Protein AF-A0A3P3Y1C7-F1 (afdb_monomer_lite)

Secondary structure (DSSP, 8-state):
--HHHHHHHHHHHHHHHHHHHHHHHHHHHHHHHTTT-HHHHTT-HHHHHHHHHHHHHHHHHHHHHHH-TTTSBHHHHHHHHHHHHHHHHHHHHHHHHHHHHHHHHHHHHHHHS--GGGSSS---------HHHHHHHHHHHHHHHHHHTSHHHHHHHHHHHHHHHHHHHHHHHHH-GGGGSBHHHHHHT--HHHHHHHHHHHHHHHHHHHHHHHHHHHHHTS---TTSHHHHHHHHHHHHHHHHHHHHHHHHHHHHTTT-HHHHHHHHHHHHHHHHHHHHHHHHIIIIIHHHHHHHHHHHHHHHSS---HHHHHHHHTSHHHHHHHHHHHHHTT-HHHHHHHHHHHHHHHHGGGS-HHHHHHHHHHHHHHHTS-TT-TT-----HHHHHHHHS-SS--TTTTHHHHHHHHHHHIIIIIHHHIIIII-HHHHHHHHHHHHHHHHHHHHHHHHHT-------

Structure (mmCIF, N/CA/C/O backbone):
data_AF-A0A3P3Y1C7-F1
#
_entry.id   AF-A0A3P3Y1C7-F1
#
loop_
_atom_site.group_PDB
_atom_site.id
_atom_site.type_symbol
_atom_site.label_atom_id
_atom_site.label_alt_id
_atom_site.label_comp_id
_atom_site.label_asym_id
_atom_site.label_entity_id
_atom_site.label_seq_id
_atom_site.pdbx_PDB_ins_code
_atom_site.Cartn_x
_atom_site.Cartn_y
_atom_site.Cartn_z
_atom_site.occupancy
_atom_site.B_iso_or_equiv
_atom_site.auth_seq_id
_atom_site.auth_comp_id
_atom_site.auth_asym_id
_atom_site.auth_atom_id
_atom_site.pdbx_PDB_model_num
ATOM 1 N N . MET A 1 1 ? 43.643 0.767 -27.058 1.00 47.69 1 MET A N 1
ATOM 2 C CA . MET A 1 1 ? 43.158 1.527 -25.885 1.00 47.69 1 MET A CA 1
ATOM 3 C C . MET A 1 1 ? 41.719 1.107 -25.613 1.00 47.69 1 MET A C 1
ATOM 5 O O . MET A 1 1 ? 40.889 1.317 -26.479 1.00 47.69 1 MET A O 1
ATOM 9 N N . TRP A 1 2 ? 41.430 0.504 -24.453 1.00 51.62 2 TRP A N 1
ATOM 10 C CA . TRP A 1 2 ? 40.081 0.077 -24.030 1.00 51.62 2 TRP A CA 1
ATOM 11 C C . TRP A 1 2 ? 39.349 0.986 -22.990 1.00 51.62 2 TRP A C 1
ATOM 13 O O . TRP A 1 2 ? 38.367 0.524 -22.411 1.00 51.62 2 TRP A O 1
ATOM 23 N N . PRO A 1 3 ? 39.735 2.254 -22.702 1.00 58.47 3 PRO A N 1
ATOM 24 C CA . PRO A 1 3 ? 39.139 3.005 -21.589 1.00 58.47 3 PRO A CA 1
ATOM 25 C C . PRO A 1 3 ? 37.628 3.324 -21.688 1.00 58.47 3 PRO A C 1
ATOM 27 O O . PRO A 1 3 ? 36.979 3.271 -20.643 1.00 58.47 3 PRO A O 1
ATOM 30 N N . PRO A 1 4 ? 37.005 3.602 -22.857 1.00 64.38 4 PRO A N 1
ATOM 31 C CA . PRO A 1 4 ? 35.581 3.957 -22.884 1.00 64.38 4 PRO A CA 1
ATOM 32 C C . PRO A 1 4 ? 34.665 2.767 -22.566 1.00 64.38 4 PRO A C 1
ATOM 34 O O . PRO A 1 4 ? 33.586 2.948 -22.003 1.00 64.38 4 PRO A O 1
ATOM 37 N N . VAL A 1 5 ? 35.119 1.545 -22.860 1.00 64.25 5 VAL A N 1
ATOM 38 C CA . VAL A 1 5 ? 34.341 0.320 -22.657 1.00 64.25 5 VAL A CA 1
ATOM 39 C C . VAL A 1 5 ? 34.118 0.063 -21.159 1.00 64.25 5 VAL A C 1
ATOM 41 O O . VAL A 1 5 ? 32.993 -0.085 -20.680 1.00 64.25 5 VAL A O 1
ATOM 44 N N . TYR A 1 6 ? 35.183 0.122 -20.367 1.00 71.06 6 TYR A N 1
ATOM 45 C CA . TYR A 1 6 ? 35.080 -0.113 -18.927 1.00 71.06 6 TYR A CA 1
ATOM 46 C C . TYR A 1 6 ? 34.222 0.926 -18.199 1.00 71.06 6 TYR A C 1
ATOM 48 O O . TYR A 1 6 ? 33.525 0.574 -17.247 1.00 71.06 6 TYR A O 1
ATOM 56 N N . ILE A 1 7 ? 34.225 2.184 -18.651 1.00 70.81 7 ILE A N 1
ATOM 57 C CA . ILE A 1 7 ? 33.429 3.252 -18.032 1.00 70.81 7 ILE A CA 1
ATOM 58 C C . ILE A 1 7 ? 31.936 2.980 -18.221 1.00 70.81 7 ILE A C 1
ATOM 60 O O . ILE A 1 7 ? 31.189 3.003 -17.246 1.00 70.81 7 ILE A O 1
ATOM 64 N N . VAL A 1 8 ? 31.494 2.664 -19.441 1.00 67.06 8 VAL A N 1
ATOM 65 C CA . VAL A 1 8 ? 30.072 2.400 -19.709 1.00 67.06 8 VAL A CA 1
ATOM 66 C C . VAL A 1 8 ? 29.608 1.144 -18.979 1.00 67.06 8 VAL A C 1
ATOM 68 O O . VAL A 1 8 ? 28.576 1.183 -18.313 1.00 67.06 8 VAL A O 1
ATOM 71 N N . ALA A 1 9 ? 30.387 0.060 -19.019 1.00 69.31 9 ALA A N 1
ATOM 72 C CA . ALA A 1 9 ? 30.067 -1.157 -18.276 1.00 69.31 9 ALA A CA 1
ATOM 73 C C . ALA A 1 9 ? 29.955 -0.894 -16.761 1.00 69.31 9 ALA A C 1
ATOM 75 O O . ALA A 1 9 ? 29.024 -1.384 -16.120 1.00 69.31 9 ALA A O 1
ATOM 76 N N . SER A 1 10 ? 30.843 -0.065 -16.202 1.00 75.75 10 SER A N 1
ATOM 77 C CA . SER A 1 10 ? 30.808 0.324 -14.785 1.00 75.75 10 SER A CA 1
ATOM 78 C C . SER A 1 10 ? 29.599 1.194 -14.449 1.00 75.75 10 SER A C 1
ATOM 80 O O . SER A 1 10 ? 28.973 0.992 -13.412 1.00 75.75 10 SER A O 1
ATOM 82 N N . VAL A 1 11 ? 29.227 2.130 -15.327 1.00 73.94 11 VAL A N 1
ATOM 83 C CA . VAL A 1 11 ? 28.038 2.977 -15.149 1.00 73.94 11 VAL A CA 1
ATOM 84 C C . VAL A 1 11 ? 26.764 2.137 -15.230 1.00 73.94 11 VAL A C 1
ATOM 86 O O . VAL A 1 11 ? 25.905 2.247 -14.356 1.00 73.94 11 VAL A O 1
ATOM 89 N N . VAL A 1 12 ? 26.638 1.262 -16.230 1.00 69.88 12 VAL A N 1
ATOM 90 C CA . VAL A 1 12 ? 25.456 0.402 -16.409 1.00 69.88 12 VAL A CA 1
ATOM 91 C C . VAL A 1 12 ? 25.343 -0.587 -15.243 1.00 69.88 12 VAL A C 1
ATOM 93 O O . VAL A 1 12 ? 24.281 -0.704 -14.630 1.00 69.88 12 VAL A O 1
ATOM 96 N N . GLY A 1 13 ? 26.447 -1.252 -14.888 1.00 74.06 13 GLY A N 1
ATOM 97 C CA . GLY A 1 13 ? 26.510 -2.185 -13.763 1.00 74.06 13 GLY A CA 1
ATOM 98 C C . GLY A 1 13 ? 26.226 -1.505 -12.423 1.00 74.06 13 GLY A C 1
ATOM 99 O O . GLY A 1 13 ? 25.397 -1.987 -11.652 1.00 74.06 13 GLY A O 1
ATOM 100 N N . GLY A 1 14 ? 26.837 -0.344 -12.174 1.00 77.50 14 GLY A N 1
ATOM 101 C CA . GLY A 1 14 ? 26.592 0.468 -10.982 1.00 77.50 14 GLY A CA 1
ATOM 102 C C . GLY A 1 14 ? 25.140 0.931 -10.878 1.00 77.50 14 GLY A C 1
ATOM 103 O O . GLY A 1 14 ? 24.549 0.867 -9.802 1.00 77.50 14 GLY A O 1
ATOM 104 N N . THR A 1 15 ? 24.522 1.306 -12.000 1.00 72.31 15 THR A N 1
ATOM 105 C CA . THR A 1 15 ? 23.106 1.696 -12.029 1.00 72.31 15 THR A CA 1
ATOM 106 C C . THR A 1 15 ? 22.186 0.513 -11.726 1.00 72.31 15 THR A C 1
ATOM 108 O O . THR A 1 15 ? 21.258 0.645 -10.927 1.00 72.31 15 THR A O 1
ATOM 111 N N . GLY A 1 16 ? 22.468 -0.667 -12.291 1.00 72.50 16 GLY A N 1
ATOM 112 C CA . GLY A 1 16 ? 21.731 -1.896 -11.981 1.00 72.50 16 GLY A CA 1
ATOM 113 C C . GLY A 1 16 ? 21.832 -2.287 -10.502 1.00 72.50 16 GLY A C 1
ATOM 114 O O . GLY A 1 16 ? 20.819 -2.601 -9.874 1.00 72.50 16 GLY A O 1
ATOM 115 N N . LEU A 1 17 ? 23.033 -2.196 -9.919 1.00 78.94 17 LEU A N 1
ATOM 116 C CA . LEU A 1 17 ? 23.264 -2.450 -8.493 1.00 78.94 17 LEU A CA 1
ATOM 117 C C . LEU A 1 17 ? 22.532 -1.443 -7.602 1.00 78.94 17 LEU A C 1
ATOM 119 O O . LEU A 1 17 ? 21.884 -1.851 -6.639 1.00 78.94 17 LEU A O 1
ATOM 123 N N . ALA A 1 18 ? 22.576 -0.151 -7.936 1.00 74.81 18 ALA A N 1
ATOM 124 C CA . ALA A 1 18 ? 21.852 0.887 -7.205 1.00 74.81 18 ALA A CA 1
ATOM 125 C C . ALA A 1 18 ? 20.332 0.647 -7.233 1.00 74.81 18 ALA A C 1
ATOM 127 O O . ALA A 1 18 ? 19.675 0.722 -6.193 1.00 74.81 18 ALA A O 1
ATOM 128 N N . CYS A 1 19 ? 19.780 0.271 -8.394 1.00 72.75 19 CYS A N 1
ATOM 129 C CA . CYS A 1 19 ? 18.370 -0.105 -8.516 1.00 72.75 19 CYS A CA 1
ATOM 130 C C . CYS A 1 19 ? 18.027 -1.301 -7.615 1.00 72.75 19 CYS A C 1
ATOM 132 O O . CYS A 1 19 ? 17.040 -1.259 -6.880 1.00 72.75 19 CYS A O 1
ATOM 134 N N . GLY A 1 20 ? 18.853 -2.353 -7.631 1.00 73.31 20 GLY A N 1
ATOM 135 C CA . GLY A 1 20 ? 18.662 -3.527 -6.776 1.00 73.31 20 GLY A CA 1
ATOM 136 C C . GLY A 1 20 ? 18.728 -3.199 -5.284 1.00 73.31 20 GLY A C 1
ATOM 137 O O . GLY A 1 20 ? 17.847 -3.605 -4.525 1.00 73.31 20 GLY A O 1
ATOM 138 N N . ALA A 1 21 ? 19.716 -2.402 -4.873 1.00 80.44 21 ALA A N 1
ATOM 139 C CA . ALA A 1 21 ? 19.906 -1.990 -3.485 1.00 80.44 21 ALA A CA 1
ATOM 140 C C . ALA A 1 21 ? 18.727 -1.165 -2.945 1.00 80.44 21 ALA A C 1
ATOM 142 O O . ALA A 1 21 ? 18.357 -1.322 -1.785 1.00 80.44 21 ALA A O 1
ATOM 143 N N . MET A 1 22 ? 18.095 -0.330 -3.778 1.00 73.06 22 MET A N 1
ATOM 144 C CA . MET A 1 22 ? 16.890 0.414 -3.392 1.00 73.06 22 MET A CA 1
ATOM 145 C C . MET A 1 22 ? 15.629 -0.460 -3.346 1.00 73.06 22 MET A C 1
ATOM 147 O O . MET A 1 22 ? 14.731 -0.204 -2.540 1.00 73.06 22 MET A O 1
ATOM 151 N N . MET A 1 23 ? 15.542 -1.490 -4.191 1.00 73.56 23 MET A N 1
ATOM 152 C CA . MET A 1 23 ? 14.349 -2.337 -4.281 1.00 73.56 23 MET A CA 1
ATOM 153 C C . MET A 1 23 ? 14.254 -3.379 -3.175 1.00 73.56 23 MET A C 1
ATOM 155 O O . MET A 1 23 ? 13.149 -3.660 -2.716 1.00 73.56 23 MET A O 1
ATOM 159 N N . VAL A 1 24 ? 15.372 -3.934 -2.706 1.00 80.12 24 VAL A N 1
ATOM 160 C CA . VAL A 1 24 ? 15.341 -4.945 -1.636 1.00 80.12 24 VAL A CA 1
ATOM 161 C C . VAL A 1 24 ? 14.636 -4.414 -0.372 1.00 80.12 24 VAL A C 1
ATOM 163 O O . VAL A 1 24 ? 13.678 -5.055 0.069 1.00 80.12 24 VAL A O 1
ATOM 166 N N . PRO A 1 25 ? 14.974 -3.224 0.169 1.00 80.12 25 PRO A N 1
ATOM 167 C CA . PRO A 1 25 ? 14.241 -2.632 1.286 1.00 80.12 25 PRO A CA 1
ATOM 168 C C . PRO A 1 25 ? 12.774 -2.346 0.958 1.00 80.12 25 PRO A C 1
ATOM 170 O O . PRO A 1 25 ? 11.910 -2.585 1.796 1.00 80.12 25 PRO A O 1
ATOM 173 N N . ALA A 1 26 ? 12.473 -1.873 -0.257 1.00 74.69 26 ALA A N 1
ATOM 174 C CA . ALA A 1 26 ? 11.107 -1.576 -0.691 1.00 74.69 26 ALA A CA 1
ATOM 175 C C . ALA A 1 26 ? 10.219 -2.826 -0.686 1.00 74.69 26 ALA A C 1
ATOM 177 O O . ALA A 1 26 ? 9.100 -2.803 -0.171 1.00 74.69 26 ALA A O 1
ATOM 178 N N . VAL A 1 27 ? 10.741 -3.931 -1.221 1.00 76.62 27 VAL A N 1
ATOM 179 C CA . VAL A 1 27 ? 10.077 -5.233 -1.230 1.00 76.62 27 VAL A CA 1
ATOM 180 C C . VAL A 1 27 ? 9.924 -5.731 0.206 1.00 76.62 27 VAL A C 1
ATOM 182 O O . VAL A 1 27 ? 8.813 -6.069 0.601 1.00 76.62 27 VAL A O 1
ATOM 185 N N . ILE A 1 28 ? 10.974 -5.707 1.030 1.00 82.81 28 ILE A N 1
ATOM 186 C CA . ILE A 1 28 ? 10.888 -6.133 2.439 1.00 82.81 28 ILE A CA 1
ATOM 187 C C . ILE A 1 28 ? 9.816 -5.335 3.196 1.00 82.81 28 ILE A C 1
ATOM 189 O O . ILE A 1 28 ? 8.934 -5.931 3.817 1.00 82.81 28 ILE A O 1
ATOM 193 N N . LEU A 1 29 ? 9.839 -4.002 3.093 1.00 78.88 29 LEU A N 1
ATOM 194 C CA . LEU A 1 29 ? 8.847 -3.115 3.706 1.00 78.88 29 LEU A CA 1
ATOM 195 C C . LEU A 1 29 ? 7.439 -3.421 3.201 1.00 78.88 29 LEU A C 1
ATOM 197 O O . LEU A 1 29 ? 6.501 -3.502 3.995 1.00 78.88 29 LEU A O 1
ATOM 201 N N . PHE A 1 30 ? 7.281 -3.647 1.898 1.00 78.38 30 PHE A N 1
ATOM 202 C CA . PHE A 1 30 ? 6.008 -4.062 1.331 1.00 78.38 30 PHE A CA 1
ATOM 203 C C . PHE A 1 30 ? 5.529 -5.389 1.944 1.00 78.38 30 PHE A C 1
ATOM 205 O O . PHE A 1 30 ? 4.395 -5.479 2.408 1.00 78.38 30 PHE A O 1
ATOM 212 N N . TRP A 1 31 ? 6.361 -6.434 1.986 1.00 81.75 31 TRP A N 1
ATOM 213 C CA . TRP A 1 31 ? 5.945 -7.749 2.491 1.00 81.75 31 TRP A CA 1
ATOM 214 C C . TRP A 1 31 ? 5.661 -7.742 3.995 1.00 81.75 31 TRP A C 1
ATOM 216 O O . TRP A 1 31 ? 4.763 -8.464 4.438 1.00 81.75 31 TRP A O 1
ATOM 226 N N . ALA A 1 32 ? 6.355 -6.892 4.753 1.00 80.62 32 ALA A N 1
ATOM 227 C CA . ALA A 1 32 ? 6.069 -6.643 6.161 1.00 80.62 32 ALA A CA 1
ATOM 228 C C . ALA A 1 32 ? 4.718 -5.928 6.360 1.00 80.62 32 ALA A C 1
ATOM 230 O O . ALA A 1 32 ? 3.955 -6.279 7.260 1.00 80.62 32 ALA A O 1
ATOM 231 N N . THR A 1 33 ? 4.381 -4.968 5.494 1.00 72.19 33 THR A N 1
ATOM 232 C CA . THR A 1 33 ? 3.181 -4.119 5.633 1.00 72.19 33 THR A CA 1
ATOM 233 C C . THR A 1 33 ? 1.942 -4.650 4.908 1.00 72.19 33 THR A C 1
ATOM 235 O O . THR A 1 33 ? 0.818 -4.325 5.276 1.00 72.19 33 THR A O 1
ATOM 238 N N . ARG A 1 34 ? 2.070 -5.536 3.917 1.00 75.06 34 ARG A N 1
ATOM 239 C CA . ARG A 1 34 ? 0.915 -6.018 3.129 1.00 75.06 34 ARG A CA 1
ATOM 240 C C . ARG A 1 34 ? -0.133 -6.772 3.942 1.00 75.06 34 ARG A C 1
ATOM 242 O O . ARG A 1 34 ? -1.292 -6.819 3.553 1.00 75.06 34 ARG A O 1
ATOM 249 N N . ARG A 1 35 ? 0.280 -7.423 5.036 1.00 74.69 35 ARG A N 1
ATOM 250 C CA . ARG A 1 35 ? -0.646 -8.137 5.931 1.00 74.69 35 ARG A CA 1
ATOM 251 C C . ARG A 1 35 ? -1.432 -7.173 6.803 1.00 74.69 35 ARG A C 1
ATOM 253 O O . ARG A 1 35 ? -2.471 -7.552 7.329 1.00 74.69 35 ARG A O 1
ATOM 260 N N . SER A 1 36 ? -0.904 -5.968 6.975 1.00 62.78 36 SER A N 1
ATOM 261 C CA . SER A 1 36 ? -1.504 -4.963 7.820 1.00 62.78 36 SER A CA 1
ATOM 262 C C . SER A 1 36 ? -2.602 -4.220 7.050 1.00 62.78 36 SER A C 1
ATOM 264 O O . SER A 1 36 ? -3.650 -3.969 7.635 1.00 62.78 36 SER A O 1
ATOM 266 N N . SER A 1 37 ? -2.450 -3.997 5.730 1.00 66.50 37 SER A N 1
ATOM 267 C CA . SER A 1 37 ? -3.490 -3.358 4.909 1.00 66.50 37 SER A CA 1
ATOM 268 C C . SER A 1 37 ? -3.855 -4.052 3.590 1.00 66.50 37 SER A C 1
ATOM 270 O O . SER A 1 37 ? -2.999 -4.313 2.744 1.00 66.50 37 SER A O 1
ATOM 272 N N . ARG A 1 38 ? -5.161 -4.233 3.345 1.00 67.06 38 ARG A N 1
ATOM 273 C CA . ARG A 1 38 ? -5.764 -4.552 2.041 1.00 67.06 38 ARG A CA 1
ATOM 274 C C . ARG A 1 38 ? -5.513 -3.478 0.984 1.00 67.06 38 ARG A C 1
ATOM 276 O O . ARG A 1 38 ? -5.250 -3.844 -0.155 1.00 67.06 38 ARG A O 1
ATOM 283 N N . CYS A 1 39 ? -5.548 -2.189 1.325 1.00 66.00 39 CYS A N 1
ATOM 284 C CA . CYS A 1 39 ? -5.202 -1.113 0.382 1.00 66.00 39 CYS A CA 1
ATOM 285 C C . CYS A 1 39 ? -3.733 -1.194 -0.051 1.00 66.00 39 CYS A C 1
ATOM 287 O O . CYS A 1 39 ? -3.424 -0.990 -1.223 1.00 66.00 39 CYS A O 1
ATOM 289 N N . VAL A 1 40 ? -2.833 -1.543 0.873 1.00 67.94 40 VAL A N 1
ATOM 290 C CA . VAL A 1 40 ? -1.429 -1.836 0.554 1.00 67.94 40 VAL A CA 1
ATOM 291 C C . VAL A 1 40 ? -1.320 -3.108 -0.284 1.00 67.94 40 VAL A C 1
ATOM 293 O O . VAL A 1 40 ? -0.643 -3.104 -1.307 1.00 67.94 40 VAL A O 1
ATOM 296 N N . SER A 1 41 ? -2.030 -4.174 0.084 1.00 69.12 41 SER A N 1
ATOM 297 C CA . SER A 1 41 ? -2.081 -5.421 -0.691 1.00 69.12 41 SER A CA 1
ATOM 298 C C . SER A 1 41 ? -2.577 -5.193 -2.130 1.00 69.12 41 SER A C 1
ATOM 300 O O . SER A 1 41 ? -2.052 -5.779 -3.077 1.00 69.12 41 SER A O 1
ATOM 302 N N . ALA A 1 42 ? -3.513 -4.258 -2.321 1.00 74.56 42 ALA A N 1
ATOM 303 C CA . ALA A 1 42 ? -4.040 -3.867 -3.624 1.00 74.56 42 ALA A CA 1
ATOM 304 C C . ALA A 1 42 ? -3.028 -3.111 -4.508 1.00 74.56 42 ALA A C 1
ATOM 306 O O . ALA A 1 42 ? -3.296 -2.915 -5.691 1.00 74.56 42 ALA A O 1
ATOM 307 N N . ARG A 1 43 ? -1.850 -2.718 -3.996 1.00 73.62 43 ARG A N 1
ATOM 308 C CA . ARG A 1 43 ? -0.790 -2.046 -4.780 1.00 73.62 43 ARG A CA 1
ATOM 309 C C . ARG A 1 43 ? 0.042 -2.981 -5.663 1.00 73.62 43 ARG A C 1
ATOM 311 O O . ARG A 1 43 ? 0.958 -2.512 -6.324 1.00 73.62 43 ARG A O 1
ATOM 318 N N . ARG A 1 44 ? -0.309 -4.270 -5.722 1.00 81.12 44 ARG A N 1
ATOM 319 C CA . ARG A 1 44 ? 0.250 -5.261 -6.661 1.00 81.12 44 ARG A CA 1
ATOM 320 C C . ARG A 1 44 ? 1.780 -5.368 -6.637 1.00 81.12 44 ARG A C 1
ATOM 322 O O . ARG A 1 44 ? 2.463 -5.062 -7.614 1.00 81.12 44 ARG A O 1
ATOM 329 N N . PRO A 1 45 ? 2.334 -5.881 -5.535 1.00 79.62 45 PRO A N 1
ATOM 330 C CA . PRO A 1 45 ? 3.779 -6.040 -5.394 1.00 79.62 45 PRO A CA 1
ATOM 331 C C . PRO A 1 45 ? 4.387 -6.954 -6.449 1.00 79.62 45 PRO A C 1
ATOM 333 O O . PRO A 1 45 ? 5.538 -6.776 -6.821 1.00 79.62 45 PRO A O 1
ATOM 336 N N . HIS A 1 46 ? 3.631 -7.944 -6.927 1.00 85.06 46 HIS A N 1
ATOM 337 C CA . HIS A 1 46 ? 4.099 -8.886 -7.931 1.00 85.06 46 HIS A CA 1
ATOM 338 C C . HIS A 1 46 ? 4.357 -8.174 -9.258 1.00 85.06 46 HIS A C 1
ATOM 340 O O . HIS A 1 46 ? 5.402 -8.409 -9.849 1.00 85.06 46 HIS A O 1
ATOM 346 N N . THR A 1 47 ? 3.485 -7.250 -9.675 1.00 87.69 47 THR A N 1
ATOM 347 C CA . THR A 1 47 ? 3.676 -6.429 -10.879 1.00 87.69 47 THR A CA 1
ATOM 348 C C . THR A 1 47 ? 4.890 -5.519 -10.733 1.00 87.69 47 THR A C 1
ATOM 350 O O . THR A 1 47 ? 5.678 -5.382 -11.663 1.00 87.69 47 THR A O 1
ATOM 353 N N . THR A 1 48 ? 5.090 -4.930 -9.550 1.00 82.06 48 THR A N 1
ATOM 354 C CA . THR A 1 48 ? 6.290 -4.135 -9.249 1.00 82.06 48 THR A CA 1
ATOM 355 C C . THR A 1 48 ? 7.564 -4.979 -9.310 1.00 82.06 48 THR A C 1
ATOM 357 O O . THR A 1 48 ? 8.540 -4.571 -9.937 1.00 82.06 48 THR A O 1
ATOM 360 N N . CYS A 1 49 ? 7.570 -6.162 -8.693 1.00 83.75 49 CYS A N 1
ATOM 361 C CA . CYS A 1 49 ? 8.707 -7.078 -8.750 1.00 83.75 49 CYS A CA 1
ATOM 362 C C . CYS A 1 49 ? 8.968 -7.557 -10.183 1.00 83.75 49 CYS A C 1
ATOM 364 O O . CYS A 1 49 ? 10.120 -7.644 -10.595 1.00 83.75 49 CYS A O 1
ATOM 366 N N . PHE A 1 50 ? 7.913 -7.835 -10.952 1.00 88.69 50 PHE A N 1
ATOM 367 C CA . PHE A 1 50 ? 8.009 -8.235 -12.352 1.00 88.69 50 PHE A CA 1
ATOM 368 C C . PHE A 1 50 ? 8.602 -7.120 -13.216 1.00 88.69 50 PHE A C 1
ATOM 370 O O . PHE A 1 50 ? 9.541 -7.362 -13.971 1.00 88.69 50 PHE A O 1
ATOM 377 N N . PHE A 1 51 ? 8.123 -5.885 -13.039 1.00 85.69 51 PHE A N 1
ATOM 378 C CA . PHE A 1 51 ? 8.708 -4.699 -13.656 1.00 85.69 51 PHE A CA 1
ATOM 379 C C . PHE A 1 51 ? 10.207 -4.594 -13.357 1.00 85.69 51 PHE A C 1
ATOM 381 O O . PHE A 1 51 ? 11.003 -4.408 -14.275 1.00 85.69 51 PHE A O 1
ATOM 388 N N . PHE A 1 52 ? 10.600 -4.756 -12.090 1.00 80.50 52 PHE A N 1
ATOM 389 C CA . PHE A 1 52 ? 12.004 -4.717 -11.686 1.00 80.50 52 PHE A CA 1
ATOM 390 C C . PHE A 1 52 ? 12.826 -5.832 -12.333 1.00 80.50 52 PHE A C 1
ATOM 392 O O . PHE A 1 52 ? 13.889 -5.557 -12.880 1.00 80.50 52 PHE A O 1
ATOM 399 N N . ALA A 1 53 ? 12.331 -7.070 -12.315 1.00 86.00 53 ALA A N 1
ATOM 400 C CA . ALA A 1 53 ? 13.006 -8.195 -12.951 1.00 86.00 53 ALA A CA 1
ATOM 401 C C . ALA A 1 53 ? 13.232 -7.930 -14.448 1.00 86.00 53 ALA A C 1
ATOM 403 O O . ALA A 1 53 ? 14.323 -8.176 -14.956 1.00 86.00 53 ALA A O 1
ATOM 404 N N . CYS A 1 54 ? 12.241 -7.350 -15.131 1.00 88.12 54 CYS A N 1
ATOM 405 C CA . CYS A 1 54 ? 12.348 -6.972 -16.537 1.00 88.12 54 CYS A CA 1
ATOM 406 C C . CYS A 1 54 ? 13.332 -5.810 -16.757 1.00 88.12 54 CYS A C 1
ATOM 408 O O . CYS A 1 54 ? 14.177 -5.887 -17.643 1.00 88.12 54 CYS A O 1
ATOM 410 N N . ALA A 1 55 ? 13.295 -4.759 -15.933 1.00 81.81 55 ALA A N 1
ATOM 411 C CA . ALA A 1 55 ? 14.238 -3.640 -16.020 1.00 81.81 55 ALA A CA 1
ATOM 412 C C . ALA A 1 55 ? 15.690 -4.070 -15.729 1.00 81.81 55 ALA A C 1
ATOM 414 O O . ALA A 1 55 ? 16.630 -3.609 -16.383 1.00 81.81 55 ALA A O 1
ATOM 415 N N . LEU A 1 56 ? 15.877 -4.987 -14.777 1.00 81.38 56 LEU A N 1
ATOM 416 C CA . LEU A 1 56 ? 17.174 -5.577 -14.473 1.00 81.38 56 LEU A CA 1
ATOM 417 C C . LEU A 1 56 ? 17.655 -6.440 -15.639 1.00 81.38 56 LEU A C 1
ATOM 419 O O . LEU A 1 56 ? 18.774 -6.243 -16.092 1.00 81.38 56 LEU A O 1
ATOM 423 N N . ALA A 1 57 ? 16.805 -7.318 -16.182 1.00 86.81 57 ALA A N 1
ATOM 424 C CA . ALA A 1 57 ? 17.138 -8.140 -17.345 1.00 86.81 57 ALA A CA 1
ATOM 425 C C . ALA A 1 57 ? 17.501 -7.286 -18.572 1.00 86.81 57 ALA A C 1
ATOM 427 O O . ALA A 1 57 ? 18.489 -7.566 -19.249 1.00 86.81 57 ALA A O 1
ATOM 428 N N . PHE A 1 58 ? 16.773 -6.192 -18.807 1.00 84.38 58 PHE A N 1
ATOM 429 C CA . PHE A 1 58 ? 17.104 -5.193 -19.823 1.00 84.38 58 PHE A CA 1
ATOM 430 C C . PHE A 1 58 ? 18.501 -4.597 -19.597 1.00 84.38 58 PHE A C 1
ATOM 432 O O . PHE A 1 58 ? 19.340 -4.604 -20.500 1.00 84.38 58 PHE A O 1
ATOM 439 N N . THR A 1 59 ? 18.786 -4.136 -18.380 1.00 77.12 59 THR A N 1
ATOM 440 C CA . THR A 1 59 ? 20.083 -3.538 -18.026 1.00 77.12 59 THR A CA 1
ATOM 441 C C . THR A 1 59 ? 21.219 -4.557 -18.151 1.00 77.12 59 THR A C 1
ATOM 443 O O . THR A 1 59 ? 22.248 -4.270 -18.756 1.00 77.12 59 THR A O 1
ATOM 446 N N . SER A 1 60 ? 21.021 -5.782 -17.665 1.00 81.06 60 SER A N 1
ATOM 447 C CA . SER A 1 60 ? 21.978 -6.881 -17.802 1.00 81.06 60 SER A CA 1
ATOM 448 C C . SER A 1 60 ? 22.223 -7.244 -19.265 1.00 81.06 60 SER A C 1
ATOM 450 O O . SER A 1 60 ? 23.368 -7.468 -19.642 1.00 81.06 60 SER A O 1
ATOM 452 N N . SER A 1 61 ? 21.185 -7.241 -20.107 1.00 84.06 61 SER A N 1
ATOM 453 C CA . SER A 1 61 ? 21.333 -7.505 -21.542 1.00 84.06 61 SER A CA 1
ATOM 454 C C . SER A 1 61 ? 22.191 -6.443 -22.240 1.00 84.06 61 SER A C 1
ATOM 456 O O . SER A 1 61 ? 23.014 -6.792 -23.083 1.00 84.06 61 SER A O 1
ATOM 458 N N . ASN A 1 62 ? 22.085 -5.174 -21.819 1.00 76.88 62 ASN A N 1
ATOM 459 C CA . ASN A 1 62 ? 22.973 -4.102 -22.273 1.00 76.88 62 ASN A CA 1
ATOM 460 C C . ASN A 1 62 ? 24.420 -4.366 -21.855 1.00 76.88 62 ASN A C 1
ATOM 462 O O . ASN A 1 62 ? 25.311 -4.278 -22.690 1.00 76.88 62 ASN A O 1
ATOM 466 N N . VAL A 1 63 ? 24.662 -4.738 -20.592 1.00 77.31 63 VAL A N 1
ATOM 467 C CA . VAL A 1 63 ? 26.017 -5.075 -20.117 1.00 77.31 63 VAL A CA 1
ATOM 468 C C . VAL A 1 63 ? 26.603 -6.237 -20.915 1.00 77.31 63 VAL A C 1
ATOM 470 O O . VAL A 1 63 ? 27.748 -6.159 -21.343 1.00 77.31 63 VAL A O 1
ATOM 473 N N . VAL A 1 64 ? 25.831 -7.300 -21.155 1.00 83.38 64 VAL A N 1
ATOM 474 C CA . VAL A 1 64 ? 26.295 -8.470 -21.916 1.00 83.38 64 VAL A CA 1
ATOM 475 C C . VAL A 1 64 ? 26.628 -8.092 -23.358 1.00 83.38 64 VAL A C 1
ATOM 477 O O . VAL A 1 64 ? 27.710 -8.435 -23.830 1.00 83.38 64 VAL A O 1
ATOM 480 N N . ALA A 1 65 ? 25.748 -7.348 -24.034 1.00 81.06 65 ALA A N 1
ATOM 481 C CA . ALA A 1 65 ? 25.996 -6.854 -25.389 1.00 81.06 65 ALA A CA 1
ATOM 482 C C . ALA A 1 65 ? 27.243 -5.958 -25.457 1.00 81.06 65 ALA A C 1
ATOM 484 O O . ALA A 1 65 ? 27.992 -6.005 -26.427 1.00 81.06 65 ALA A O 1
ATOM 485 N N . PHE A 1 66 ? 27.476 -5.171 -24.406 1.00 73.06 66 PHE A N 1
ATOM 486 C CA . PHE A 1 66 ? 28.594 -4.245 -24.298 1.00 73.06 66 PHE A CA 1
ATOM 487 C C . PHE A 1 66 ? 29.932 -4.946 -24.009 1.00 73.06 66 PHE A C 1
ATOM 489 O O . PHE A 1 66 ? 30.963 -4.580 -24.567 1.00 73.06 66 PHE A O 1
ATOM 496 N N . VAL A 1 67 ? 29.933 -5.954 -23.131 1.00 78.38 67 VAL A N 1
ATOM 497 C CA . VAL A 1 67 ? 31.133 -6.721 -22.750 1.00 78.38 67 VAL A CA 1
ATOM 498 C C . VAL A 1 67 ? 31.535 -7.709 -23.845 1.00 78.38 67 VAL A C 1
ATOM 500 O O . VAL A 1 67 ? 32.723 -7.972 -24.027 1.00 78.38 67 VAL A O 1
ATOM 503 N N . TYR A 1 68 ? 30.563 -8.241 -24.589 1.00 83.31 68 TYR A N 1
ATOM 504 C CA . TYR A 1 68 ? 30.783 -9.243 -25.633 1.00 83.31 68 TYR A CA 1
ATOM 505 C C . TYR A 1 68 ? 30.289 -8.767 -27.012 1.00 83.31 68 TYR A C 1
ATOM 507 O O . TYR A 1 68 ? 29.467 -9.447 -27.635 1.00 83.31 68 TYR A O 1
ATOM 515 N N . PRO A 1 69 ? 30.805 -7.633 -27.520 1.00 77.75 69 PRO A N 1
ATOM 516 C CA . PRO A 1 69 ? 30.295 -6.977 -28.726 1.00 77.75 69 PRO A CA 1
ATOM 517 C C . PRO A 1 69 ? 30.369 -7.861 -29.979 1.00 77.75 69 PRO A C 1
ATOM 519 O O . PRO A 1 69 ? 29.484 -7.802 -30.830 1.00 77.75 69 PRO A O 1
ATOM 522 N N . ASP A 1 70 ? 31.388 -8.721 -30.053 1.00 82.44 70 ASP A N 1
ATOM 523 C CA . ASP A 1 70 ? 31.649 -9.593 -31.204 1.00 82.44 70 ASP A CA 1
ATOM 524 C C . ASP A 1 70 ? 30.927 -10.945 -31.123 1.00 82.44 70 ASP A C 1
ATOM 526 O O . ASP A 1 70 ? 30.915 -11.707 -32.088 1.00 82.44 70 ASP A O 1
ATOM 530 N N . ARG A 1 71 ? 30.355 -11.283 -29.959 1.00 87.69 71 ARG A N 1
ATOM 531 C CA . ARG A 1 71 ? 29.719 -12.592 -29.715 1.00 87.69 71 ARG A CA 1
ATOM 532 C C . ARG A 1 71 ? 28.201 -12.528 -29.665 1.00 87.69 71 ARG A C 1
ATOM 534 O O . ARG A 1 71 ? 27.558 -13.570 -29.757 1.00 87.69 71 ARG A O 1
ATOM 541 N N . VAL A 1 72 ? 27.636 -11.338 -29.480 1.00 85.38 72 VAL A N 1
ATOM 542 C CA . VAL A 1 72 ? 26.189 -11.140 -29.416 1.00 85.38 72 VAL A CA 1
ATOM 543 C C . VAL A 1 72 ? 25.724 -10.542 -30.738 1.00 85.38 72 VAL A C 1
ATOM 545 O O . VAL A 1 72 ? 26.140 -9.448 -31.126 1.00 85.38 72 VAL A O 1
ATOM 548 N N . ALA A 1 73 ? 24.862 -11.273 -31.440 1.00 85.75 73 ALA A N 1
ATOM 549 C CA . ALA A 1 73 ? 24.318 -10.813 -32.711 1.00 85.75 73 ALA A CA 1
ATOM 550 C C . ALA A 1 73 ? 23.353 -9.640 -32.494 1.00 85.75 73 ALA A C 1
ATOM 552 O O . ALA A 1 73 ? 22.657 -9.572 -31.473 1.00 85.75 73 ALA A O 1
ATOM 553 N N . ALA A 1 74 ? 23.270 -8.724 -33.461 1.00 79.38 74 ALA A N 1
ATOM 554 C CA . ALA A 1 74 ? 22.486 -7.505 -33.293 1.00 79.38 74 ALA A CA 1
ATOM 555 C C . ALA A 1 74 ? 21.003 -7.793 -33.026 1.00 79.38 74 ALA A C 1
ATOM 557 O O . ALA A 1 74 ? 20.394 -7.199 -32.133 1.00 79.38 74 ALA A O 1
ATOM 558 N N . TRP A 1 75 ? 20.438 -8.765 -33.744 1.00 84.50 75 TRP A N 1
ATOM 559 C CA . TRP A 1 75 ? 19.058 -9.198 -33.547 1.00 84.50 75 TRP A CA 1
ATOM 560 C C . TRP A 1 75 ? 18.787 -9.733 -32.132 1.00 84.50 75 TRP A C 1
ATOM 562 O O . TRP A 1 75 ? 17.686 -9.530 -31.626 1.00 84.50 75 TRP A O 1
ATOM 572 N N . GLN A 1 76 ? 19.763 -10.373 -31.471 1.00 87.31 76 GLN A N 1
ATOM 573 C CA . GLN A 1 76 ? 19.597 -10.892 -30.106 1.00 87.31 76 GLN A CA 1
ATOM 574 C C . GLN A 1 76 ? 19.436 -9.746 -29.121 1.00 87.31 76 GLN A C 1
ATOM 576 O O . GLN A 1 76 ? 18.533 -9.763 -28.286 1.00 87.31 76 GLN A O 1
ATOM 581 N N . VAL A 1 77 ? 20.274 -8.718 -29.264 1.00 82.94 77 VAL A N 1
ATOM 582 C CA . VAL A 1 77 ? 20.193 -7.516 -28.436 1.00 82.94 77 VAL A CA 1
ATOM 583 C C . VAL A 1 77 ? 18.846 -6.840 -28.643 1.00 82.94 77 VAL A C 1
ATOM 585 O O . VAL A 1 77 ? 18.144 -6.588 -27.666 1.00 82.94 77 VAL A O 1
ATOM 588 N N . ILE A 1 78 ? 18.435 -6.626 -29.895 1.00 82.38 78 ILE A N 1
ATOM 589 C CA . ILE A 1 78 ? 17.132 -6.026 -30.215 1.00 82.38 78 ILE A CA 1
ATOM 590 C C . ILE A 1 78 ? 15.992 -6.861 -29.620 1.00 82.38 78 ILE A C 1
ATOM 592 O O . ILE A 1 78 ? 15.090 -6.296 -29.005 1.00 82.38 78 ILE A O 1
ATOM 596 N N . ALA A 1 79 ? 16.045 -8.190 -29.737 1.00 86.62 79 ALA A N 1
ATOM 597 C CA . ALA A 1 79 ? 15.032 -9.083 -29.187 1.00 86.62 79 ALA A CA 1
ATOM 598 C C . ALA A 1 79 ? 14.943 -8.999 -27.659 1.00 86.62 79 ALA A C 1
ATOM 600 O O . ALA A 1 79 ? 13.846 -8.854 -27.116 1.00 86.62 79 ALA A O 1
ATOM 601 N N . TRP A 1 80 ? 16.080 -9.026 -26.958 1.00 89.25 80 TRP A N 1
ATOM 602 C CA . TRP A 1 80 ? 16.126 -8.860 -25.503 1.00 89.25 80 TRP A CA 1
ATOM 603 C C . TRP A 1 80 ? 15.593 -7.502 -25.071 1.00 89.25 80 TRP A C 1
ATOM 605 O O . TRP A 1 80 ? 14.802 -7.424 -24.134 1.00 89.25 80 TRP A O 1
ATOM 615 N N . HIS A 1 81 ? 15.974 -6.437 -25.773 1.00 83.44 81 HIS A N 1
ATOM 616 C CA . HIS A 1 81 ? 15.496 -5.095 -25.474 1.00 83.44 81 HIS A CA 1
ATOM 617 C C . HIS A 1 81 ? 13.990 -5.005 -25.672 1.00 83.44 81 HIS A C 1
ATOM 619 O O . HIS A 1 81 ? 13.286 -4.534 -24.784 1.00 83.44 81 HIS A O 1
ATOM 625 N N . PHE A 1 82 ? 13.481 -5.511 -26.792 1.00 83.25 82 PHE A N 1
ATOM 626 C CA . PHE A 1 82 ? 12.058 -5.476 -27.091 1.00 83.25 82 PHE A CA 1
ATOM 627 C C . PHE A 1 82 ? 11.239 -6.279 -26.079 1.00 83.25 82 PHE A C 1
ATOM 629 O O . PHE A 1 82 ? 10.213 -5.791 -25.608 1.00 83.25 82 PHE A O 1
ATOM 636 N N . ALA A 1 83 ? 11.723 -7.461 -25.688 1.00 88.31 83 ALA A N 1
ATOM 637 C CA . ALA A 1 83 ? 11.075 -8.300 -24.691 1.00 88.31 83 ALA A CA 1
ATOM 638 C C . ALA A 1 83 ? 11.123 -7.665 -23.293 1.00 88.31 83 ALA A C 1
ATOM 640 O O . ALA A 1 83 ? 10.082 -7.414 -22.691 1.00 88.31 83 ALA A O 1
ATOM 641 N N . PHE A 1 84 ? 12.313 -7.368 -22.769 1.00 89.06 84 PHE A N 1
ATOM 642 C CA . PHE A 1 84 ? 12.469 -6.913 -21.388 1.00 89.06 84 PHE A CA 1
ATOM 643 C C . PHE A 1 84 ? 11.986 -5.478 -21.180 1.00 89.06 84 PHE A C 1
ATOM 645 O O . PHE A 1 84 ? 11.267 -5.214 -20.219 1.00 89.06 84 PHE A O 1
ATOM 652 N N . MET A 1 85 ? 12.313 -4.551 -22.085 1.00 83.88 85 MET A N 1
ATOM 653 C CA . MET A 1 85 ? 11.798 -3.181 -22.004 1.00 83.88 85 MET A CA 1
ATOM 654 C C . MET A 1 85 ? 10.292 -3.150 -22.256 1.00 83.88 85 MET A C 1
ATOM 656 O O . MET A 1 85 ? 9.581 -2.416 -21.573 1.00 83.88 85 MET A O 1
ATOM 660 N N . GLY A 1 86 ? 9.798 -3.952 -23.206 1.00 84.94 86 GLY A N 1
ATOM 661 C CA . GLY A 1 86 ? 8.373 -4.052 -23.499 1.00 84.94 86 GLY A CA 1
ATOM 662 C C . GLY A 1 86 ? 7.582 -4.512 -22.282 1.00 84.94 86 GLY A C 1
ATOM 663 O O . GLY A 1 86 ? 6.716 -3.780 -21.810 1.00 84.94 86 GLY A O 1
ATOM 664 N N . LEU A 1 87 ? 7.963 -5.652 -21.704 1.00 90.44 87 LEU A N 1
ATOM 665 C CA . LEU A 1 87 ? 7.357 -6.177 -20.479 1.00 90.44 87 LEU A CA 1
ATOM 666 C C . LEU A 1 87 ? 7.459 -5.198 -19.306 1.00 90.44 87 LEU A C 1
ATOM 668 O O . LEU A 1 87 ? 6.520 -5.077 -18.519 1.00 90.44 87 LEU A O 1
ATOM 672 N N . ALA A 1 88 ? 8.575 -4.475 -19.193 1.00 85.81 88 ALA A N 1
ATOM 673 C CA . ALA A 1 88 ? 8.748 -3.475 -18.153 1.00 85.81 88 ALA A CA 1
ATOM 674 C C . ALA A 1 88 ? 7.761 -2.299 -18.322 1.00 85.81 88 ALA A C 1
ATOM 676 O O . ALA A 1 88 ? 7.062 -1.925 -17.379 1.00 85.81 88 ALA A O 1
ATOM 677 N N . LEU A 1 89 ? 7.652 -1.736 -19.527 1.00 83.31 89 LEU A N 1
ATOM 678 C CA . LEU A 1 89 ? 6.694 -0.666 -19.821 1.00 83.31 89 LEU A CA 1
ATOM 679 C C . LEU A 1 89 ? 5.248 -1.127 -19.609 1.00 83.31 89 LEU A C 1
ATOM 681 O O . LEU A 1 89 ? 4.454 -0.399 -19.013 1.00 83.31 89 LEU A O 1
ATOM 685 N N . ASP A 1 90 ? 4.92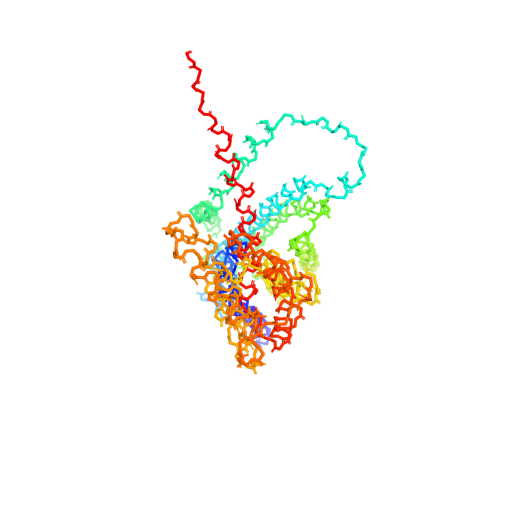7 -2.349 -20.025 1.00 88.00 90 ASP A N 1
ATOM 686 C CA . ASP A 1 90 ? 3.594 -2.927 -19.873 1.00 88.00 90 ASP A CA 1
ATOM 687 C C . ASP A 1 90 ? 3.228 -3.120 -18.399 1.00 88.00 90 ASP A C 1
ATOM 689 O O . ASP A 1 90 ? 2.115 -2.796 -17.979 1.00 88.00 90 ASP A O 1
ATOM 693 N N . ALA A 1 91 ? 4.185 -3.559 -17.579 1.00 89.31 91 ALA A N 1
ATOM 694 C CA . ALA A 1 91 ? 4.010 -3.643 -16.136 1.00 89.31 91 ALA A CA 1
ATOM 695 C C . ALA A 1 91 ? 3.746 -2.262 -15.511 1.00 89.31 91 ALA A C 1
ATOM 697 O O . ALA A 1 91 ? 2.886 -2.142 -14.635 1.00 89.31 91 ALA A O 1
ATOM 698 N N . ILE A 1 92 ? 4.413 -1.197 -15.985 1.00 84.12 92 ILE A N 1
ATOM 699 C CA . ILE A 1 92 ? 4.092 0.167 -15.538 1.00 84.12 92 ILE A CA 1
ATOM 700 C C . ILE A 1 92 ? 2.671 0.556 -15.952 1.00 84.12 92 ILE A C 1
ATOM 702 O O . ILE A 1 92 ? 1.957 1.132 -15.136 1.00 84.12 92 ILE A O 1
ATOM 706 N N . VAL A 1 93 ? 2.230 0.243 -17.174 1.00 85.62 93 VAL A N 1
ATOM 707 C CA . VAL A 1 93 ? 0.853 0.533 -17.614 1.00 85.62 93 VAL A CA 1
ATOM 708 C C . VAL A 1 93 ? -0.162 -0.133 -16.683 1.00 85.62 93 VAL A C 1
ATOM 710 O O . VAL A 1 93 ? -1.079 0.536 -16.203 1.00 85.62 93 VAL A O 1
ATOM 713 N N . VAL A 1 94 ? 0.044 -1.410 -16.347 1.00 88.62 94 VAL A N 1
ATOM 714 C CA . VAL A 1 94 ? -0.807 -2.140 -15.394 1.00 88.62 94 VAL A CA 1
ATOM 715 C C . VAL A 1 94 ? -0.797 -1.480 -14.014 1.00 88.62 94 VAL A C 1
ATOM 717 O O . VAL A 1 94 ? -1.862 -1.287 -13.421 1.00 88.62 94 VAL A O 1
ATOM 720 N N . LEU A 1 95 ? 0.378 -1.103 -13.499 1.00 85.62 95 LEU A N 1
ATOM 721 C CA . LEU A 1 95 ? 0.487 -0.388 -12.224 1.00 85.62 95 LEU A CA 1
ATOM 722 C C . LEU A 1 95 ? -0.296 0.925 -12.280 1.00 85.62 95 LEU A C 1
ATOM 724 O O . LEU A 1 95 ? -1.128 1.194 -11.420 1.00 85.62 95 LEU A O 1
ATOM 728 N N . VAL A 1 96 ? -0.086 1.728 -13.315 1.00 83.56 96 VAL A N 1
ATOM 729 C CA . VAL A 1 96 ? -0.738 3.024 -13.499 1.00 83.56 96 VAL A CA 1
ATOM 730 C C . VAL A 1 96 ? -2.259 2.882 -13.570 1.00 83.56 96 VAL A C 1
ATOM 732 O O . VAL A 1 96 ? -2.961 3.654 -12.914 1.00 83.56 96 VAL A O 1
ATOM 735 N N . TRP A 1 97 ? -2.778 1.878 -14.283 1.00 86.06 97 TRP A N 1
ATOM 736 C CA . TRP A 1 97 ? -4.206 1.550 -14.273 1.00 86.06 97 TRP A CA 1
ATOM 737 C C . TRP A 1 97 ? -4.682 1.202 -12.868 1.00 86.06 97 TRP A C 1
ATOM 739 O O . TRP A 1 97 ? -5.650 1.787 -12.388 1.00 86.06 97 TRP A O 1
ATOM 749 N N . ASN A 1 98 ? -3.963 0.326 -12.169 1.00 86.38 98 ASN A N 1
ATOM 750 C CA . ASN A 1 98 ? -4.289 -0.062 -10.802 1.00 86.38 98 ASN A CA 1
ATOM 751 C C . ASN A 1 98 ? -4.388 1.153 -9.862 1.00 86.38 98 ASN A C 1
ATOM 753 O O . ASN A 1 98 ? -5.375 1.300 -9.143 1.00 86.38 98 ASN A O 1
ATOM 757 N N . TYR A 1 99 ? -3.412 2.062 -9.908 1.00 82.56 99 TYR A N 1
ATOM 758 C CA . TYR A 1 99 ? -3.419 3.289 -9.107 1.00 82.56 99 TYR A CA 1
ATOM 759 C C . TYR A 1 99 ? -4.518 4.269 -9.524 1.00 82.56 99 TYR A C 1
ATOM 761 O O . TYR A 1 99 ? -5.145 4.879 -8.659 1.00 82.56 99 TYR A O 1
ATOM 769 N N . PHE A 1 100 ? -4.777 4.421 -10.823 1.00 83.94 100 PHE A N 1
ATOM 770 C CA . PHE A 1 100 ? -5.883 5.239 -11.319 1.00 83.94 100 PHE A CA 1
ATOM 771 C C . PHE A 1 100 ? -7.227 4.740 -10.794 1.00 83.94 100 PHE A C 1
ATOM 773 O O . PHE A 1 100 ? -8.084 5.526 -10.386 1.00 83.94 100 PHE A O 1
ATOM 780 N N . PHE A 1 101 ? -7.410 3.428 -10.763 1.00 83.56 101 PHE A N 1
ATOM 781 C CA . PHE A 1 101 ? -8.634 2.871 -10.236 1.00 83.56 101 PHE A CA 1
ATOM 782 C C . PHE A 1 101 ? -8.748 3.004 -8.718 1.00 83.56 101 PHE A C 1
ATOM 784 O O . PHE A 1 101 ? -9.805 3.410 -8.237 1.00 83.56 101 PHE A O 1
ATOM 791 N N . LEU A 1 102 ? -7.669 2.737 -7.969 1.00 80.94 102 LEU A N 1
ATOM 792 C CA . LEU A 1 102 ? -7.628 3.001 -6.526 1.00 80.94 102 LEU A CA 1
ATOM 793 C C . LEU A 1 102 ? -7.984 4.464 -6.243 1.00 80.94 102 LEU A C 1
ATOM 795 O O . LEU A 1 102 ? -8.776 4.753 -5.348 1.00 80.94 102 LEU A O 1
ATOM 799 N N . PHE A 1 103 ? -7.465 5.387 -7.052 1.00 83.38 103 PHE A N 1
ATOM 800 C CA . PHE A 1 103 ? -7.810 6.797 -6.970 1.00 83.38 103 PHE A CA 1
ATOM 801 C C . PHE A 1 103 ? -9.311 7.051 -7.186 1.00 83.38 103 PHE A C 1
ATOM 803 O O . PHE A 1 103 ? -9.927 7.736 -6.372 1.00 83.38 103 PHE A O 1
ATOM 810 N N . ASN A 1 104 ? -9.926 6.496 -8.235 1.00 82.38 104 ASN A N 1
ATOM 811 C CA . ASN A 1 104 ? -11.361 6.694 -8.487 1.00 82.38 104 ASN A CA 1
ATOM 812 C C . ASN A 1 104 ? -12.233 6.113 -7.369 1.00 82.38 104 ASN A C 1
ATOM 814 O O . ASN A 1 104 ? -13.198 6.751 -6.953 1.00 82.38 104 ASN A O 1
ATOM 818 N N . LEU A 1 105 ? -11.854 4.954 -6.831 1.00 78.38 105 LEU A N 1
ATOM 819 C CA . LEU A 1 105 ? -12.537 4.324 -5.705 1.00 78.38 105 LEU A CA 1
ATOM 820 C C . LEU A 1 105 ? -12.502 5.218 -4.454 1.00 78.38 105 LEU A C 1
ATOM 822 O O . LEU A 1 105 ? -13.516 5.410 -3.779 1.00 78.38 105 LEU A O 1
ATOM 826 N N . HIS A 1 106 ? -11.350 5.835 -4.184 1.00 75.94 106 HIS A N 1
ATOM 827 C CA . HIS A 1 106 ? -11.200 6.801 -3.096 1.00 75.94 106 HIS A CA 1
ATOM 828 C C . HIS A 1 106 ? -11.958 8.102 -3.340 1.00 75.94 106 HIS A C 1
ATOM 830 O O . HIS A 1 106 ? -12.623 8.605 -2.438 1.00 75.94 106 HIS A O 1
ATOM 836 N N . ARG A 1 107 ? -11.917 8.626 -4.562 1.00 80.69 107 ARG A N 1
ATOM 837 C CA . ARG A 1 107 ? -12.674 9.817 -4.947 1.00 80.69 107 ARG A CA 1
ATOM 838 C C . ARG A 1 107 ? -14.178 9.607 -4.767 1.00 80.69 107 ARG A C 1
ATOM 840 O O . ARG A 1 107 ? -14.850 10.494 -4.249 1.00 80.69 107 ARG A O 1
ATOM 847 N N . GLU A 1 108 ? -14.717 8.458 -5.175 1.00 76.88 108 GLU A N 1
ATOM 848 C CA . GLU A 1 108 ? -16.131 8.136 -4.956 1.00 76.88 108 GLU A CA 1
ATOM 849 C C . GLU A 1 108 ? -16.478 8.058 -3.468 1.00 76.88 108 GLU A C 1
ATOM 851 O O . GLU A 1 108 ? -17.533 8.548 -3.062 1.00 76.88 108 GLU A O 1
ATOM 856 N N . ARG A 1 109 ? -15.585 7.501 -2.640 1.00 69.75 109 ARG A N 1
ATOM 857 C CA . ARG A 1 109 ? -15.737 7.513 -1.179 1.00 69.75 109 ARG A CA 1
ATOM 858 C C . ARG A 1 109 ? -15.796 8.939 -0.639 1.00 69.75 109 ARG A C 1
ATOM 860 O O . ARG A 1 109 ? -16.707 9.256 0.122 1.00 69.75 109 ARG A O 1
ATOM 867 N N . ASP A 1 110 ? -14.845 9.786 -1.025 1.00 71.25 110 ASP A N 1
ATOM 868 C CA . ASP A 1 110 ? -14.748 11.163 -0.534 1.00 71.25 110 ASP A CA 1
ATOM 869 C C . ASP A 1 110 ? -15.952 12.004 -0.977 1.00 71.25 110 ASP A C 1
ATOM 871 O O . ASP A 1 110 ? -16.498 12.757 -0.174 1.00 71.25 110 ASP A O 1
ATOM 875 N N . ALA A 1 111 ? -16.433 11.817 -2.210 1.00 74.94 111 ALA A N 1
ATOM 876 C CA . ALA A 1 111 ? -17.644 12.469 -2.708 1.00 74.94 111 ALA A CA 1
ATOM 877 C C . ALA A 1 111 ? -18.919 12.018 -1.972 1.00 74.94 111 ALA A C 1
ATOM 879 O O . ALA A 1 111 ? -19.885 12.776 -1.893 1.00 74.94 111 ALA A O 1
ATOM 880 N N . ARG A 1 112 ? -18.935 10.787 -1.442 1.00 65.81 112 ARG A N 1
ATOM 881 C CA . ARG A 1 112 ? -20.082 10.202 -0.729 1.00 65.81 112 ARG A CA 1
ATOM 882 C C . ARG A 1 112 ? -20.028 10.385 0.781 1.00 65.81 112 ARG A C 1
ATOM 884 O O . ARG A 1 112 ? -21.050 10.165 1.428 1.00 65.81 112 ARG A O 1
ATOM 891 N N . ARG A 1 113 ? -18.887 10.777 1.361 1.00 66.56 113 ARG A N 1
ATOM 892 C CA . ARG A 1 113 ? -18.832 11.176 2.771 1.00 66.56 113 ARG A CA 1
ATOM 893 C C . ARG A 1 113 ? -19.743 12.397 2.921 1.00 66.56 113 ARG A C 1
ATOM 895 O O . ARG A 1 113 ? -19.415 13.441 2.354 1.00 66.56 113 ARG A O 1
ATOM 902 N N . PRO A 1 114 ? -20.880 12.296 3.642 1.00 58.78 114 PRO A N 1
ATOM 903 C CA . PRO A 1 114 ? -21.713 13.461 3.886 1.00 58.78 114 PRO A CA 1
ATOM 904 C C . PRO A 1 114 ? -20.804 14.514 4.499 1.00 58.78 114 PRO A C 1
ATOM 906 O O . PRO A 1 114 ? -20.019 14.210 5.403 1.00 58.78 114 PRO A O 1
ATOM 909 N N . ARG A 1 115 ? -20.836 15.725 3.938 1.00 57.50 115 ARG A N 1
ATOM 910 C CA . ARG A 1 115 ? -20.038 16.860 4.394 1.00 57.50 115 ARG A CA 1
ATOM 911 C C . ARG A 1 115 ? -20.504 17.146 5.823 1.00 57.50 115 ARG A C 1
ATOM 913 O O . ARG A 1 115 ? -21.410 17.929 6.050 1.00 57.50 115 ARG A O 1
ATOM 920 N N . ARG A 1 116 ? -19.926 16.446 6.803 1.00 48.50 116 ARG A N 1
ATOM 921 C CA . ARG A 1 116 ? -20.414 16.369 8.191 1.00 48.50 116 ARG A CA 1
ATOM 922 C C . ARG A 1 116 ? -20.480 17.747 8.860 1.00 48.50 116 ARG A C 1
ATOM 924 O O . ARG A 1 116 ? -21.171 17.913 9.852 1.00 48.50 116 ARG A O 1
ATOM 931 N N . LYS A 1 117 ? -19.815 18.743 8.265 1.00 50.25 117 LYS A N 1
ATOM 932 C CA . LYS A 1 117 ? -19.892 20.156 8.635 1.00 50.25 117 LYS A CA 1
ATOM 933 C C . LYS A 1 117 ? -21.253 20.822 8.377 1.00 50.25 117 LYS A C 1
ATOM 935 O O . LYS A 1 117 ? -21.519 21.804 9.043 1.00 50.25 117 LYS A O 1
ATOM 940 N N . THR A 1 118 ? -22.117 20.325 7.487 1.00 50.06 118 THR A N 1
ATOM 941 C CA . THR A 1 118 ? -23.427 20.963 7.203 1.00 50.06 118 THR A CA 1
ATOM 942 C C . THR A 1 118 ? -24.596 20.405 8.016 1.00 50.06 118 THR A C 1
ATOM 944 O O . THR A 1 118 ? -25.680 20.958 7.945 1.00 50.06 118 THR A O 1
ATOM 947 N N . MET A 1 119 ? -24.401 19.344 8.810 1.00 46.38 119 MET A N 1
ATOM 948 C CA . MET A 1 119 ? -25.448 18.825 9.711 1.00 46.38 119 MET A CA 1
ATOM 949 C C . MET A 1 119 ? -25.501 19.535 11.073 1.00 46.38 119 MET A C 1
ATOM 951 O O . MET A 1 119 ? -26.442 19.312 11.825 1.00 46.38 119 MET A O 1
ATOM 955 N N . LEU A 1 120 ? -24.508 20.370 11.398 1.00 53.38 120 LEU A N 1
ATOM 956 C CA . LEU A 1 120 ? -24.501 21.181 12.623 1.00 53.38 120 LEU A CA 1
ATOM 957 C C . LEU A 1 120 ? -25.214 22.531 12.450 1.00 53.38 120 LEU A C 1
ATOM 959 O O . LEU A 1 120 ? -25.707 23.072 13.433 1.00 53.38 120 LEU A O 1
ATOM 963 N N . ASP A 1 121 ? -25.356 23.019 11.216 1.00 49.31 121 ASP A N 1
ATOM 964 C CA . ASP A 1 121 ? -26.203 24.171 10.907 1.00 49.31 121 ASP A CA 1
ATOM 965 C C . ASP A 1 121 ? -27.611 23.651 10.594 1.00 49.31 121 ASP A C 1
ATOM 967 O O . ASP A 1 121 ? -27.903 23.223 9.478 1.00 49.31 121 ASP A O 1
ATOM 971 N N . GLY A 1 122 ? -28.471 23.615 11.617 1.00 55.19 122 GLY A N 1
ATOM 972 C CA . GLY A 1 122 ? -29.815 23.017 11.626 1.00 55.19 122 GLY A CA 1
ATOM 973 C C . GLY A 1 122 ? -30.860 23.632 10.682 1.00 55.19 122 GLY A C 1
ATOM 974 O O . GLY A 1 122 ? -32.046 23.627 10.997 1.00 55.19 122 GLY A O 1
ATOM 975 N N . SER A 1 123 ? -30.469 24.155 9.524 1.00 55.38 123 SER A N 1
ATOM 976 C CA . SER A 1 123 ? -31.367 24.777 8.558 1.00 55.38 123 SER A CA 1
ATOM 977 C C . SER A 1 123 ? -31.087 24.274 7.146 1.00 55.38 123 SER A C 1
ATOM 979 O O . SER A 1 123 ? -30.294 24.864 6.421 1.00 55.38 123 SER A O 1
ATOM 981 N N . THR A 1 124 ? -31.734 23.182 6.739 1.00 49.44 124 THR A N 1
ATOM 982 C CA . THR A 1 124 ? -32.583 23.095 5.529 1.00 49.44 124 THR A CA 1
ATOM 983 C C . THR A 1 124 ? -32.898 21.641 5.183 1.00 49.44 124 THR A C 1
ATOM 985 O O . THR A 1 124 ? -32.041 20.763 5.188 1.00 49.44 124 THR A O 1
ATOM 988 N N . SER A 1 125 ? -34.169 21.413 4.850 1.00 55.22 125 SER A N 1
ATOM 989 C CA . SER A 1 125 ? -34.712 20.183 4.276 1.00 55.22 125 SER A CA 1
ATOM 990 C C . SER A 1 125 ? -33.973 19.823 2.981 1.00 55.22 125 SER A C 1
ATOM 992 O O . SER A 1 125 ? -34.285 20.320 1.897 1.00 55.22 125 SER A O 1
ATOM 994 N N . ALA A 1 126 ? -32.939 18.989 3.090 1.00 54.00 126 ALA A N 1
ATOM 995 C CA . ALA A 1 126 ? -32.240 18.452 1.936 1.00 54.00 126 ALA A CA 1
ATOM 996 C C . ALA A 1 126 ? -33.137 17.400 1.274 1.00 54.00 126 ALA A C 1
ATOM 998 O O . ALA A 1 126 ? -33.347 16.315 1.817 1.00 54.00 126 ALA A O 1
ATOM 999 N N . ARG A 1 127 ? -33.664 17.728 0.086 1.00 54.47 127 ARG A N 1
ATOM 1000 C CA . ARG A 1 127 ? -34.284 16.765 -0.836 1.00 54.47 127 ARG A CA 1
ATOM 1001 C C . ARG A 1 127 ? -33.357 15.558 -0.971 1.00 54.47 127 ARG A C 1
ATOM 1003 O O . ARG A 1 127 ? -32.291 15.653 -1.578 1.00 54.47 127 ARG A O 1
ATOM 1010 N N . VAL A 1 128 ? -33.777 14.434 -0.401 1.00 58.62 128 VAL A N 1
ATOM 1011 C CA . VAL A 1 128 ? -33.134 13.132 -0.568 1.00 58.62 128 VAL A CA 1
ATOM 1012 C C . VAL A 1 128 ? -33.204 12.798 -2.056 1.00 58.62 128 VAL A C 1
ATOM 1014 O O . VAL A 1 128 ? -34.268 12.474 -2.580 1.00 58.62 128 VAL A O 1
ATOM 1017 N N . ALA A 1 129 ? -32.089 12.957 -2.770 1.00 56.81 129 ALA A N 1
ATOM 1018 C CA . ALA A 1 129 ? -31.987 12.487 -4.143 1.00 56.81 129 ALA A CA 1
ATOM 1019 C C . ALA A 1 129 ? -32.276 10.972 -4.163 1.00 56.81 129 ALA A C 1
ATOM 1021 O O . ALA A 1 129 ? -31.806 10.263 -3.268 1.00 56.81 129 ALA A O 1
ATOM 1022 N N . PRO A 1 130 ? -33.047 10.460 -5.139 1.00 57.31 130 PRO A N 1
ATOM 1023 C CA . PRO A 1 130 ? -33.452 9.060 -5.173 1.00 57.31 130 PRO A CA 1
ATOM 1024 C C . PRO A 1 130 ? -32.214 8.157 -5.218 1.00 57.31 130 PRO A C 1
ATOM 1026 O O . PRO A 1 130 ? -31.443 8.178 -6.177 1.00 57.31 130 PRO A O 1
ATOM 1029 N N . ALA A 1 131 ? -32.024 7.370 -4.157 1.00 58.88 131 ALA A N 1
ATOM 1030 C CA . ALA A 1 131 ? -30.811 6.594 -3.909 1.00 58.88 131 ALA A CA 1
ATOM 1031 C C . ALA A 1 131 ? -30.495 5.549 -5.004 1.00 58.88 131 ALA A C 1
ATOM 1033 O O . ALA A 1 131 ? -29.337 5.184 -5.187 1.00 58.88 131 ALA A O 1
ATOM 1034 N N . GLY A 1 132 ? -31.493 5.116 -5.783 1.00 60.44 132 GLY A N 1
ATOM 1035 C CA . GLY A 1 132 ? -31.383 3.924 -6.630 1.00 60.44 132 GLY A CA 1
ATOM 1036 C C . GLY A 1 132 ? -30.545 4.041 -7.913 1.00 60.44 132 GLY A C 1
ATOM 1037 O O . GLY A 1 132 ? -30.008 3.030 -8.366 1.00 60.44 132 GLY A O 1
ATOM 1038 N N . SER A 1 133 ? -30.401 5.222 -8.533 1.00 58.91 133 SER A N 1
ATOM 1039 C CA . SER A 1 133 ? -29.704 5.326 -9.836 1.00 58.91 133 SER A CA 1
ATOM 1040 C C . SER A 1 133 ? -28.182 5.450 -9.704 1.00 58.91 133 SER A C 1
ATOM 1042 O O . SER A 1 133 ? -27.438 4.829 -10.465 1.00 58.91 133 SER A O 1
ATOM 1044 N N . ALA A 1 134 ? -27.699 6.191 -8.703 1.00 60.25 134 ALA A N 1
ATOM 1045 C CA . ALA A 1 134 ? -26.267 6.331 -8.428 1.00 60.25 134 ALA A CA 1
ATOM 1046 C C . ALA A 1 134 ? -25.647 5.037 -7.864 1.00 60.25 134 ALA A C 1
ATOM 1048 O O . ALA A 1 134 ? -24.461 4.771 -8.059 1.00 60.25 134 ALA A O 1
ATOM 1049 N N . GLU A 1 135 ? -26.454 4.220 -7.187 1.00 59.22 135 GLU A N 1
ATOM 1050 C CA . GLU A 1 135 ? -26.029 2.993 -6.514 1.00 59.22 135 GLU A CA 1
ATOM 1051 C C . GLU A 1 135 ? -25.772 1.835 -7.490 1.00 59.22 135 GLU A C 1
ATOM 1053 O O . GLU A 1 135 ? -24.743 1.164 -7.387 1.00 59.22 135 GLU A O 1
ATOM 1058 N N . ARG A 1 136 ? -26.631 1.661 -8.508 1.00 64.62 136 ARG A N 1
ATOM 1059 C CA . ARG A 1 136 ? -26.426 0.642 -9.558 1.00 64.62 136 ARG A CA 1
ATOM 1060 C C . ARG A 1 136 ? -25.168 0.897 -10.386 1.00 64.62 136 ARG A C 1
ATOM 1062 O O . ARG A 1 136 ? -24.437 -0.047 -10.668 1.00 64.62 136 ARG A O 1
ATOM 1069 N N . SER A 1 137 ? -24.893 2.160 -10.721 1.00 67.50 137 SER A N 1
ATOM 1070 C CA . SER A 1 137 ? -23.685 2.534 -11.467 1.00 67.50 137 SER A CA 1
ATOM 1071 C C . SER A 1 137 ? -22.413 2.223 -10.666 1.00 67.50 137 SER A C 1
ATOM 1073 O O . SER A 1 137 ? -21.504 1.569 -11.171 1.00 67.50 137 SER A O 1
ATOM 1075 N N . GLY A 1 138 ? -22.364 2.584 -9.377 1.00 66.62 138 GLY A N 1
ATOM 1076 C CA . GLY A 1 138 ? -21.186 2.324 -8.539 1.00 66.62 138 GLY A CA 1
ATOM 1077 C C . GLY A 1 138 ? -20.844 0.834 -8.392 1.00 66.62 138 GLY A C 1
ATOM 1078 O O . GLY A 1 138 ? -19.668 0.467 -8.386 1.00 66.62 138 GLY A O 1
ATOM 1079 N N . ARG A 1 139 ? -21.858 -0.039 -8.323 1.00 64.81 139 ARG A N 1
ATOM 1080 C CA . ARG A 1 139 ? -21.661 -1.490 -8.181 1.00 64.81 139 ARG A CA 1
ATOM 1081 C C . ARG A 1 139 ? -21.074 -2.132 -9.438 1.00 64.81 139 ARG A C 1
ATOM 1083 O O . ARG A 1 139 ? -20.093 -2.865 -9.328 1.00 64.81 139 ARG A O 1
ATOM 1090 N N . SER A 1 140 ? -21.611 -1.819 -10.621 1.00 73.94 140 SER A N 1
ATOM 1091 C CA . SER A 1 140 ? -21.072 -2.360 -11.878 1.00 73.94 140 SER A CA 1
ATOM 1092 C C . SER A 1 140 ? -19.630 -1.915 -12.107 1.00 73.94 140 SER A C 1
ATOM 1094 O O . SER A 1 140 ? -18.808 -2.698 -12.575 1.00 73.94 140 SER A O 1
ATOM 1096 N N . TRP A 1 141 ? -19.302 -0.677 -11.722 1.00 69.19 141 TRP A N 1
ATOM 1097 C CA . TRP A 1 141 ? -17.934 -0.169 -11.789 1.00 69.19 141 TRP A CA 1
ATOM 1098 C C . TRP A 1 141 ? -16.993 -0.907 -10.839 1.00 69.19 141 TRP A C 1
ATOM 1100 O O . TRP A 1 141 ? -15.892 -1.253 -11.254 1.00 69.19 141 TRP A O 1
ATOM 1110 N N . PHE A 1 142 ? -17.407 -1.201 -9.604 1.00 72.06 142 PHE A N 1
ATOM 1111 C CA . PHE A 1 142 ? -16.574 -1.934 -8.646 1.00 72.06 142 PHE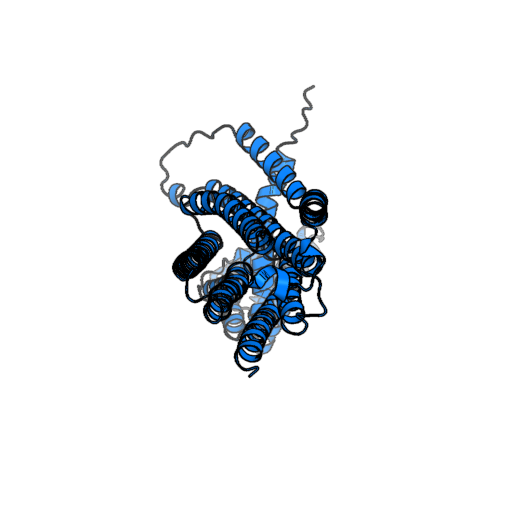 A CA 1
ATOM 1112 C C . PHE A 1 142 ? -16.333 -3.398 -9.049 1.00 72.06 142 PHE A C 1
ATOM 1114 O O . PHE A 1 142 ? -15.213 -3.903 -8.931 1.00 72.06 142 PHE A O 1
ATOM 1121 N N . GLU A 1 143 ? -17.356 -4.089 -9.553 1.00 75.75 143 GLU A N 1
ATOM 1122 C CA . GLU A 1 143 ? -17.234 -5.478 -10.017 1.00 75.75 143 GLU A CA 1
ATOM 1123 C C . GLU A 1 143 ? -16.368 -5.564 -11.282 1.00 75.75 143 GLU A C 1
ATOM 1125 O O . GLU A 1 143 ? -15.400 -6.331 -11.314 1.00 75.75 143 GLU A O 1
ATOM 1130 N N . ALA A 1 144 ? -16.632 -4.707 -12.278 1.00 77.00 144 ALA A N 1
ATOM 1131 C CA . ALA A 1 144 ? -15.783 -4.584 -13.463 1.00 77.00 144 ALA A CA 1
ATOM 1132 C C . ALA A 1 144 ? -14.345 -4.225 -13.073 1.00 77.00 144 ALA A C 1
ATOM 1134 O O . ALA A 1 144 ? -13.394 -4.774 -13.623 1.00 77.00 144 ALA A O 1
ATOM 1135 N N . HIS A 1 145 ? -14.180 -3.358 -12.074 1.00 76.56 145 HIS A N 1
ATOM 1136 C CA . HIS A 1 145 ? -12.878 -2.985 -11.556 1.00 76.56 145 HIS A CA 1
ATOM 1137 C C . HIS A 1 145 ? -12.144 -4.175 -10.939 1.00 76.56 145 HIS A C 1
ATOM 1139 O O . HIS A 1 145 ? -11.012 -4.441 -11.324 1.00 76.56 145 HIS A O 1
ATOM 1145 N N . THR A 1 146 ? -12.781 -4.921 -10.038 1.00 76.50 146 THR A N 1
ATOM 1146 C CA . THR A 1 146 ? -12.174 -6.088 -9.377 1.00 76.50 146 THR A CA 1
ATOM 1147 C C . THR A 1 146 ? -11.775 -7.156 -10.400 1.00 76.50 146 THR A C 1
ATOM 1149 O O . THR A 1 146 ? -10.709 -7.763 -10.284 1.00 76.50 146 THR A O 1
ATOM 1152 N N . TYR A 1 147 ? -12.591 -7.334 -11.444 1.00 81.88 147 TYR A N 1
ATOM 1153 C CA . TYR A 1 147 ? -12.297 -8.232 -12.556 1.00 81.88 147 TYR A CA 1
ATOM 1154 C C . TYR A 1 147 ? -11.106 -7.757 -13.403 1.00 81.88 147 TYR A C 1
ATOM 1156 O O . TYR A 1 147 ? -10.137 -8.506 -13.569 1.00 81.88 147 TYR A O 1
ATOM 1164 N N . LEU A 1 148 ? -11.140 -6.507 -13.885 1.00 79.19 148 LEU A N 1
ATOM 1165 C CA . LEU A 1 148 ? -10.048 -5.888 -14.650 1.00 79.19 148 LEU A CA 1
ATOM 1166 C C . LEU A 1 148 ? -8.750 -5.839 -13.844 1.00 79.19 148 LEU A C 1
ATOM 1168 O O . LEU A 1 148 ? -7.659 -5.895 -14.410 1.00 79.19 148 LEU A O 1
ATOM 1172 N N . ASN A 1 149 ? -8.868 -5.781 -12.516 1.00 79.75 149 ASN A N 1
ATOM 1173 C CA . ASN A 1 149 ? -7.736 -5.793 -11.617 1.00 79.75 149 ASN A CA 1
ATOM 1174 C C . ASN A 1 149 ? -7.222 -7.182 -11.221 1.00 79.75 149 ASN A C 1
ATOM 1176 O O . ASN A 1 149 ? -6.279 -7.291 -10.432 1.00 79.75 149 ASN A O 1
ATOM 1180 N N . SER A 1 150 ? -7.812 -8.251 -11.744 1.00 85.94 150 SER A N 1
ATOM 1181 C CA . SER A 1 150 ? -7.364 -9.599 -11.419 1.00 85.94 150 SER A CA 1
ATOM 1182 C C . SER A 1 150 ? -5.974 -9.891 -11.995 1.00 85.94 150 SER A C 1
ATOM 1184 O O . SER A 1 150 ? -5.601 -9.420 -13.072 1.00 85.94 150 SER A O 1
ATOM 1186 N N . VAL A 1 151 ? -5.218 -10.749 -11.301 1.00 88.00 151 VAL A N 1
ATOM 1187 C CA . VAL A 1 151 ? -3.916 -11.256 -11.777 1.00 88.00 151 VAL A CA 1
ATOM 1188 C C . VAL A 1 151 ? -4.060 -11.942 -13.142 1.00 88.00 151 VAL A C 1
ATOM 1190 O O . VAL A 1 151 ? -3.159 -11.878 -13.966 1.00 88.00 151 VAL A O 1
ATOM 1193 N N . ARG A 1 152 ? -5.218 -12.556 -13.420 1.00 90.44 152 ARG A N 1
ATOM 1194 C CA . ARG A 1 152 ? -5.502 -13.208 -14.706 1.00 90.44 152 ARG A CA 1
ATOM 1195 C C . ARG A 1 152 ? -5.554 -12.207 -15.857 1.00 90.44 152 ARG A C 1
ATOM 1197 O O . ARG A 1 152 ? -4.926 -12.451 -16.879 1.00 90.44 152 ARG A O 1
ATOM 1204 N N . VAL A 1 153 ? -6.274 -11.094 -15.687 1.00 89.25 153 VAL A N 1
ATOM 1205 C CA . VAL A 1 153 ? -6.371 -10.043 -16.716 1.00 89.25 153 VAL A CA 1
ATOM 1206 C C . VAL A 1 153 ? -5.018 -9.371 -16.930 1.00 89.25 153 VAL A C 1
ATOM 1208 O O . VAL A 1 153 ? -4.646 -9.103 -18.065 1.00 89.25 153 VAL A O 1
ATOM 1211 N N . GLU A 1 154 ? -4.249 -9.167 -15.861 1.00 90.06 154 GLU A N 1
ATOM 1212 C CA . GLU A 1 154 ? -2.875 -8.668 -15.952 1.00 90.06 154 GLU A CA 1
ATOM 1213 C C . GLU A 1 154 ? -1.966 -9.605 -16.755 1.00 90.06 154 GLU A C 1
ATOM 1215 O O . GLU A 1 154 ? -1.337 -9.167 -17.714 1.00 90.06 154 GLU A O 1
ATOM 1220 N N . LEU A 1 155 ? -1.918 -10.893 -16.402 1.00 91.69 155 LEU A N 1
ATOM 1221 C CA . LEU A 1 155 ? -1.105 -11.871 -17.124 1.00 91.69 155 LEU A CA 1
ATOM 1222 C C . LEU A 1 155 ? -1.550 -12.000 -18.581 1.00 91.69 155 LEU A C 1
ATOM 1224 O O . LEU A 1 155 ? -0.704 -12.095 -19.464 1.00 91.69 155 LEU A O 1
ATOM 1228 N N . LEU A 1 156 ? -2.860 -11.957 -18.840 1.00 93.38 156 LEU A N 1
ATOM 1229 C CA . LEU A 1 156 ? -3.403 -11.974 -20.194 1.00 93.38 156 LEU A CA 1
ATOM 1230 C C . LEU A 1 156 ? -2.979 -10.729 -20.981 1.00 93.38 156 LEU A C 1
ATOM 1232 O O . LEU A 1 156 ? -2.559 -10.863 -22.124 1.00 93.38 156 LEU A O 1
ATOM 1236 N N . PHE A 1 157 ? -3.040 -9.539 -20.380 1.00 92.56 157 PHE A N 1
ATOM 1237 C CA . PHE A 1 157 ? -2.579 -8.298 -21.003 1.00 92.56 157 PHE A CA 1
ATOM 1238 C C . PHE A 1 157 ? -1.086 -8.366 -21.349 1.00 92.56 157 PHE A C 1
ATOM 1240 O O . PHE A 1 157 ? -0.716 -8.116 -22.496 1.00 92.56 157 PHE A O 1
ATOM 1247 N N . LEU A 1 158 ? -0.245 -8.772 -20.392 1.00 91.31 158 LEU A N 1
ATOM 1248 C CA . LEU A 1 158 ? 1.199 -8.922 -20.599 1.00 91.31 158 LEU A CA 1
ATOM 1249 C C . LEU A 1 158 ? 1.506 -9.959 -21.689 1.00 91.31 158 LEU A C 1
ATOM 1251 O O . LEU A 1 158 ? 2.328 -9.708 -22.571 1.00 91.31 158 LEU A O 1
ATOM 1255 N N . ALA A 1 159 ? 0.820 -11.105 -21.667 1.00 92.25 159 ALA A N 1
ATOM 1256 C CA . ALA A 1 159 ? 1.001 -12.170 -22.647 1.00 92.25 159 ALA A CA 1
ATOM 1257 C C . ALA A 1 159 ? 0.562 -11.737 -24.049 1.00 92.25 159 ALA A C 1
ATOM 1259 O O . ALA A 1 159 ? 1.334 -11.882 -24.992 1.00 92.25 159 ALA A O 1
ATOM 1260 N N . LEU A 1 160 ? -0.640 -11.170 -24.194 1.00 91.44 160 LEU A N 1
ATOM 1261 C CA . LEU A 1 160 ? -1.158 -10.713 -25.486 1.00 91.44 160 LEU A CA 1
ATOM 1262 C C . LEU A 1 160 ? -0.287 -9.610 -26.078 1.00 91.44 160 LEU A C 1
ATOM 1264 O O . LEU A 1 160 ? 0.025 -9.662 -27.267 1.00 91.44 160 LEU A O 1
ATOM 1268 N N . ASN A 1 161 ? 0.148 -8.647 -25.261 1.00 87.50 161 ASN A N 1
ATOM 1269 C CA . ASN A 1 161 ? 1.006 -7.582 -25.759 1.00 87.50 161 ASN A CA 1
ATOM 1270 C C . ASN A 1 161 ? 2.375 -8.128 -26.187 1.00 87.50 161 ASN A C 1
ATOM 1272 O O . ASN A 1 161 ? 2.874 -7.759 -27.245 1.00 87.50 161 ASN A O 1
ATOM 1276 N N . THR A 1 162 ? 2.942 -9.076 -25.435 1.00 88.12 162 THR A N 1
ATOM 1277 C CA . THR A 1 162 ? 4.193 -9.755 -25.813 1.00 88.12 162 THR A CA 1
ATOM 1278 C C . THR A 1 162 ? 4.031 -10.572 -27.096 1.00 88.12 162 THR A C 1
ATOM 1280 O O . THR A 1 162 ? 4.874 -10.497 -27.984 1.00 88.12 162 THR A O 1
ATOM 1283 N N . ILE A 1 163 ? 2.940 -11.327 -27.241 1.00 91.00 163 ILE A N 1
ATOM 1284 C CA . ILE A 1 163 ? 2.656 -12.117 -28.448 1.00 91.00 163 ILE A CA 1
ATOM 1285 C C . ILE A 1 163 ? 2.528 -11.205 -29.669 1.00 91.00 163 ILE A C 1
ATOM 1287 O O . ILE A 1 163 ? 3.106 -11.507 -30.706 1.00 91.00 163 ILE A O 1
ATOM 1291 N N . TRP A 1 164 ? 1.828 -10.075 -29.547 1.00 86.62 164 TRP A N 1
ATOM 1292 C CA . TRP A 1 164 ? 1.655 -9.117 -30.644 1.00 86.62 164 TRP A CA 1
ATOM 1293 C C . TRP A 1 164 ? 2.972 -8.467 -31.091 1.00 86.62 164 TRP A C 1
ATOM 1295 O O . TRP A 1 164 ? 3.150 -8.082 -32.246 1.00 86.62 164 TRP A O 1
ATOM 1305 N N . GLN A 1 165 ? 3.918 -8.365 -30.168 1.00 82.75 165 GLN A N 1
ATOM 1306 C CA . GLN A 1 165 ? 5.218 -7.747 -30.373 1.00 82.75 165 GLN A CA 1
ATOM 1307 C C . GLN A 1 165 ? 6.174 -8.624 -31.202 1.00 82.75 165 GLN A C 1
ATOM 1309 O O . GLN A 1 165 ? 6.919 -8.103 -32.037 1.00 82.75 165 GLN A O 1
ATOM 1314 N N . TRP A 1 166 ? 6.138 -9.945 -31.028 1.00 86.94 166 TRP A N 1
ATOM 1315 C CA . TRP A 1 166 ? 7.061 -10.865 -31.703 1.00 86.94 166 TRP A CA 1
ATOM 1316 C C . TRP A 1 166 ? 6.977 -10.862 -33.238 1.00 86.94 166 TRP A C 1
ATOM 1318 O O . TRP A 1 166 ? 8.035 -10.822 -33.863 1.00 86.94 166 TRP A O 1
ATOM 1328 N N . PRO A 1 167 ? 5.793 -10.848 -33.881 1.00 89.12 167 PRO A N 1
ATOM 1329 C CA . PRO A 1 167 ? 5.690 -10.753 -35.336 1.00 89.12 167 PRO A CA 1
ATOM 1330 C C . PRO A 1 167 ? 6.338 -9.490 -35.905 1.00 89.12 167 PRO A C 1
ATOM 1332 O O . PRO A 1 167 ? 7.031 -9.566 -36.914 1.00 89.12 167 PRO A O 1
ATOM 1335 N N . LEU A 1 168 ? 6.166 -8.337 -35.246 1.00 82.62 168 LEU A N 1
ATOM 1336 C CA . LEU A 1 168 ? 6.789 -7.087 -35.688 1.00 82.62 168 LEU A CA 1
ATOM 1337 C C . LEU A 1 168 ? 8.315 -7.186 -35.621 1.00 82.62 168 LEU A C 1
ATOM 1339 O O . LEU A 1 168 ? 9.003 -6.811 -36.568 1.00 82.62 168 LEU A O 1
ATOM 1343 N N . LEU A 1 169 ? 8.837 -7.726 -34.518 1.00 83.81 169 LEU A N 1
ATOM 1344 C CA . LEU A 1 169 ? 10.267 -7.967 -34.363 1.00 83.81 169 LEU A CA 1
ATOM 1345 C C . LEU A 1 169 ? 10.786 -8.950 -35.420 1.00 83.81 169 LEU A C 1
ATOM 1347 O O . LEU A 1 169 ? 11.827 -8.697 -36.016 1.00 83.81 169 LEU A O 1
ATOM 1351 N N . LEU A 1 170 ? 10.055 -10.035 -35.684 1.00 86.25 170 LEU A N 1
ATOM 1352 C CA . LEU A 1 170 ? 10.414 -11.019 -36.702 1.00 86.25 170 LEU A CA 1
ATOM 1353 C C . LEU A 1 170 ? 10.491 -10.375 -38.089 1.00 86.25 170 LEU A C 1
ATOM 1355 O O . LEU A 1 170 ? 11.467 -10.594 -38.797 1.00 86.25 170 LEU A O 1
ATOM 1359 N N . VAL A 1 171 ? 9.513 -9.540 -38.453 1.00 85.69 171 VAL A N 1
ATOM 1360 C CA . VAL A 1 171 ? 9.526 -8.794 -39.722 1.00 85.69 171 VAL A CA 1
ATOM 1361 C C . VAL A 1 171 ? 10.757 -7.892 -39.805 1.00 85.69 171 VAL A C 1
ATOM 1363 O O . VAL A 1 171 ? 11.445 -7.910 -40.820 1.00 85.69 171 VAL A O 1
ATOM 1366 N N . VAL A 1 172 ? 11.083 -7.154 -38.739 1.00 80.50 172 VAL A N 1
ATOM 1367 C CA . VAL A 1 172 ? 12.280 -6.294 -38.699 1.00 80.50 172 VAL A CA 1
ATOM 1368 C C . VAL A 1 172 ? 13.564 -7.117 -38.845 1.00 80.50 172 VAL A C 1
ATOM 1370 O O . VAL A 1 172 ? 14.435 -6.751 -39.629 1.00 80.50 172 VAL A O 1
ATOM 1373 N N . VAL A 1 173 ? 13.686 -8.236 -38.129 1.00 82.38 173 VAL A N 1
ATOM 1374 C CA . VAL A 1 173 ? 14.883 -9.092 -38.165 1.00 82.38 173 VAL A CA 1
ATOM 1375 C C . VAL A 1 173 ? 15.056 -9.766 -39.527 1.00 82.38 173 VAL A C 1
ATOM 1377 O O . VAL A 1 173 ? 16.164 -9.785 -40.052 1.00 82.38 173 VAL A O 1
ATOM 1380 N N . VAL A 1 174 ? 13.976 -10.278 -40.124 1.00 85.69 174 VAL A N 1
ATOM 1381 C CA . VAL A 1 174 ? 14.012 -10.947 -41.436 1.00 85.69 174 VAL A CA 1
ATOM 1382 C C . VAL A 1 174 ? 14.278 -9.952 -42.567 1.00 85.69 174 VAL A C 1
ATOM 1384 O O . VAL A 1 174 ? 14.995 -10.273 -43.509 1.00 85.69 174 VAL A O 1
ATOM 1387 N N . TYR A 1 175 ? 13.725 -8.738 -42.489 1.00 84.56 175 TYR A N 1
ATOM 1388 C CA . TYR A 1 175 ? 13.864 -7.738 -43.552 1.00 84.56 175 TYR A CA 1
ATOM 1389 C C . TYR A 1 175 ? 15.233 -7.036 -43.554 1.00 84.56 175 TYR A C 1
ATOM 1391 O O . TYR A 1 175 ? 15.641 -6.457 -44.562 1.00 84.56 175 TYR A O 1
ATOM 1399 N N . HIS A 1 176 ? 15.960 -7.083 -42.437 1.00 79.75 176 HIS A N 1
ATOM 1400 C CA . HIS A 1 176 ? 17.263 -6.444 -42.285 1.00 79.75 176 HIS A CA 1
ATOM 1401 C C . HIS A 1 176 ? 18.352 -7.483 -42.011 1.00 79.75 176 HIS A C 1
ATOM 1403 O O . HIS A 1 176 ? 18.813 -7.618 -40.882 1.00 79.75 176 HIS A O 1
ATOM 1409 N N . ASP A 1 177 ? 18.822 -8.155 -43.064 1.00 81.25 177 ASP A N 1
ATOM 1410 C CA . ASP A 1 177 ? 19.859 -9.204 -42.998 1.00 81.25 177 ASP A CA 1
ATOM 1411 C C . ASP A 1 177 ? 21.154 -8.749 -42.290 1.00 81.25 177 ASP A C 1
ATOM 1413 O O . ASP A 1 177 ? 21.830 -9.511 -41.604 1.00 81.25 177 ASP A O 1
ATOM 1417 N N . GLN A 1 178 ? 21.438 -7.444 -42.331 1.00 77.12 178 GLN A N 1
ATOM 1418 C CA . GLN A 1 178 ? 22.539 -6.811 -41.595 1.00 77.12 178 GLN A CA 1
ATOM 1419 C C . GLN A 1 178 ? 22.474 -7.038 -40.071 1.00 77.12 178 GLN A C 1
ATOM 1421 O O . GLN A 1 178 ? 23.505 -6.977 -39.406 1.00 77.12 178 GLN A O 1
ATOM 1426 N N . LEU A 1 179 ? 21.293 -7.330 -39.512 1.00 76.06 179 LEU A N 1
ATOM 1427 C CA . LEU A 1 179 ? 21.089 -7.624 -38.090 1.00 76.06 179 LEU A CA 1
ATOM 1428 C C . LEU A 1 179 ? 21.610 -9.004 -37.655 1.00 76.06 179 LEU A C 1
ATOM 1430 O O . LEU A 1 179 ? 21.675 -9.263 -36.451 1.00 76.06 179 LEU A O 1
ATOM 1434 N N . GLN A 1 180 ? 21.980 -9.879 -38.598 1.00 80.56 180 GLN A N 1
ATOM 1435 C CA . GLN A 1 180 ? 22.609 -11.175 -38.310 1.00 80.56 180 GLN A CA 1
ATOM 1436 C C . GLN A 1 180 ? 24.070 -11.032 -37.846 1.00 80.56 180 GLN A C 1
ATOM 1438 O O . GLN A 1 180 ? 24.608 -11.943 -37.219 1.00 80.56 180 GLN A O 1
ATOM 1443 N N . GLY A 1 181 ? 24.705 -9.889 -38.130 1.00 76.81 181 GLY A N 1
ATOM 1444 C CA . GLY A 1 181 ? 26.087 -9.599 -37.749 1.00 76.81 181 GLY A CA 1
ATOM 1445 C C . GLY A 1 181 ? 26.279 -9.215 -36.270 1.00 76.81 181 GLY A C 1
ATOM 1446 O O . GLY A 1 181 ? 25.307 -9.100 -35.513 1.00 76.81 181 GLY A O 1
ATOM 1447 N N . PRO A 1 182 ? 27.539 -9.003 -35.840 1.00 75.81 182 PRO A N 1
ATOM 1448 C CA . PRO A 1 182 ? 27.865 -8.573 -34.481 1.00 75.81 182 PRO A CA 1
ATOM 1449 C C . PRO A 1 182 ? 27.245 -7.210 -34.154 1.00 75.81 182 PRO A C 1
ATOM 1451 O O . PRO A 1 182 ? 27.382 -6.262 -34.928 1.00 75.81 182 PRO A O 1
ATOM 1454 N N . PHE A 1 183 ? 26.598 -7.092 -32.988 1.00 64.31 183 PHE A N 1
ATOM 1455 C CA . PHE A 1 183 ? 25.795 -5.920 -32.607 1.00 64.31 183 PHE A CA 1
ATOM 1456 C C . PHE A 1 183 ? 26.527 -4.583 -32.765 1.00 64.31 183 PHE A C 1
ATOM 1458 O O . PHE A 1 183 ? 25.965 -3.626 -33.299 1.00 64.31 183 PHE A O 1
ATOM 1465 N N . TYR A 1 184 ? 27.784 -4.518 -32.330 1.00 58.88 184 TYR A N 1
ATOM 1466 C CA . TYR A 1 184 ? 28.549 -3.274 -32.338 1.00 58.88 184 TYR A CA 1
ATOM 1467 C C . TYR A 1 184 ? 28.919 -2.803 -33.742 1.00 58.88 184 TYR A C 1
ATOM 1469 O O . TYR A 1 184 ? 28.793 -1.613 -34.013 1.00 58.88 184 TYR A O 1
ATOM 1477 N N . ALA A 1 185 ? 29.287 -3.718 -34.641 1.00 60.31 185 ALA A N 1
ATOM 1478 C CA . ALA A 1 185 ? 29.545 -3.380 -36.039 1.00 60.31 185 ALA A CA 1
ATOM 1479 C C . ALA A 1 185 ? 28.264 -2.859 -36.714 1.00 60.31 185 ALA A C 1
ATOM 1481 O O . ALA A 1 185 ? 28.268 -1.840 -37.391 1.00 60.31 185 ALA A O 1
ATOM 1482 N N . THR A 1 186 ? 27.120 -3.494 -36.455 1.00 59.94 186 THR A N 1
ATOM 1483 C CA . THR A 1 186 ? 25.859 -3.133 -37.118 1.00 59.94 186 THR A CA 1
ATOM 1484 C C . THR A 1 186 ? 25.229 -1.834 -36.592 1.00 59.94 186 THR A C 1
ATOM 1486 O O . THR A 1 186 ? 24.547 -1.131 -37.343 1.00 59.94 186 THR A O 1
ATOM 1489 N N . VAL A 1 187 ? 25.409 -1.513 -35.305 1.00 59.41 187 VAL A N 1
ATOM 1490 C CA . VAL A 1 187 ? 24.776 -0.347 -34.657 1.00 59.41 187 VAL A CA 1
ATOM 1491 C C . VAL A 1 187 ? 25.688 0.882 -34.626 1.00 59.41 187 VAL A C 1
ATOM 1493 O O . VAL A 1 187 ? 25.183 1.991 -34.811 1.00 59.41 187 VAL A O 1
ATOM 1496 N N . LEU A 1 188 ? 27.004 0.723 -34.421 1.00 55.53 188 LEU A N 1
ATOM 1497 C CA . LEU A 1 188 ? 27.939 1.857 -34.367 1.00 55.53 188 LEU A CA 1
ATOM 1498 C C . LEU A 1 188 ? 28.319 2.411 -35.738 1.00 55.53 188 LEU A C 1
ATOM 1500 O O . LEU A 1 188 ? 28.595 3.605 -35.826 1.00 55.53 188 LEU A O 1
ATOM 1504 N N . ASP A 1 189 ? 28.256 1.608 -36.802 1.00 59.81 189 ASP A N 1
ATOM 1505 C CA . ASP A 1 189 ? 28.530 2.091 -38.164 1.00 59.81 189 ASP A CA 1
ATOM 1506 C C . ASP A 1 189 ? 27.446 3.068 -38.671 1.00 59.81 189 ASP A C 1
ATOM 1508 O O . ASP A 1 189 ? 27.494 3.536 -39.808 1.00 59.81 189 ASP A O 1
ATOM 1512 N N . GLY A 1 190 ? 26.435 3.369 -37.837 1.00 54.91 190 GLY A N 1
ATOM 1513 C CA . GLY A 1 190 ? 25.304 4.259 -38.118 1.00 54.91 190 GLY A CA 1
ATOM 1514 C C . GLY A 1 190 ? 24.556 3.905 -39.397 1.00 54.91 190 GLY A C 1
ATOM 1515 O O . GLY A 1 190 ? 23.911 4.752 -40.017 1.00 54.91 190 GLY A O 1
ATOM 1516 N N . GLY A 1 191 ? 24.622 2.630 -39.780 1.00 59.84 191 GLY A N 1
ATOM 1517 C CA . GLY A 1 191 ? 23.789 2.069 -40.820 1.00 59.84 191 GLY A CA 1
ATOM 1518 C C . GLY A 1 191 ? 22.309 2.123 -40.436 1.00 59.84 191 GLY A C 1
ATOM 1519 O O . GLY A 1 191 ? 21.924 2.260 -39.271 1.00 59.84 191 GLY A O 1
ATOM 1520 N N . ARG A 1 192 ? 21.461 1.916 -41.447 1.00 60.88 192 ARG A N 1
ATOM 1521 C CA . ARG A 1 192 ? 19.998 1.801 -41.322 1.00 60.88 192 ARG A CA 1
ATOM 1522 C C . ARG A 1 192 ? 19.508 0.951 -40.123 1.00 60.88 192 ARG A C 1
ATOM 1524 O O . ARG A 1 192 ? 18.493 1.340 -39.546 1.00 60.88 192 ARG A O 1
ATOM 1531 N N . PRO A 1 193 ? 20.170 -0.148 -39.693 1.00 58.22 193 PRO A N 1
ATOM 1532 C CA . PRO A 1 193 ? 19.664 -0.985 -38.602 1.00 58.22 193 PRO A CA 1
ATOM 1533 C C . PRO A 1 193 ? 19.687 -0.310 -37.221 1.00 58.22 193 PRO A C 1
ATOM 1535 O O . PRO A 1 193 ? 18.726 -0.444 -36.461 1.00 58.22 193 PRO A O 1
ATOM 1538 N N . GLY A 1 194 ? 20.734 0.462 -36.904 1.00 61.06 194 GLY A N 1
ATOM 1539 C CA . GLY A 1 194 ? 20.812 1.223 -35.649 1.00 61.06 194 GLY A CA 1
ATOM 1540 C C . GLY A 1 194 ? 19.733 2.306 -35.568 1.00 61.06 194 GLY A C 1
ATOM 1541 O O . GLY A 1 194 ? 19.115 2.506 -34.521 1.00 61.06 194 GLY A O 1
ATOM 1542 N N . THR A 1 195 ? 19.426 2.943 -36.701 1.00 64.62 195 THR A N 1
ATOM 1543 C CA . THR A 1 195 ? 18.344 3.931 -36.809 1.00 64.62 195 THR A CA 1
ATOM 1544 C C . THR A 1 195 ? 16.967 3.296 -36.626 1.00 64.62 195 THR A C 1
ATOM 1546 O O . THR A 1 195 ? 16.126 3.866 -35.935 1.00 64.62 195 THR A O 1
ATOM 1549 N N . VAL A 1 196 ? 16.735 2.107 -37.197 1.00 66.50 196 VAL A N 1
ATOM 1550 C CA . VAL A 1 196 ? 15.482 1.349 -37.020 1.00 66.50 196 VAL A CA 1
ATOM 1551 C C . VAL A 1 196 ? 15.294 0.954 -35.556 1.00 66.50 196 VAL A C 1
ATOM 1553 O O . VAL A 1 196 ? 14.216 1.158 -35.001 1.00 66.50 196 VAL A O 1
ATOM 1556 N N . TYR A 1 197 ? 16.348 0.465 -34.901 1.00 67.38 197 TYR A N 1
ATOM 1557 C CA . TYR A 1 197 ? 16.317 0.140 -33.476 1.00 67.38 197 TYR A CA 1
ATOM 1558 C C . TYR A 1 197 ? 15.968 1.360 -32.607 1.00 67.38 197 TYR A C 1
ATOM 1560 O O . TYR A 1 197 ? 15.041 1.297 -31.792 1.00 67.38 197 TYR A O 1
ATOM 1568 N N . LEU A 1 198 ? 16.655 2.488 -32.821 1.00 67.50 198 LEU A N 1
ATOM 1569 C CA . LEU A 1 198 ? 16.396 3.724 -32.085 1.00 67.50 198 LEU A CA 1
ATOM 1570 C C . LEU A 1 198 ? 14.967 4.227 -32.338 1.00 67.50 198 LEU A C 1
ATOM 1572 O O . LEU A 1 198 ? 14.271 4.580 -31.392 1.00 67.50 198 LEU A O 1
ATOM 1576 N N . ALA A 1 199 ? 14.493 4.179 -33.587 1.00 66.69 199 ALA A N 1
ATOM 1577 C CA . ALA A 1 199 ? 13.143 4.595 -33.959 1.00 66.69 199 ALA A CA 1
ATOM 1578 C C . ALA A 1 199 ? 12.058 3.749 -33.276 1.00 66.69 199 ALA A C 1
ATOM 1580 O O . ALA A 1 199 ? 11.085 4.303 -32.761 1.00 66.69 199 ALA A O 1
ATOM 1581 N N . VAL A 1 200 ? 12.232 2.426 -33.211 1.00 67.94 200 VAL A N 1
ATOM 1582 C CA . VAL A 1 200 ? 11.296 1.519 -32.522 1.00 67.94 200 VAL A CA 1
ATOM 1583 C C . VAL A 1 200 ? 11.252 1.815 -31.020 1.00 67.94 200 VAL A C 1
ATOM 1585 O O . VAL A 1 200 ? 10.170 1.884 -30.426 1.00 67.94 200 VAL A O 1
ATOM 1588 N N . LEU A 1 201 ? 12.414 2.040 -30.402 1.00 69.81 201 LEU A N 1
ATOM 1589 C CA . LEU A 1 201 ? 12.518 2.349 -28.977 1.00 69.81 201 LEU A CA 1
ATOM 1590 C C . LEU A 1 201 ? 11.926 3.731 -28.651 1.00 69.81 201 LEU A C 1
ATOM 1592 O O . LEU A 1 201 ? 11.154 3.872 -27.699 1.00 69.81 201 LEU A O 1
ATOM 1596 N N . THR A 1 202 ? 12.203 4.738 -29.482 1.00 69.19 202 THR A N 1
ATOM 1597 C CA . THR A 1 202 ? 11.597 6.071 -29.379 1.00 69.19 202 THR A CA 1
ATOM 1598 C C . THR A 1 202 ? 10.083 6.012 -29.564 1.00 69.19 202 THR A C 1
ATOM 1600 O O . THR A 1 202 ? 9.360 6.599 -28.762 1.00 69.19 202 THR A O 1
ATOM 1603 N N . MET A 1 203 ? 9.572 5.266 -30.549 1.00 71.12 203 MET A N 1
ATOM 1604 C CA . MET A 1 203 ? 8.130 5.113 -30.770 1.00 71.12 203 MET A CA 1
ATOM 1605 C C . MET A 1 203 ? 7.432 4.543 -29.530 1.00 71.12 203 MET A C 1
ATOM 1607 O O . MET A 1 203 ? 6.411 5.078 -29.099 1.00 71.12 203 MET A O 1
ATOM 1611 N N . ARG A 1 204 ? 7.997 3.500 -28.911 1.00 71.50 204 ARG A N 1
ATOM 1612 C CA . ARG A 1 204 ? 7.475 2.908 -27.666 1.00 71.50 204 ARG A CA 1
ATOM 1613 C C . ARG A 1 204 ? 7.417 3.913 -26.522 1.00 71.50 204 ARG A C 1
ATOM 1615 O O . ARG A 1 204 ? 6.389 4.006 -25.852 1.00 71.50 204 ARG A O 1
ATOM 1622 N N . LEU A 1 205 ? 8.493 4.671 -26.318 1.00 71.50 205 LEU A N 1
ATOM 1623 C CA . LEU A 1 205 ? 8.545 5.706 -25.285 1.00 71.50 205 LEU A CA 1
ATOM 1624 C C . LEU A 1 205 ? 7.515 6.811 -25.543 1.00 71.50 205 LEU A C 1
ATOM 1626 O O . LEU A 1 205 ? 6.825 7.224 -24.615 1.00 71.50 205 LEU A O 1
ATOM 1630 N N . VAL A 1 206 ? 7.350 7.236 -26.798 1.00 72.75 206 VAL A N 1
ATOM 1631 C CA . VAL A 1 206 ? 6.361 8.251 -27.188 1.00 72.75 206 VAL A CA 1
ATOM 1632 C C . VAL A 1 206 ? 4.935 7.757 -26.960 1.00 72.75 206 VAL A C 1
ATOM 1634 O O . VAL A 1 206 ? 4.134 8.484 -26.376 1.00 72.75 206 VAL A O 1
ATOM 1637 N N . VAL A 1 207 ? 4.610 6.524 -27.362 1.00 71.00 207 VAL A N 1
ATOM 1638 C CA . VAL A 1 207 ? 3.283 5.925 -27.129 1.00 71.00 207 VAL A CA 1
ATOM 1639 C C . VAL A 1 207 ? 2.992 5.831 -25.632 1.00 71.00 207 VAL A C 1
ATOM 1641 O O . VAL A 1 207 ? 1.915 6.218 -25.180 1.00 71.00 207 VAL A O 1
ATOM 1644 N N . PHE A 1 208 ? 3.971 5.391 -24.843 1.00 72.75 208 PHE A N 1
ATOM 1645 C CA . PHE A 1 208 ? 3.855 5.332 -23.390 1.00 72.75 208 PHE A CA 1
ATOM 1646 C C . PHE A 1 208 ? 3.635 6.721 -22.767 1.00 72.75 208 PHE A C 1
ATOM 1648 O O . PHE A 1 208 ? 2.719 6.908 -21.961 1.00 72.75 208 PHE A O 1
ATOM 1655 N N . ALA A 1 209 ? 4.412 7.722 -23.189 1.00 74.25 209 ALA A N 1
ATOM 1656 C CA . ALA A 1 209 ? 4.274 9.106 -22.741 1.00 74.25 209 ALA A CA 1
ATOM 1657 C C . ALA A 1 209 ? 2.898 9.686 -23.099 1.00 74.25 209 ALA A C 1
ATOM 1659 O O . ALA A 1 209 ? 2.257 10.338 -22.269 1.00 74.25 209 ALA A O 1
ATOM 1660 N N . ALA A 1 210 ? 2.422 9.414 -24.317 1.00 75.94 210 ALA A N 1
ATOM 1661 C CA . ALA A 1 210 ? 1.112 9.829 -24.802 1.00 75.94 210 ALA A CA 1
ATOM 1662 C C . ALA A 1 210 ? -0.032 9.173 -24.020 1.00 75.94 210 ALA A C 1
ATOM 1664 O O . ALA A 1 210 ? -1.080 9.793 -23.862 1.00 75.94 210 ALA A O 1
ATOM 1665 N N . TYR A 1 211 ? 0.170 7.964 -23.488 1.00 77.00 211 TYR A N 1
ATOM 1666 C CA . TYR A 1 211 ? -0.824 7.270 -22.672 1.00 77.00 211 TYR A CA 1
ATOM 1667 C C . TYR A 1 211 ? -0.850 7.774 -21.220 1.00 77.00 211 TYR A C 1
ATOM 1669 O O . TYR A 1 211 ? -1.915 8.029 -20.652 1.00 77.00 211 TYR A O 1
ATOM 1677 N N . ILE A 1 212 ? 0.321 7.957 -20.603 1.00 77.69 212 ILE A N 1
ATOM 1678 C CA . ILE A 1 212 ? 0.423 8.348 -19.190 1.00 77.69 212 ILE A CA 1
ATOM 1679 C C . ILE A 1 212 ? 0.147 9.840 -18.976 1.00 77.69 212 ILE A C 1
ATOM 1681 O O . ILE A 1 212 ? -0.510 10.212 -17.999 1.00 77.69 212 ILE A O 1
ATOM 1685 N N . ALA A 1 213 ? 0.612 10.720 -19.866 1.00 79.12 213 ALA A N 1
ATOM 1686 C CA . ALA A 1 213 ? 0.500 12.163 -19.652 1.00 79.12 213 ALA A CA 1
ATOM 1687 C C . ALA A 1 213 ? -0.956 12.669 -19.515 1.00 79.12 213 ALA A C 1
ATOM 1689 O O . ALA A 1 213 ? -1.217 13.463 -18.604 1.00 79.12 213 ALA A O 1
ATOM 1690 N N . PRO A 1 214 ? -1.935 12.236 -20.339 1.00 83.94 214 PRO A N 1
ATOM 1691 C CA . PRO A 1 214 ? -3.339 12.612 -20.167 1.00 83.94 214 PRO A CA 1
ATOM 1692 C C . PRO A 1 214 ? -3.914 12.135 -18.834 1.00 83.94 214 PRO A C 1
ATOM 1694 O O . PRO A 1 214 ? -4.615 12.893 -18.163 1.00 83.94 214 PRO A O 1
ATOM 1697 N N . LEU A 1 215 ? -3.569 10.914 -18.421 1.00 82.19 215 LEU A N 1
ATOM 1698 C CA . LEU A 1 215 ? -4.033 10.330 -17.169 1.00 82.19 215 LEU A CA 1
ATOM 1699 C C . LEU A 1 215 ? -3.536 11.130 -15.964 1.00 82.19 215 LEU A C 1
ATOM 1701 O O . LEU A 1 215 ? -4.317 11.510 -15.094 1.00 82.19 215 LEU A O 1
ATOM 1705 N N . ILE A 1 216 ? -2.247 11.462 -15.942 1.00 76.50 216 ILE A N 1
ATOM 1706 C CA . ILE A 1 216 ? -1.661 12.290 -14.885 1.00 76.50 216 ILE A CA 1
ATOM 1707 C C . ILE A 1 216 ? -2.295 13.685 -14.876 1.00 76.50 216 ILE A C 1
ATOM 1709 O O . ILE A 1 216 ? -2.599 14.219 -13.805 1.00 76.50 216 ILE A O 1
ATOM 1713 N N . ARG A 1 217 ? -2.531 14.294 -16.047 1.00 84.06 217 ARG A N 1
ATOM 1714 C CA . ARG A 1 217 ? -3.230 15.589 -16.136 1.00 84.06 217 ARG A CA 1
ATOM 1715 C C . ARG A 1 217 ? -4.652 15.506 -15.581 1.00 84.06 217 ARG A C 1
ATOM 1717 O O . ARG A 1 217 ? -5.071 16.429 -14.885 1.00 84.06 217 ARG A O 1
ATOM 1724 N N . TYR A 1 218 ? -5.372 14.420 -15.855 1.00 84.81 218 TYR A N 1
ATOM 1725 C CA . TYR A 1 218 ? -6.699 14.172 -15.293 1.00 84.81 218 TYR A CA 1
ATOM 1726 C C . TYR A 1 218 ? -6.643 14.048 -13.764 1.00 84.81 218 TYR A C 1
ATOM 1728 O O . TYR A 1 218 ? -7.369 14.752 -13.058 1.00 84.81 218 TYR A O 1
ATOM 1736 N N . LEU A 1 219 ? -5.718 13.237 -13.242 1.00 79.94 219 LEU A N 1
ATOM 1737 C CA . LEU A 1 219 ? -5.519 13.055 -11.802 1.00 79.94 219 LEU A CA 1
ATOM 1738 C C . LEU A 1 219 ? -5.172 14.377 -11.100 1.00 79.94 219 LEU A C 1
ATOM 1740 O O . LEU A 1 219 ? -5.711 14.676 -10.037 1.00 79.94 219 LEU A O 1
ATOM 1744 N N . ARG A 1 220 ? -4.344 15.227 -11.723 1.00 77.12 220 ARG A N 1
ATOM 1745 C CA . ARG A 1 220 ? -3.959 16.544 -11.186 1.00 77.12 220 ARG A CA 1
ATOM 1746 C C . ARG A 1 220 ? -5.129 17.499 -10.968 1.00 77.12 220 ARG A C 1
ATOM 1748 O O . ARG A 1 220 ? -5.049 18.305 -10.043 1.00 77.12 220 ARG A O 1
ATOM 1755 N N . LYS A 1 221 ? -6.163 17.438 -11.813 1.00 80.88 221 LYS A N 1
ATOM 1756 C CA . LYS A 1 221 ? -7.324 18.342 -11.751 1.00 80.88 221 LYS A CA 1
ATOM 1757 C C . LYS A 1 221 ? -8.278 18.027 -10.598 1.00 80.88 221 LYS A C 1
ATOM 1759 O O . LYS A 1 221 ? -9.144 18.840 -10.298 1.00 80.88 221 LYS A O 1
ATOM 1764 N N . THR A 1 222 ? -8.134 16.875 -9.951 1.00 75.69 222 THR A N 1
ATOM 1765 C CA . THR A 1 222 ? -9.067 16.433 -8.914 1.00 75.69 222 THR A CA 1
ATOM 1766 C C . THR A 1 222 ? -8.458 16.688 -7.528 1.00 75.69 222 THR A C 1
ATOM 1768 O O . THR A 1 222 ? -7.331 16.285 -7.262 1.00 75.69 222 THR A O 1
ATOM 1771 N N . ALA A 1 223 ? -9.169 17.424 -6.667 1.00 54.34 223 ALA A N 1
ATOM 1772 C CA . ALA A 1 223 ? -8.574 18.158 -5.543 1.00 54.34 223 ALA A CA 1
ATOM 1773 C C . ALA A 1 223 ? -8.363 17.379 -4.224 1.00 54.34 223 ALA A C 1
ATOM 1775 O O . ALA A 1 223 ? -7.752 17.937 -3.315 1.00 54.34 223 ALA A O 1
ATOM 1776 N N . SER A 1 224 ? -8.819 16.128 -4.081 1.00 69.56 224 SER A N 1
ATOM 1777 C CA . SER A 1 224 ? -8.592 15.352 -2.851 1.00 69.56 224 SER A CA 1
ATOM 1778 C C . SER A 1 224 ? -7.517 14.281 -3.051 1.00 69.56 224 SER A C 1
ATOM 1780 O O . SER A 1 224 ? -7.682 13.344 -3.827 1.00 69.56 224 SER A O 1
ATOM 1782 N N . ASP A 1 225 ? -6.396 14.437 -2.345 1.00 69.31 225 ASP A N 1
ATOM 1783 C CA . ASP A 1 225 ? -5.288 13.477 -2.325 1.00 69.31 225 ASP A CA 1
ATOM 1784 C C . ASP A 1 225 ? -5.186 12.804 -0.953 1.00 69.31 225 ASP A C 1
ATOM 1786 O O . ASP A 1 225 ? -4.197 12.947 -0.240 1.00 69.31 225 ASP A O 1
ATOM 1790 N N . SER A 1 226 ? -6.249 12.103 -0.554 1.00 64.00 226 SER A N 1
ATOM 1791 C CA . SER A 1 226 ? -6.341 11.460 0.764 1.00 64.00 226 SER A CA 1
ATOM 1792 C C . SER A 1 226 ? -5.397 10.263 0.944 1.00 64.00 226 SER A C 1
ATOM 1794 O O . SER A 1 226 ? -5.263 9.766 2.054 1.00 64.00 226 SER A O 1
ATOM 1796 N N . LEU A 1 227 ? -4.737 9.802 -0.125 1.00 67.38 227 LEU A N 1
ATOM 1797 C CA . LEU A 1 227 ? -3.787 8.682 -0.102 1.00 67.38 227 LEU A CA 1
ATOM 1798 C C . LEU A 1 227 ? -2.368 9.040 -0.575 1.00 67.38 227 LEU A C 1
ATOM 1800 O O . LEU A 1 227 ? -1.540 8.143 -0.751 1.00 67.38 227 LEU A O 1
ATOM 1804 N N . GLY A 1 228 ? -2.099 10.311 -0.883 1.00 75.31 228 GLY A N 1
ATOM 1805 C CA . GLY A 1 228 ? -0.834 10.726 -1.499 1.00 75.31 228 GLY A CA 1
ATOM 1806 C C . GLY A 1 228 ? -0.625 10.218 -2.936 1.00 75.31 228 GLY A C 1
ATOM 1807 O O . GLY A 1 228 ? 0.435 10.449 -3.516 1.00 75.31 228 GLY A O 1
ATOM 1808 N N . ILE A 1 229 ? -1.612 9.543 -3.540 1.00 79.62 229 ILE A N 1
ATOM 1809 C CA . ILE A 1 229 ? -1.540 9.002 -4.906 1.00 79.62 229 ILE A CA 1
ATOM 1810 C C . ILE A 1 229 ? -1.310 10.133 -5.913 1.00 79.62 229 ILE A C 1
ATOM 1812 O O . ILE A 1 229 ? -0.455 10.014 -6.793 1.00 79.62 229 ILE A O 1
ATOM 1816 N N . VAL A 1 230 ? -2.033 11.251 -5.787 1.00 82.38 230 VAL A N 1
ATOM 1817 C CA . VAL A 1 230 ? -1.888 12.388 -6.709 1.00 82.38 230 VAL A CA 1
ATOM 1818 C C . VAL A 1 230 ? -0.500 13.005 -6.557 1.00 82.38 230 VAL A C 1
ATOM 1820 O O . VAL A 1 230 ? 0.136 13.339 -7.560 1.00 82.38 230 VAL A O 1
ATOM 1823 N N . ARG A 1 231 ? 0.005 13.131 -5.326 1.00 83.44 231 ARG A N 1
ATOM 1824 C CA . ARG A 1 231 ? 1.363 13.604 -5.041 1.00 83.44 231 ARG A CA 1
ATOM 1825 C C . ARG A 1 231 ? 2.421 12.686 -5.658 1.00 83.44 231 ARG A C 1
ATOM 1827 O O . ARG A 1 231 ? 3.295 13.213 -6.348 1.00 83.44 231 ARG A O 1
ATOM 1834 N N . SER A 1 232 ? 2.314 11.366 -5.500 1.00 82.31 232 SER A N 1
ATOM 1835 C CA . SER A 1 232 ? 3.208 10.394 -6.150 1.00 82.31 232 SER A CA 1
ATOM 1836 C C . SER A 1 232 ? 3.175 10.540 -7.673 1.00 82.31 232 SER A C 1
ATOM 1838 O O . SER A 1 232 ? 4.219 10.708 -8.300 1.00 82.31 232 SER A O 1
ATOM 1840 N N . PHE A 1 233 ? 1.989 10.611 -8.288 1.00 82.00 233 PHE A N 1
ATOM 1841 C CA . PHE A 1 233 ? 1.878 10.817 -9.737 1.00 82.00 233 PHE A CA 1
ATOM 1842 C C . PHE A 1 233 ? 2.482 12.139 -10.213 1.00 82.00 233 PHE A C 1
ATOM 1844 O O . PHE A 1 233 ? 3.086 12.178 -11.280 1.00 82.00 233 PHE A O 1
ATOM 1851 N N . ARG A 1 234 ? 2.369 13.226 -9.438 1.00 84.19 234 ARG A N 1
ATOM 1852 C CA . ARG A 1 234 ? 3.002 14.515 -9.776 1.00 84.19 234 ARG A CA 1
ATOM 1853 C C . ARG A 1 234 ? 4.526 14.423 -9.784 1.00 84.19 234 ARG A C 1
ATOM 1855 O O . ARG A 1 234 ? 5.160 15.067 -10.619 1.00 84.19 234 ARG A O 1
ATOM 1862 N N . ARG A 1 235 ? 5.105 13.658 -8.859 1.00 84.50 235 ARG A N 1
ATOM 1863 C CA . ARG A 1 235 ? 6.555 13.445 -8.782 1.00 84.50 235 ARG A CA 1
ATOM 1864 C C . ARG A 1 235 ? 7.043 12.525 -9.896 1.00 84.50 235 ARG A C 1
ATOM 1866 O O . ARG A 1 235 ? 8.024 12.854 -10.554 1.00 84.50 235 ARG A O 1
ATOM 1873 N N . ILE A 1 236 ? 6.301 11.456 -10.186 1.00 82.50 236 ILE A N 1
ATOM 1874 C CA . ILE A 1 236 ? 6.546 10.563 -11.330 1.00 82.50 236 ILE A CA 1
ATOM 1875 C C . ILE A 1 236 ? 6.513 11.344 -12.645 1.00 82.50 236 ILE A C 1
ATOM 1877 O O . ILE A 1 236 ? 7.426 11.231 -13.450 1.00 82.50 236 ILE A O 1
ATOM 1881 N N . ASP A 1 237 ? 5.506 12.192 -12.840 1.00 82.00 237 ASP A N 1
ATOM 1882 C CA . ASP A 1 237 ? 5.368 13.072 -14.006 1.00 82.00 237 ASP A CA 1
ATOM 1883 C C . ASP A 1 237 ? 6.534 14.051 -14.155 1.00 82.00 237 ASP A C 1
ATOM 1885 O O . ASP A 1 237 ? 7.044 14.268 -15.252 1.00 82.00 237 ASP A O 1
ATOM 1889 N N . LEU A 1 238 ? 6.966 14.660 -13.045 1.00 83.81 238 LEU A N 1
ATOM 1890 C CA . LEU A 1 238 ? 8.130 15.539 -13.043 1.00 83.81 238 LEU A CA 1
ATOM 1891 C C . LEU A 1 238 ? 9.394 14.775 -13.440 1.00 83.81 238 LEU A C 1
ATOM 1893 O O . LEU A 1 238 ? 10.097 15.224 -14.342 1.00 83.81 238 LEU A O 1
ATOM 1897 N N . CYS A 1 239 ? 9.642 13.619 -12.822 1.00 82.56 239 CYS A N 1
ATOM 1898 C CA . CYS A 1 239 ? 10.764 12.752 -13.164 1.00 82.56 239 CYS A CA 1
ATOM 1899 C C . CYS A 1 239 ? 10.724 12.373 -14.646 1.00 82.56 239 CYS A C 1
ATOM 1901 O O . CYS A 1 239 ? 11.688 12.609 -15.362 1.00 82.56 239 CYS A O 1
ATOM 1903 N N . HIS A 1 240 ? 9.573 11.922 -15.139 1.00 79.06 240 HIS A N 1
ATOM 1904 C CA . HIS A 1 240 ? 9.402 11.510 -16.525 1.00 79.06 240 HIS A CA 1
ATOM 1905 C C . HIS A 1 240 ? 9.622 12.653 -17.525 1.00 79.06 240 HIS A C 1
ATOM 1907 O O . HIS A 1 240 ? 10.218 12.437 -18.579 1.00 79.06 240 HIS A O 1
ATOM 1913 N N . ARG A 1 241 ? 9.190 13.881 -17.204 1.00 80.12 241 ARG A N 1
ATOM 1914 C CA . ARG A 1 241 ? 9.499 15.071 -18.015 1.00 80.12 241 ARG A CA 1
ATOM 1915 C C . ARG A 1 241 ? 10.991 15.375 -18.044 1.00 80.12 241 ARG A C 1
ATOM 1917 O O . ARG A 1 241 ? 11.507 15.689 -19.111 1.00 80.12 241 ARG A O 1
ATOM 1924 N N . VAL A 1 242 ? 11.669 15.287 -16.899 1.00 82.19 242 VAL A N 1
ATOM 1925 C CA . VAL A 1 242 ? 13.120 15.501 -16.816 1.00 82.19 242 VAL A CA 1
ATOM 1926 C C . VAL A 1 242 ? 13.849 14.437 -17.632 1.00 82.19 242 VAL A C 1
ATOM 1928 O O . VAL A 1 242 ? 14.675 14.785 -18.468 1.00 82.19 242 VAL A O 1
ATOM 1931 N N . THR A 1 243 ? 13.491 13.160 -17.482 1.00 78.38 243 THR A N 1
ATOM 1932 C CA . THR A 1 243 ? 14.058 12.061 -18.276 1.00 78.38 243 THR A CA 1
ATOM 1933 C C . THR A 1 243 ? 13.859 12.291 -19.767 1.00 78.38 243 THR A C 1
ATOM 1935 O O . THR A 1 243 ? 14.816 12.196 -20.527 1.00 78.38 243 THR A O 1
ATOM 1938 N N . HIS A 1 244 ? 12.648 12.659 -20.191 1.00 77.00 244 HIS A N 1
ATOM 1939 C CA . HIS A 1 244 ? 12.377 12.971 -21.591 1.00 77.00 244 HIS A CA 1
ATOM 1940 C C . HIS A 1 244 ? 13.177 14.161 -22.104 1.00 77.00 244 HIS A C 1
ATOM 1942 O O . HIS A 1 244 ? 13.689 14.096 -23.215 1.00 77.00 244 HIS A O 1
ATOM 1948 N N . LEU A 1 245 ? 13.308 15.230 -21.317 1.00 81.12 245 LEU A N 1
ATOM 1949 C CA . LEU A 1 245 ? 14.118 16.382 -21.698 1.00 81.12 245 LEU A CA 1
ATOM 1950 C C . LEU A 1 245 ? 15.581 15.976 -21.899 1.00 81.12 245 LEU A C 1
ATOM 1952 O O . LEU A 1 245 ? 16.170 16.349 -22.907 1.00 81.12 245 LEU A O 1
ATOM 1956 N N . VAL A 1 246 ? 16.149 15.176 -20.990 1.00 79.12 246 VAL A N 1
ATOM 1957 C CA . VAL A 1 246 ? 17.534 14.701 -21.127 1.00 79.12 246 VAL A CA 1
ATOM 1958 C C . VAL A 1 246 ? 17.688 13.792 -22.348 1.00 79.12 246 VAL A C 1
ATOM 1960 O O . VAL A 1 246 ? 18.650 13.952 -23.092 1.00 79.12 246 VAL A O 1
ATOM 1963 N N . ILE A 1 247 ? 16.725 12.901 -22.609 1.00 74.19 247 ILE A N 1
ATOM 1964 C CA . ILE A 1 247 ? 16.709 12.065 -23.820 1.00 74.19 247 ILE A CA 1
ATOM 1965 C C . ILE A 1 247 ? 16.647 12.939 -25.078 1.00 74.19 247 ILE A C 1
ATOM 1967 O O . ILE A 1 247 ? 17.412 12.714 -26.008 1.00 74.19 247 ILE A O 1
ATOM 1971 N N . LEU A 1 248 ? 15.773 13.948 -25.121 1.00 76.88 248 LEU A N 1
ATOM 1972 C CA . LEU A 1 248 ? 15.629 14.843 -26.274 1.00 76.88 248 LEU A CA 1
ATOM 1973 C C . LEU A 1 248 ? 16.883 15.686 -26.510 1.00 76.88 248 LEU A C 1
ATOM 1975 O O . LEU A 1 248 ? 17.306 15.826 -27.653 1.00 76.88 248 LEU A O 1
ATOM 1979 N N . VAL A 1 249 ? 17.493 16.218 -25.450 1.00 79.19 249 VAL A N 1
ATOM 1980 C CA . VAL A 1 249 ? 18.773 16.935 -25.538 1.00 79.19 249 VAL A CA 1
ATOM 1981 C C . VAL A 1 249 ? 19.873 15.984 -26.005 1.00 79.19 249 VAL A C 1
ATOM 1983 O O . VAL A 1 249 ? 20.628 16.335 -26.905 1.00 79.19 249 VAL A O 1
ATOM 1986 N N . GLY A 1 250 ? 19.923 14.761 -25.471 1.00 74.12 250 GLY A N 1
ATOM 1987 C CA . GLY A 1 250 ? 20.838 13.714 -25.923 1.00 74.12 250 GLY A CA 1
ATOM 1988 C C . GLY A 1 250 ? 20.669 13.383 -27.406 1.00 74.12 250 GLY A C 1
ATOM 1989 O O . GLY A 1 250 ? 21.664 13.300 -28.122 1.00 74.12 250 GLY A O 1
ATOM 1990 N N . LEU A 1 251 ? 19.426 13.282 -27.891 1.00 72.31 251 LEU A N 1
ATOM 1991 C CA . LEU A 1 251 ? 19.107 13.055 -29.307 1.00 72.31 251 LEU A CA 1
ATOM 1992 C C . LEU A 1 251 ? 19.535 14.245 -30.159 1.00 72.31 251 LEU A C 1
ATOM 1994 O O . LEU A 1 251 ? 20.178 14.055 -31.185 1.00 72.31 251 LEU A O 1
ATOM 1998 N N . ALA A 1 252 ? 19.220 15.467 -29.734 1.00 74.12 252 ALA A N 1
ATOM 1999 C CA . ALA A 1 252 ? 19.589 16.677 -30.458 1.00 74.12 252 ALA A CA 1
ATOM 2000 C C . ALA A 1 252 ? 21.114 16.832 -30.567 1.00 74.12 252 ALA A C 1
ATOM 2002 O O . ALA A 1 252 ? 21.619 17.173 -31.633 1.00 74.12 252 ALA A O 1
ATOM 2003 N N . LEU A 1 253 ? 21.850 16.528 -29.493 1.00 72.38 253 LEU A N 1
ATOM 2004 C CA . LEU A 1 253 ? 23.312 16.513 -29.497 1.00 72.38 253 LEU A CA 1
ATOM 2005 C C . LEU A 1 253 ? 23.854 15.405 -30.406 1.00 72.38 253 LEU A C 1
ATOM 2007 O O . LEU A 1 253 ? 24.730 15.681 -31.218 1.00 72.38 253 LEU A O 1
ATOM 2011 N N . TYR A 1 254 ? 23.288 14.196 -30.326 1.00 68.31 254 TYR A N 1
ATOM 2012 C CA . TYR A 1 254 ? 23.661 13.056 -31.167 1.00 68.31 254 TYR A CA 1
ATOM 2013 C C . TYR A 1 254 ? 23.474 13.347 -32.666 1.00 68.31 254 TYR A C 1
ATOM 2015 O O . TYR A 1 254 ? 24.385 13.126 -33.461 1.00 68.31 254 TYR A O 1
ATOM 2023 N N . PHE A 1 255 ? 22.322 13.900 -33.059 1.00 69.00 255 PHE A N 1
ATOM 2024 C CA . PHE A 1 255 ? 22.044 14.278 -34.449 1.00 69.00 255 PHE A CA 1
ATOM 2025 C C . PHE A 1 255 ? 22.757 15.569 -34.883 1.00 69.00 255 PHE A C 1
ATOM 2027 O O . PHE A 1 255 ? 22.983 15.775 -36.072 1.00 69.00 255 PHE A O 1
ATOM 2034 N N . GLY A 1 256 ? 23.130 16.446 -33.949 1.00 69.31 256 GLY A N 1
ATOM 2035 C CA . GLY A 1 256 ? 23.908 17.652 -34.236 1.00 69.31 256 GLY A CA 1
ATOM 2036 C C . GLY A 1 256 ? 25.397 17.373 -34.463 1.00 69.31 256 GLY A C 1
ATOM 2037 O O . GLY A 1 256 ? 26.049 18.082 -35.226 1.00 69.31 256 GLY A O 1
ATOM 2038 N N . SER A 1 257 ? 25.943 16.315 -33.854 1.00 63.38 257 SER A N 1
ATOM 2039 C CA . SER A 1 257 ? 27.370 15.967 -33.899 1.00 63.38 257 SER A CA 1
ATOM 2040 C C . SER A 1 257 ? 27.764 15.034 -35.051 1.00 63.38 257 SER A C 1
ATOM 2042 O O . SER A 1 257 ? 28.803 14.377 -34.979 1.00 63.38 257 SER A O 1
ATOM 2044 N N . VAL A 1 258 ? 26.985 15.005 -36.141 1.00 56.16 258 VAL A N 1
ATOM 2045 C CA . VAL A 1 258 ? 27.097 14.077 -37.292 1.00 56.16 258 VAL A CA 1
ATOM 2046 C C . VAL A 1 258 ? 28.445 14.137 -38.052 1.00 56.16 258 VAL A C 1
ATOM 2048 O O . VAL A 1 258 ? 28.623 13.464 -39.058 1.00 56.16 258 VAL A O 1
ATOM 2051 N N . ARG A 1 259 ? 29.463 14.857 -37.570 1.00 54.19 259 ARG A N 1
ATOM 2052 C CA . ARG A 1 259 ? 30.831 14.822 -38.121 1.00 54.19 259 ARG A CA 1
ATOM 2053 C C . ARG A 1 259 ? 31.916 14.247 -37.201 1.00 54.19 259 ARG A C 1
ATOM 2055 O O . ARG A 1 259 ? 33.004 13.994 -37.698 1.00 54.19 259 ARG A O 1
ATOM 2062 N N . ALA A 1 260 ? 31.651 13.979 -35.920 1.00 57.84 260 ALA A N 1
ATOM 2063 C CA . ALA A 1 260 ? 32.656 13.468 -34.969 1.00 57.84 260 ALA A CA 1
ATOM 2064 C C . ALA A 1 260 ? 32.264 12.088 -34.402 1.00 57.84 260 ALA A C 1
ATOM 2066 O O . ALA A 1 260 ? 32.160 11.905 -33.192 1.00 57.84 260 ALA A O 1
ATOM 2067 N N . TRP A 1 261 ? 31.980 11.136 -35.295 1.00 53.66 261 TRP A N 1
ATOM 2068 C CA . TRP A 1 261 ? 31.186 9.929 -35.023 1.00 53.66 261 TRP A CA 1
ATOM 2069 C C . TRP A 1 261 ? 31.778 8.916 -34.034 1.00 53.66 261 TRP A C 1
ATOM 2071 O O . TRP A 1 261 ? 31.011 8.235 -33.365 1.00 53.66 261 TRP A O 1
ATOM 2081 N N . HIS A 1 262 ? 33.098 8.794 -33.895 1.00 55.88 262 HIS A N 1
ATOM 2082 C CA . HIS A 1 262 ? 33.654 7.697 -33.089 1.00 55.88 262 HIS A CA 1
ATOM 2083 C C . HIS A 1 262 ? 33.668 7.961 -31.576 1.00 55.88 262 HIS A C 1
ATOM 2085 O O . HIS A 1 262 ? 33.411 7.040 -30.802 1.00 55.88 262 HIS A O 1
ATOM 2091 N N . ASP A 1 263 ? 33.863 9.208 -31.138 1.00 56.56 263 ASP A N 1
ATOM 2092 C CA . ASP A 1 263 ? 33.911 9.531 -29.703 1.00 56.56 263 ASP A CA 1
ATOM 2093 C C . ASP A 1 263 ? 32.533 9.906 -29.126 1.00 56.56 263 ASP A C 1
ATOM 2095 O O . ASP A 1 263 ? 32.277 9.722 -27.933 1.00 56.56 263 ASP A O 1
ATOM 2099 N N . THR A 1 264 ? 31.595 10.374 -29.962 1.00 56.41 264 THR A N 1
ATOM 2100 C CA . THR A 1 264 ? 30.269 10.821 -29.493 1.00 56.41 264 THR A CA 1
ATOM 2101 C C . THR A 1 264 ? 29.298 9.694 -29.173 1.00 56.41 264 THR A C 1
ATOM 2103 O O . THR A 1 264 ? 28.425 9.901 -28.331 1.00 56.41 264 THR A O 1
ATOM 2106 N N . VAL A 1 265 ? 29.433 8.498 -29.757 1.00 56.47 265 VAL A N 1
ATOM 2107 C CA . VAL A 1 265 ? 28.481 7.402 -29.484 1.00 56.47 265 VAL A CA 1
ATOM 2108 C C . VAL A 1 265 ? 28.603 6.888 -28.047 1.00 56.47 265 VAL A C 1
ATOM 2110 O O . VAL A 1 265 ? 27.591 6.607 -27.403 1.00 56.47 265 VAL A O 1
ATOM 2113 N N . THR A 1 266 ? 29.816 6.867 -27.491 1.00 60.41 266 THR A N 1
ATOM 2114 C CA . THR A 1 266 ? 30.042 6.521 -26.078 1.00 60.41 266 THR A CA 1
ATOM 2115 C C . THR A 1 266 ? 29.374 7.538 -25.151 1.00 60.41 266 THR A C 1
ATOM 2117 O O . THR A 1 266 ? 28.705 7.166 -24.189 1.00 60.41 266 THR A O 1
ATOM 2120 N N . ILE A 1 267 ? 29.495 8.830 -25.471 1.00 61.28 267 ILE A N 1
ATOM 2121 C CA . ILE A 1 267 ? 28.908 9.920 -24.683 1.00 61.28 267 ILE A CA 1
ATOM 2122 C C . ILE A 1 267 ? 27.379 9.903 -24.798 1.00 61.28 267 ILE A C 1
ATOM 2124 O O . ILE A 1 267 ? 26.689 9.999 -23.785 1.00 61.28 267 ILE A O 1
ATOM 2128 N N . ALA A 1 268 ? 26.837 9.703 -26.001 1.00 58.94 268 ALA A N 1
ATOM 2129 C CA . ALA A 1 268 ? 25.400 9.597 -26.228 1.00 58.94 268 ALA A CA 1
ATOM 2130 C C . ALA A 1 268 ? 24.800 8.400 -25.474 1.00 58.94 268 ALA A C 1
ATOM 2132 O O . ALA A 1 268 ? 23.805 8.561 -24.771 1.00 58.94 268 ALA A O 1
ATOM 2133 N N . GLY A 1 269 ? 25.440 7.226 -25.526 1.00 61.25 269 GLY A N 1
ATOM 2134 C CA . GLY A 1 269 ? 25.025 6.047 -24.759 1.00 61.25 269 GLY A CA 1
ATOM 2135 C C . GLY A 1 269 ? 24.975 6.308 -23.250 1.00 61.25 269 GLY A C 1
ATOM 2136 O O . GLY A 1 269 ? 23.984 5.981 -22.600 1.00 61.25 269 GLY A O 1
ATOM 2137 N N . ILE A 1 270 ? 25.989 6.981 -22.698 1.00 64.38 270 ILE A N 1
ATOM 2138 C CA . ILE A 1 270 ? 26.020 7.391 -21.284 1.00 64.38 270 ILE A CA 1
ATOM 2139 C C . ILE A 1 270 ? 24.871 8.363 -20.964 1.00 64.38 270 ILE A C 1
ATOM 2141 O O . ILE A 1 270 ? 24.191 8.199 -19.947 1.00 64.38 270 ILE A O 1
ATOM 2145 N N . ILE A 1 271 ? 24.608 9.331 -21.850 1.00 65.62 271 ILE A N 1
ATOM 2146 C CA . ILE A 1 271 ? 23.516 10.306 -21.708 1.00 65.62 271 ILE A CA 1
ATOM 2147 C C . ILE A 1 271 ? 22.136 9.632 -21.730 1.00 65.62 271 ILE A C 1
ATOM 2149 O O . ILE A 1 271 ? 21.234 10.132 -21.068 1.00 65.62 271 ILE A O 1
ATOM 2153 N N . TYR A 1 272 ? 21.941 8.504 -22.420 1.00 65.44 272 TYR A N 1
ATOM 2154 C CA . TYR A 1 272 ? 20.661 7.777 -22.390 1.00 65.44 272 TYR A CA 1
ATOM 2155 C C . TYR A 1 272 ? 20.525 6.833 -21.201 1.00 65.44 272 TYR A C 1
ATOM 2157 O O . TYR A 1 272 ? 19.465 6.769 -20.574 1.00 65.44 272 TYR A O 1
ATOM 2165 N N . VAL A 1 273 ? 21.584 6.086 -20.889 1.00 66.00 273 VAL A N 1
ATOM 2166 C CA . VAL A 1 273 ? 21.527 5.023 -19.880 1.00 66.00 273 VAL A CA 1
ATOM 2167 C C . VAL A 1 273 ? 21.372 5.603 -18.478 1.00 66.00 273 VAL A C 1
ATOM 2169 O O . VAL A 1 273 ? 20.567 5.089 -17.701 1.00 66.00 273 VAL A O 1
ATOM 2172 N N . ILE A 1 274 ? 22.080 6.691 -18.155 1.00 70.62 274 ILE A N 1
ATOM 2173 C CA . ILE A 1 274 ? 22.048 7.274 -16.806 1.00 70.62 274 ILE A CA 1
ATOM 2174 C C . ILE A 1 274 ? 20.643 7.786 -16.435 1.00 70.62 274 ILE A C 1
ATOM 2176 O O . ILE A 1 274 ? 20.117 7.366 -15.405 1.00 70.62 274 ILE A O 1
ATOM 2180 N N . PRO A 1 275 ? 19.967 8.637 -17.232 1.00 70.75 275 PRO A N 1
ATOM 2181 C CA . PRO A 1 275 ? 18.647 9.148 -16.874 1.00 70.75 275 PRO A CA 1
ATOM 2182 C C . PRO A 1 275 ? 17.585 8.059 -16.825 1.00 70.75 275 PRO A C 1
ATOM 2184 O O . PRO A 1 275 ? 16.736 8.105 -15.941 1.00 70.75 275 PRO A O 1
ATOM 2187 N N . ILE A 1 276 ? 17.623 7.078 -17.734 1.00 69.38 276 ILE A N 1
ATOM 2188 C CA . ILE A 1 276 ? 16.692 5.939 -17.708 1.00 69.38 276 ILE A CA 1
ATOM 2189 C C . ILE A 1 276 ? 16.928 5.110 -16.442 1.00 69.38 276 ILE A C 1
ATOM 2191 O O . ILE A 1 276 ? 15.979 4.764 -15.732 1.00 69.38 276 ILE A O 1
ATOM 2195 N N . GLY A 1 277 ? 18.193 4.848 -16.126 1.00 66.94 277 GLY A N 1
ATOM 2196 C CA . GLY A 1 277 ? 18.596 4.084 -14.960 1.00 66.94 277 GLY A CA 1
ATOM 2197 C C . GLY A 1 277 ? 18.378 4.796 -13.621 1.00 66.94 277 GLY A C 1
ATOM 2198 O O . GLY A 1 277 ? 18.214 4.117 -12.619 1.00 66.94 277 GLY A O 1
ATOM 2199 N N . ILE A 1 278 ? 18.286 6.131 -13.587 1.00 72.75 278 ILE A N 1
ATOM 2200 C CA . ILE A 1 278 ? 17.890 6.910 -12.394 1.00 72.75 278 ILE A CA 1
ATOM 2201 C C . ILE A 1 278 ? 16.365 7.070 -12.310 1.00 72.75 278 ILE A C 1
ATOM 2203 O O . ILE A 1 278 ? 15.776 6.979 -11.233 1.00 72.75 278 ILE A O 1
ATOM 2207 N N . ALA A 1 279 ? 15.696 7.295 -13.440 1.00 73.94 279 ALA A N 1
ATOM 2208 C CA . ALA A 1 279 ? 14.256 7.524 -13.468 1.00 73.94 279 ALA A CA 1
ATOM 2209 C C . ALA A 1 279 ? 13.462 6.271 -13.103 1.00 73.94 279 ALA A C 1
ATOM 2211 O O . ALA A 1 279 ? 12.478 6.355 -12.374 1.00 73.94 279 ALA A O 1
ATOM 2212 N N . THR A 1 280 ? 13.911 5.105 -13.565 1.00 69.44 280 THR A N 1
ATOM 2213 C CA . THR A 1 280 ? 13.280 3.813 -13.265 1.00 69.44 280 THR A CA 1
ATOM 2214 C C . THR A 1 280 ? 13.178 3.553 -11.750 1.00 69.44 280 THR A C 1
ATOM 2216 O O . THR A 1 280 ? 12.052 3.402 -11.267 1.00 69.44 280 THR A O 1
ATOM 2219 N N . PRO A 1 281 ? 14.272 3.559 -10.958 1.00 69.12 281 PRO A N 1
ATOM 2220 C CA . PRO A 1 281 ? 14.196 3.351 -9.513 1.00 69.12 281 PRO A CA 1
ATOM 2221 C C . PRO A 1 281 ? 13.483 4.498 -8.797 1.00 69.12 281 PRO A C 1
ATOM 2223 O O . PRO A 1 281 ? 12.802 4.251 -7.804 1.00 69.12 281 PRO A O 1
ATOM 2226 N N . TYR A 1 282 ? 13.562 5.735 -9.302 1.00 80.00 282 TYR A N 1
ATOM 2227 C CA . TYR A 1 282 ? 12.821 6.858 -8.725 1.00 80.00 282 TYR A CA 1
ATOM 2228 C C . TYR A 1 282 ? 11.304 6.678 -8.858 1.00 80.00 282 TYR A C 1
ATOM 2230 O O . TYR A 1 282 ? 10.574 6.815 -7.877 1.00 80.00 282 TYR A O 1
ATOM 2238 N N . VAL A 1 283 ? 10.816 6.318 -10.050 1.00 74.31 283 VAL A N 1
ATOM 2239 C CA . VAL A 1 283 ? 9.391 6.035 -10.282 1.00 74.31 283 VAL A CA 1
ATOM 2240 C C . VAL A 1 283 ? 8.925 4.880 -9.393 1.00 74.31 283 VAL A C 1
ATOM 2242 O O . VAL A 1 283 ? 7.839 4.949 -8.823 1.00 74.31 283 VAL A O 1
ATOM 2245 N N . GLN A 1 284 ? 9.753 3.851 -9.203 1.00 69.19 284 GLN A N 1
ATOM 2246 C CA . GLN A 1 284 ? 9.447 2.739 -8.296 1.00 69.19 284 GLN A CA 1
ATOM 2247 C C . GLN A 1 284 ? 9.389 3.183 -6.834 1.00 69.19 284 GLN A C 1
ATOM 2249 O O . GLN A 1 284 ? 8.447 2.835 -6.121 1.00 69.19 284 GLN A O 1
ATOM 2254 N N . PHE A 1 285 ? 10.373 3.965 -6.390 1.00 77.38 285 PHE A N 1
ATOM 2255 C CA . PHE A 1 285 ? 10.414 4.514 -5.041 1.00 77.38 285 PHE A CA 1
ATOM 2256 C C . PHE A 1 285 ? 9.159 5.349 -4.757 1.00 77.38 285 PHE A C 1
ATOM 2258 O O . PHE A 1 285 ? 8.515 5.165 -3.726 1.00 77.38 285 PHE A O 1
ATOM 2265 N N . GLU A 1 286 ? 8.747 6.190 -5.704 1.00 82.81 286 GLU A N 1
ATOM 2266 C CA . GLU A 1 286 ? 7.549 7.027 -5.588 1.00 82.81 286 GLU A CA 1
ATOM 2267 C C . GLU A 1 286 ? 6.228 6.252 -5.666 1.00 82.81 286 GLU A C 1
ATOM 2269 O O . GLU A 1 286 ? 5.256 6.643 -5.018 1.00 82.81 286 GLU A O 1
ATOM 2274 N N . LEU A 1 287 ? 6.162 5.158 -6.431 1.00 74.62 287 LEU A N 1
ATOM 2275 C CA . LEU A 1 287 ? 4.959 4.321 -6.497 1.00 74.62 287 LEU A CA 1
ATOM 2276 C C . LEU A 1 287 ? 4.815 3.441 -5.255 1.00 74.62 287 LEU A C 1
ATOM 2278 O O . LEU A 1 287 ? 3.714 3.300 -4.723 1.00 74.62 287 LEU A O 1
ATOM 2282 N N . VAL A 1 288 ? 5.908 2.842 -4.789 1.00 70.69 288 VAL A N 1
ATOM 2283 C CA . VAL A 1 288 ? 5.863 1.748 -3.810 1.00 70.69 288 VAL A CA 1
ATOM 2284 C C . VAL A 1 288 ? 6.242 2.251 -2.428 1.00 70.69 288 VAL A C 1
ATOM 2286 O O . VAL A 1 288 ? 5.463 2.102 -1.492 1.00 70.69 288 VAL A O 1
ATOM 2289 N N . VAL A 1 289 ? 7.415 2.870 -2.291 1.00 74.69 289 VAL A N 1
ATOM 2290 C CA . VAL A 1 289 ? 8.000 3.195 -0.984 1.00 74.69 289 VAL A CA 1
ATOM 2291 C C . VAL A 1 289 ? 7.368 4.437 -0.387 1.00 74.69 289 VAL A C 1
ATOM 2293 O O . VAL A 1 289 ? 6.925 4.400 0.757 1.00 74.69 289 VAL A O 1
ATOM 2296 N N . VAL A 1 290 ? 7.282 5.528 -1.147 1.00 81.19 290 VAL A N 1
ATOM 2297 C CA . VAL A 1 290 ? 6.786 6.813 -0.640 1.00 81.19 290 VAL A CA 1
ATOM 2298 C C . VAL A 1 290 ? 5.389 6.696 -0.045 1.00 81.19 290 VAL A C 1
ATOM 2300 O O . VAL A 1 290 ? 5.219 7.121 1.094 1.00 81.19 290 VAL A O 1
ATOM 2303 N N . PRO A 1 291 ? 4.397 6.084 -0.709 1.00 71.38 291 PRO A N 1
ATOM 2304 C CA . PRO A 1 291 ? 3.070 6.024 -0.131 1.00 71.38 291 PRO A CA 1
ATOM 2305 C C . PRO A 1 291 ? 2.932 4.906 0.916 1.00 71.38 291 PRO A C 1
ATOM 2307 O O . PRO A 1 291 ? 1.876 4.804 1.533 1.00 71.38 291 PRO A O 1
ATOM 2310 N N . LEU A 1 292 ? 3.933 4.036 1.117 1.00 68.75 292 LEU A N 1
ATOM 2311 C CA . LEU A 1 292 ? 4.025 3.171 2.307 1.00 68.75 292 LEU A CA 1
ATOM 2312 C C . LEU A 1 292 ? 4.601 3.946 3.493 1.00 68.75 292 LEU A C 1
ATOM 2314 O O . LEU A 1 292 ? 4.063 3.888 4.595 1.00 68.75 292 LEU A O 1
ATOM 2318 N N . TYR A 1 293 ? 5.664 4.708 3.248 1.00 73.00 293 TYR A N 1
ATOM 2319 C CA . TYR A 1 293 ? 6.331 5.534 4.243 1.00 73.00 293 TYR A CA 1
ATOM 2320 C C . TYR A 1 293 ? 5.438 6.678 4.729 1.00 73.00 293 TYR A C 1
ATOM 2322 O O . TYR A 1 293 ? 5.329 6.898 5.930 1.00 73.00 293 TYR A O 1
ATOM 2330 N N . GLN A 1 294 ? 4.749 7.368 3.816 1.00 73.56 294 GLN A N 1
ATOM 2331 C CA . GLN A 1 294 ? 3.766 8.405 4.142 1.00 73.56 294 GLN A CA 1
ATOM 2332 C C . GLN A 1 294 ? 2.619 7.831 4.960 1.00 73.56 294 GLN A C 1
ATOM 2334 O O . GLN A 1 294 ? 2.274 8.391 5.989 1.00 73.56 294 GLN A O 1
ATOM 2339 N N . HIS A 1 295 ? 2.097 6.662 4.579 1.00 66.06 295 HIS A N 1
ATOM 2340 C CA . HIS A 1 295 ? 1.079 6.004 5.388 1.00 66.06 295 HIS A CA 1
ATOM 2341 C C . HIS A 1 295 ? 1.616 5.655 6.787 1.00 66.06 295 HIS A C 1
ATOM 2343 O O . HIS A 1 295 ? 0.887 5.798 7.764 1.00 66.06 295 HIS A O 1
ATOM 2349 N N . ALA A 1 296 ? 2.876 5.231 6.912 1.00 64.44 296 ALA A N 1
ATOM 2350 C CA . ALA A 1 296 ? 3.498 4.951 8.205 1.00 64.44 296 ALA A CA 1
ATOM 2351 C C . ALA A 1 296 ? 3.747 6.217 9.053 1.00 64.44 296 ALA A C 1
ATOM 2353 O O . ALA A 1 296 ? 3.603 6.160 10.268 1.00 64.44 296 ALA A O 1
ATOM 2354 N N . THR A 1 297 ? 4.070 7.355 8.434 1.00 66.88 297 THR A N 1
ATOM 2355 C CA . THR A 1 297 ? 4.307 8.633 9.135 1.00 66.88 297 THR A CA 1
ATOM 2356 C C . THR A 1 297 ? 3.006 9.347 9.498 1.00 66.88 297 THR A C 1
ATOM 2358 O O . THR A 1 297 ? 2.856 9.794 10.630 1.00 66.88 297 THR A O 1
ATOM 2361 N N . GLU A 1 298 ? 2.015 9.380 8.602 1.00 64.44 298 GLU A N 1
ATOM 2362 C CA . GLU A 1 298 ? 0.656 9.862 8.907 1.00 64.44 298 GLU A CA 1
ATOM 2363 C C . GLU A 1 298 ? -0.014 8.999 9.993 1.00 64.44 298 GLU A C 1
ATOM 2365 O O . GLU A 1 298 ? -0.740 9.512 10.842 1.00 64.44 298 GLU A O 1
ATOM 2370 N N . ARG A 1 299 ? 0.287 7.691 10.022 1.00 58.41 299 ARG A N 1
ATOM 2371 C CA . ARG A 1 299 ? -0.110 6.762 11.095 1.00 58.41 299 ARG A CA 1
ATOM 2372 C C . ARG A 1 299 ? 0.460 7.165 12.451 1.00 58.41 299 ARG A C 1
ATOM 2374 O O . ARG A 1 299 ? -0.249 7.024 13.435 1.00 58.41 299 ARG A O 1
ATOM 2381 N N . GLN A 1 300 ? 1.692 7.663 12.501 1.00 58.59 300 GLN A N 1
ATOM 2382 C CA . GLN A 1 300 ? 2.311 8.115 13.745 1.00 58.59 300 GLN A CA 1
ATOM 2383 C C . GLN A 1 300 ? 1.682 9.430 14.229 1.00 58.59 300 GLN A C 1
ATOM 2385 O O . GLN A 1 300 ? 1.317 9.539 15.394 1.00 58.59 300 GLN A O 1
ATOM 2390 N N . ALA A 1 301 ? 1.403 10.360 13.311 1.00 60.69 301 ALA A N 1
ATOM 2391 C CA . ALA A 1 301 ? 0.719 11.615 13.636 1.00 60.69 301 ALA A CA 1
ATOM 2392 C C . ALA A 1 301 ? -0.712 11.412 14.184 1.00 60.69 301 ALA A C 1
ATOM 2394 O O . ALA A 1 301 ? -1.134 12.127 15.087 1.00 60.69 301 ALA A O 1
ATOM 2395 N N . LEU A 1 302 ? -1.455 10.416 13.680 1.00 57.56 302 LEU A N 1
ATOM 2396 C CA . LEU A 1 302 ? -2.799 10.074 14.178 1.00 57.56 302 LEU A CA 1
ATOM 2397 C C . LEU A 1 302 ? -2.803 9.448 15.581 1.00 57.56 302 LEU A C 1
ATOM 2399 O O . LEU A 1 302 ? -3.842 9.446 16.239 1.00 57.56 302 LEU A O 1
ATOM 2403 N N . LEU A 1 303 ? -1.680 8.878 16.020 1.00 57.28 303 LEU A N 1
ATOM 2404 C CA . LEU A 1 303 ? -1.527 8.338 17.373 1.00 57.28 303 LEU A CA 1
ATOM 2405 C C . LEU A 1 303 ? -1.162 9.431 18.383 1.00 57.28 303 LEU A C 1
ATOM 2407 O O . LEU A 1 303 ? -1.545 9.316 19.545 1.00 57.28 303 LEU A O 1
ATOM 2411 N N . ASP A 1 304 ? -0.477 10.483 17.928 1.00 59.38 304 ASP A N 1
ATOM 2412 C CA . ASP A 1 304 ? -0.075 11.626 18.754 1.00 59.38 304 ASP A CA 1
ATOM 2413 C C . ASP A 1 304 ? -1.235 12.603 19.025 1.00 59.38 304 ASP A C 1
ATOM 2415 O O . ASP A 1 304 ? -1.249 13.302 20.044 1.00 59.38 304 ASP A O 1
ATOM 2419 N N . GLU A 1 305 ? -2.265 12.636 18.170 1.00 55.06 305 GLU A N 1
ATOM 2420 C CA . GLU A 1 305 ? -3.479 13.399 18.460 1.00 55.06 305 GLU A CA 1
ATOM 2421 C C . GLU A 1 305 ? -4.347 12.670 19.502 1.00 55.06 305 GLU A C 1
ATOM 2423 O O . GLU A 1 305 ? -5.072 11.722 19.211 1.00 55.06 305 GLU A O 1
ATOM 2428 N N . SER A 1 306 ? -4.280 13.183 20.733 1.00 53.75 306 SER A N 1
ATOM 2429 C CA . SER A 1 306 ? -5.042 12.942 21.981 1.00 53.75 306 SER A CA 1
ATOM 2430 C C . SER A 1 306 ? -6.576 12.684 21.914 1.00 53.75 306 SER A C 1
ATOM 2432 O O . SER A 1 306 ? -7.266 12.667 22.940 1.00 53.75 306 SER A O 1
ATOM 2434 N N . GLY A 1 307 ? -7.145 12.417 20.739 1.00 66.44 307 GLY A N 1
ATOM 2435 C CA . GLY A 1 307 ? -8.573 12.283 20.459 1.00 66.44 307 GLY A CA 1
ATOM 2436 C C . GLY A 1 307 ? -9.064 10.879 20.096 1.00 66.44 307 GLY A C 1
ATOM 2437 O O . GLY A 1 307 ? -10.051 10.789 19.369 1.00 66.44 307 GLY A O 1
ATOM 2438 N N . VAL A 1 308 ? -8.443 9.784 20.565 1.00 79.19 308 VAL A N 1
ATOM 2439 C CA . VAL A 1 308 ? -8.988 8.428 20.321 1.00 79.19 308 VAL A CA 1
ATOM 2440 C C . VAL A 1 308 ? -10.438 8.348 20.832 1.00 79.19 308 VAL A C 1
ATOM 2442 O O . VAL A 1 308 ? -10.651 8.507 22.038 1.00 79.19 308 VAL A O 1
ATOM 2445 N N . PRO A 1 309 ? -11.446 8.091 19.975 1.00 85.12 309 PRO A N 1
ATOM 2446 C CA . PRO A 1 309 ? -12.831 7.981 20.422 1.00 85.12 309 PRO A CA 1
ATOM 2447 C C . PRO A 1 309 ? -12.994 6.825 21.413 1.00 85.12 309 PRO A C 1
ATOM 2449 O O . PRO A 1 309 ? -12.472 5.734 21.182 1.00 85.12 309 PRO A O 1
ATOM 2452 N N . ALA A 1 310 ? -13.747 7.039 22.496 1.00 87.25 310 ALA A N 1
ATOM 2453 C CA . ALA A 1 310 ? -13.963 6.012 23.521 1.00 87.25 310 ALA A CA 1
ATOM 2454 C C . ALA A 1 310 ? -14.561 4.721 22.935 1.00 87.25 310 ALA A C 1
ATOM 2456 O O . ALA A 1 310 ? -14.115 3.633 23.277 1.00 87.25 310 ALA A O 1
ATOM 2457 N N . SER A 1 311 ? -15.480 4.845 21.974 1.00 88.75 311 SER A N 1
ATOM 2458 C CA . SER A 1 311 ? -16.091 3.707 21.278 1.00 88.75 311 SER A CA 1
ATOM 2459 C C . SER A 1 311 ? -15.088 2.874 20.476 1.00 88.75 311 SER A C 1
ATOM 2461 O O . SER A 1 311 ? -15.204 1.653 20.408 1.00 88.75 311 SER A O 1
ATOM 2463 N N . LEU A 1 312 ? -14.085 3.517 19.874 1.00 89.38 312 LEU A N 1
ATOM 2464 C CA . LEU A 1 312 ? -13.059 2.834 19.092 1.00 89.38 312 LEU A CA 1
ATOM 2465 C C . LEU A 1 312 ? -12.070 2.104 20.007 1.00 89.38 312 LEU A C 1
ATOM 2467 O O . LEU A 1 312 ? -11.696 0.967 19.729 1.00 89.38 312 LEU A O 1
ATOM 2471 N N . PHE A 1 313 ? -11.702 2.736 21.125 1.00 93.06 313 PHE A N 1
ATOM 2472 C CA . PHE A 1 313 ? -10.898 2.106 22.171 1.00 93.06 313 PHE A CA 1
ATOM 2473 C C . PHE A 1 313 ? -11.621 0.906 22.802 1.00 93.06 313 PHE A C 1
ATOM 2475 O O . PHE A 1 313 ? -11.038 -0.165 22.938 1.00 93.06 313 PHE A O 1
ATOM 2482 N N . GLU A 1 314 ? -12.911 1.036 23.105 1.00 94.50 314 GLU A N 1
ATOM 2483 C CA . GLU A 1 314 ? -13.717 -0.070 23.626 1.00 94.50 314 GLU A CA 1
ATOM 2484 C C . GLU A 1 314 ? -13.825 -1.229 22.630 1.00 94.50 314 GLU A C 1
ATOM 2486 O O . GLU A 1 314 ? -13.677 -2.397 22.996 1.00 94.50 314 GLU A O 1
ATOM 2491 N N . LYS A 1 315 ? -14.021 -0.921 21.342 1.00 93.75 315 LYS A N 1
ATOM 2492 C CA . LYS A 1 315 ? -14.035 -1.938 20.286 1.00 93.75 315 LYS A CA 1
ATOM 2493 C C . LYS A 1 315 ? -12.697 -2.680 20.202 1.00 93.75 315 LYS A C 1
ATOM 2495 O O . LYS A 1 315 ? -12.693 -3.891 19.990 1.00 93.75 315 LYS A O 1
ATOM 2500 N N . PHE A 1 316 ? -11.582 -1.986 20.424 1.00 95.00 316 PHE A N 1
ATOM 2501 C CA . PHE A 1 316 ? -10.260 -2.601 20.502 1.00 95.00 316 PHE A CA 1
ATOM 2502 C C . PHE A 1 316 ? -10.081 -3.496 21.724 1.00 95.00 316 PHE A C 1
ATOM 2504 O O . PHE A 1 316 ? -9.605 -4.621 21.562 1.00 95.00 316 PHE A O 1
ATOM 2511 N N . LEU A 1 317 ? -10.507 -3.054 22.912 1.00 95.94 317 LEU A N 1
ATOM 2512 C CA . LEU A 1 317 ? -10.522 -3.889 24.120 1.00 95.94 317 LEU A CA 1
ATOM 2513 C C . LEU A 1 317 ? -11.347 -5.166 23.924 1.00 95.94 317 LEU A C 1
ATOM 2515 O O . LEU A 1 317 ? -11.024 -6.209 24.481 1.00 95.94 317 LEU A O 1
ATOM 2519 N N . GLY A 1 318 ? -12.391 -5.109 23.092 1.00 93.88 318 GLY A N 1
ATOM 2520 C CA . GLY A 1 318 ? -13.185 -6.277 22.706 1.00 93.88 318 GLY A CA 1
ATOM 2521 C C . GLY A 1 318 ? -12.447 -7.300 21.833 1.00 93.88 318 GLY A C 1
ATOM 2522 O O . GLY A 1 318 ? -12.965 -8.396 21.616 1.00 93.88 318 GLY A O 1
ATOM 2523 N N . THR A 1 319 ? -11.260 -6.974 21.316 1.00 94.88 319 THR A N 1
ATOM 2524 C CA . THR A 1 319 ? -10.412 -7.913 20.570 1.00 94.88 319 THR A CA 1
ATOM 2525 C C . THR A 1 319 ? -9.423 -8.608 21.499 1.00 94.88 319 THR A C 1
ATOM 2527 O O . THR A 1 319 ? -8.930 -8.004 22.446 1.00 94.88 319 THR A O 1
ATOM 2530 N N . ARG A 1 320 ? -9.068 -9.863 21.193 1.00 94.38 320 ARG A N 1
ATOM 2531 C CA . ARG A 1 320 ? -8.056 -10.614 21.957 1.00 94.38 320 ARG A CA 1
ATOM 2532 C C . ARG A 1 320 ? -6.728 -9.856 22.050 1.00 94.38 320 ARG A C 1
ATOM 2534 O O . ARG A 1 320 ? -6.205 -9.674 23.139 1.00 94.38 320 ARG A O 1
ATOM 2541 N N . ASP A 1 321 ? -6.231 -9.364 20.915 1.00 92.88 321 ASP A N 1
ATOM 2542 C CA . ASP A 1 321 ? -4.968 -8.622 20.856 1.00 92.88 321 ASP A CA 1
ATOM 2543 C C . ASP A 1 321 ? -5.013 -7.338 21.699 1.00 92.88 321 ASP A C 1
ATOM 2545 O O . ASP A 1 321 ? -4.018 -6.996 22.339 1.00 92.88 321 ASP A O 1
ATOM 2549 N N . GLY A 1 322 ? -6.148 -6.629 21.703 1.00 94.81 322 GLY A N 1
ATOM 2550 C CA . GLY A 1 322 ? -6.305 -5.398 22.472 1.00 94.81 322 GLY A CA 1
ATOM 2551 C C . GLY A 1 322 ? -6.443 -5.627 23.968 1.00 94.81 322 GLY A C 1
ATOM 2552 O O . GLY A 1 322 ? -5.793 -4.926 24.744 1.00 94.81 322 GLY A O 1
ATOM 2553 N N . TYR A 1 323 ? -7.198 -6.650 24.366 1.00 96.56 323 TYR A N 1
ATOM 2554 C CA . TYR A 1 323 ? -7.282 -7.073 25.760 1.00 96.56 323 TYR A CA 1
ATOM 2555 C C . TYR A 1 323 ? -5.915 -7.530 26.289 1.00 96.56 323 TYR A C 1
ATOM 2557 O O . TYR A 1 323 ? -5.445 -7.001 27.292 1.00 96.56 323 TYR A O 1
ATOM 2565 N N . ASP A 1 324 ? -5.222 -8.431 25.581 1.00 96.25 324 ASP A N 1
ATOM 2566 C CA . ASP A 1 324 ? -3.904 -8.944 25.989 1.00 96.25 324 ASP A CA 1
ATOM 2567 C C . ASP A 1 324 ? -2.861 -7.818 26.089 1.00 96.25 324 ASP A C 1
ATOM 2569 O O . ASP A 1 324 ? -1.989 -7.828 26.960 1.00 96.25 324 ASP A O 1
ATOM 2573 N N . MET A 1 325 ? -2.930 -6.837 25.182 1.00 94.81 325 MET A N 1
ATOM 2574 C CA . MET A 1 325 ? -2.071 -5.656 25.221 1.00 94.81 325 MET A CA 1
ATOM 2575 C C . MET A 1 325 ? -2.347 -4.804 26.461 1.00 94.81 325 MET A C 1
ATOM 2577 O O . MET A 1 325 ? -1.411 -4.479 27.190 1.00 94.81 325 MET A O 1
ATOM 2581 N N . MET A 1 326 ? -3.612 -4.463 26.712 1.00 96.31 326 MET A N 1
ATOM 2582 C CA . MET A 1 326 ? -3.985 -3.628 27.854 1.00 96.31 326 MET A CA 1
ATOM 2583 C C . MET A 1 326 ? -3.781 -4.336 29.188 1.00 96.31 326 MET A C 1
ATOM 2585 O O . MET A 1 326 ? -3.382 -3.686 30.145 1.00 96.31 326 MET A O 1
ATOM 2589 N N . MET A 1 327 ? -3.955 -5.655 29.252 1.00 97.00 327 MET A N 1
ATOM 2590 C CA . MET A 1 327 ? -3.663 -6.434 30.454 1.00 97.00 327 MET A CA 1
ATOM 2591 C C . MET A 1 327 ? -2.176 -6.375 30.801 1.00 97.00 327 MET A C 1
ATOM 2593 O O . MET A 1 327 ? -1.822 -6.153 31.956 1.00 97.00 327 MET A O 1
ATOM 2597 N N . ARG A 1 328 ? -1.286 -6.500 29.805 1.00 95.00 328 ARG A N 1
ATOM 2598 C CA . ARG A 1 328 ? 0.159 -6.314 30.019 1.00 95.00 328 ARG A CA 1
ATOM 2599 C C . ARG A 1 328 ? 0.480 -4.902 30.502 1.00 95.00 328 ARG A C 1
ATOM 2601 O O . ARG A 1 328 ? 1.238 -4.763 31.455 1.00 95.00 328 ARG A O 1
ATOM 2608 N N . ALA A 1 329 ? -0.103 -3.881 29.873 1.00 94.25 329 ALA A N 1
ATOM 2609 C CA . ALA A 1 329 ? 0.086 -2.487 30.269 1.00 94.25 329 ALA A CA 1
ATOM 2610 C C . ALA A 1 329 ? -0.362 -2.243 31.720 1.00 94.25 329 ALA A C 1
ATOM 2612 O O . ALA A 1 329 ? 0.406 -1.740 32.532 1.00 94.25 329 ALA A O 1
ATOM 2613 N N . ALA A 1 330 ? -1.570 -2.689 32.062 1.00 94.81 330 ALA A N 1
ATOM 2614 C CA . ALA A 1 330 ? -2.139 -2.540 33.392 1.00 94.81 330 ALA A CA 1
ATOM 2615 C C . ALA A 1 330 ? -1.379 -3.353 34.452 1.00 94.81 330 ALA A C 1
ATOM 2617 O O . ALA A 1 330 ? -1.223 -2.902 35.578 1.00 94.81 330 ALA A O 1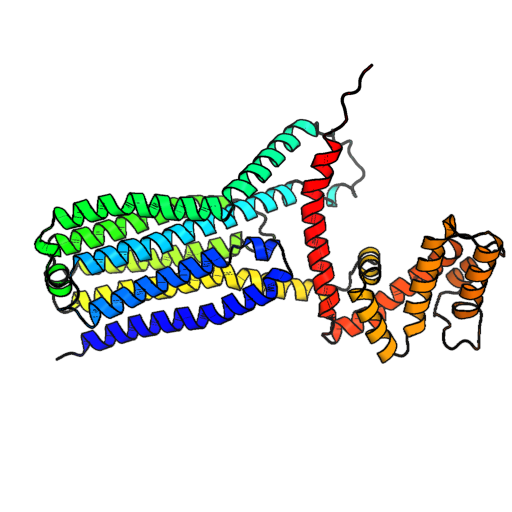
ATOM 2618 N N . THR A 1 331 ? -0.839 -4.525 34.103 1.00 95.31 331 THR A N 1
ATOM 2619 C CA . THR A 1 331 ? -0.000 -5.320 35.021 1.00 95.31 331 THR A CA 1
ATOM 2620 C C . THR A 1 331 ? 1.303 -4.599 35.361 1.00 95.31 331 THR A C 1
ATOM 2622 O O . THR A 1 331 ? 1.718 -4.611 36.515 1.00 95.31 331 THR A O 1
ATOM 2625 N N . LEU A 1 332 ? 1.940 -3.950 34.379 1.00 93.50 332 LEU A N 1
ATOM 2626 C CA . LEU A 1 332 ? 3.174 -3.183 34.599 1.00 93.50 332 LEU A CA 1
ATOM 2627 C C . LEU A 1 332 ? 2.951 -1.960 35.497 1.00 93.50 332 LEU A C 1
ATOM 2629 O O . LEU A 1 332 ? 3.852 -1.569 36.232 1.00 93.50 332 LEU A O 1
ATOM 2633 N N . GLU A 1 333 ? 1.758 -1.370 35.433 1.00 92.56 333 GLU A N 1
ATOM 2634 C CA . GLU A 1 333 ? 1.374 -0.191 36.215 1.00 92.56 333 GLU A CA 1
ATOM 2635 C C . GLU A 1 333 ? 0.599 -0.537 37.497 1.00 92.56 333 GLU A C 1
ATOM 2637 O O . GLU A 1 333 ? 0.151 0.370 38.192 1.00 92.56 333 GLU A O 1
ATOM 2642 N N . PHE A 1 334 ? 0.431 -1.827 37.812 1.00 92.75 334 PHE A N 1
ATOM 2643 C CA . PHE A 1 334 ? -0.402 -2.307 38.922 1.00 92.75 334 PHE A CA 1
ATOM 2644 C C . PHE A 1 334 ? -1.836 -1.736 38.912 1.00 92.75 334 PHE A C 1
ATOM 2646 O O . PHE A 1 334 ? -2.399 -1.468 39.966 1.00 92.75 334 PHE A O 1
ATOM 2653 N N . SER A 1 335 ? -2.419 -1.566 37.721 1.00 94.12 335 SER A N 1
ATOM 2654 C CA . SER A 1 335 ? -3.744 -0.971 37.474 1.00 94.12 335 SER A CA 1
ATOM 2655 C C . SER A 1 335 ? -4.735 -1.940 36.798 1.00 94.12 335 SER A C 1
ATOM 2657 O O . SER A 1 335 ? -5.639 -1.550 36.047 1.00 94.12 335 SER A O 1
ATOM 2659 N N . THR A 1 336 ? -4.538 -3.249 37.011 1.00 96.06 336 THR A N 1
ATOM 2660 C CA . THR A 1 336 ? -5.328 -4.332 36.383 1.00 96.06 336 THR A CA 1
ATOM 2661 C C . THR A 1 336 ? -6.810 -4.310 36.744 1.00 96.06 336 THR A C 1
ATOM 2663 O O . THR A 1 336 ? -7.639 -4.784 35.965 1.00 96.06 336 THR A O 1
ATOM 2666 N N . GLU A 1 337 ? -7.162 -3.735 37.889 1.00 95.69 337 GLU A N 1
ATOM 2667 C CA . GLU A 1 337 ? -8.524 -3.633 38.401 1.00 95.69 337 GLU A CA 1
ATOM 2668 C C . GLU A 1 337 ? -9.471 -2.941 37.423 1.00 95.69 337 GLU A C 1
ATOM 2670 O O . GLU A 1 337 ? -10.591 -3.406 37.220 1.00 95.69 337 GLU A O 1
ATOM 2675 N N . ASN A 1 338 ? -8.997 -1.903 36.730 1.00 96.00 338 ASN A N 1
ATOM 2676 C CA . ASN A 1 338 ? -9.793 -1.159 35.756 1.00 96.00 338 ASN A CA 1
ATOM 2677 C C . ASN A 1 338 ? -10.208 -2.036 34.564 1.00 96.00 338 ASN A C 1
ATOM 2679 O O . ASN A 1 338 ? -11.360 -2.006 34.120 1.00 96.00 338 ASN A O 1
ATOM 2683 N N . LEU A 1 339 ? -9.282 -2.859 34.065 1.00 96.69 339 LEU A N 1
ATOM 2684 C CA . LEU A 1 339 ? -9.544 -3.751 32.938 1.00 96.69 339 LEU A CA 1
ATOM 2685 C C . LEU A 1 339 ? -10.410 -4.948 33.353 1.00 96.69 339 LEU A C 1
ATOM 2687 O O . LEU A 1 339 ? -11.325 -5.324 32.618 1.00 96.69 339 LEU A O 1
ATOM 2691 N N . LEU A 1 340 ? -10.154 -5.512 34.537 1.00 96.88 340 LEU A N 1
ATOM 2692 C CA . LEU A 1 340 ? -10.935 -6.617 35.098 1.00 96.88 340 LEU A CA 1
ATOM 2693 C C . LEU A 1 340 ? -12.381 -6.201 35.388 1.00 96.88 340 LEU A C 1
ATOM 2695 O O . LEU A 1 340 ? -13.305 -6.954 35.080 1.00 96.88 340 LEU A O 1
ATOM 2699 N N . PHE A 1 341 ? -12.590 -4.991 35.912 1.00 97.44 341 PHE A N 1
ATOM 2700 C CA . PHE A 1 341 ? -13.923 -4.428 36.098 1.00 97.44 341 PHE A CA 1
ATOM 2701 C C . PHE A 1 341 ? -14.657 -4.279 34.763 1.00 97.44 341 PHE A C 1
ATOM 2703 O O . PHE A 1 341 ? -15.783 -4.763 34.622 1.00 97.44 341 PHE A O 1
ATOM 2710 N N . TRP A 1 342 ? -14.014 -3.667 33.759 1.00 97.06 342 TRP A N 1
ATOM 2711 C CA . TRP A 1 342 ? -14.606 -3.507 32.426 1.00 97.06 342 TRP A CA 1
ATOM 2712 C C . TRP A 1 342 ? -15.006 -4.859 31.812 1.00 97.06 342 TRP A C 1
ATOM 2714 O O . TRP A 1 342 ? -16.112 -5.000 31.283 1.00 97.06 342 TRP A O 1
ATOM 2724 N N . GLU A 1 343 ? -14.148 -5.878 31.924 1.00 97.19 343 GLU A N 1
ATOM 2725 C CA . GLU A 1 343 ? -14.447 -7.223 31.426 1.00 97.19 343 GLU A CA 1
ATOM 2726 C C . GLU A 1 343 ? -15.598 -7.885 32.192 1.00 97.19 343 GLU A C 1
ATOM 2728 O O . GLU A 1 343 ? -16.483 -8.483 31.570 1.00 97.19 343 GLU A O 1
ATOM 2733 N N . ALA A 1 344 ? -15.611 -7.774 33.523 1.00 96.94 344 ALA A N 1
ATOM 2734 C CA . ALA A 1 344 ? -16.656 -8.344 34.365 1.00 96.94 344 ALA A CA 1
ATOM 2735 C C . ALA A 1 344 ? -18.032 -7.771 34.000 1.00 96.94 344 ALA A C 1
ATOM 2737 O O . ALA A 1 344 ? -18.975 -8.538 33.787 1.00 96.94 344 ALA A O 1
ATOM 2738 N N . VAL A 1 345 ? -18.123 -6.449 33.823 1.00 96.81 345 VAL A N 1
ATOM 2739 C CA . VAL A 1 345 ? -19.348 -5.761 33.392 1.00 96.81 345 VAL A CA 1
ATOM 2740 C C . VAL A 1 345 ? -19.772 -6.208 31.987 1.00 96.81 345 VAL A C 1
ATOM 2742 O O . VAL A 1 345 ? -20.917 -6.609 31.784 1.00 96.81 345 VAL A O 1
ATOM 2745 N N . ARG A 1 346 ? -18.847 -6.260 31.019 1.00 95.31 346 ARG A N 1
ATOM 2746 C CA . ARG A 1 346 ? -19.143 -6.728 29.649 1.00 95.31 346 ARG A CA 1
ATOM 2747 C C . ARG A 1 346 ? -19.615 -8.181 29.609 1.00 95.31 346 ARG A C 1
ATOM 2749 O O . ARG A 1 346 ? -20.501 -8.529 28.826 1.00 95.31 346 ARG A O 1
ATOM 2756 N N . LYS A 1 347 ? -19.014 -9.051 30.424 1.00 95.31 347 LYS A N 1
ATOM 2757 C CA . LYS A 1 347 ? -19.409 -10.462 30.543 1.00 95.31 347 LYS A CA 1
ATOM 2758 C C . LYS A 1 347 ? -20.796 -10.587 31.164 1.00 95.31 347 LYS A C 1
ATOM 2760 O O . LYS A 1 347 ? -21.592 -11.393 30.686 1.00 95.31 347 LYS A O 1
ATOM 2765 N N . PHE A 1 348 ? -21.073 -9.792 32.191 1.00 96.44 348 PHE A N 1
ATOM 2766 C CA . PHE A 1 348 ? -22.365 -9.728 32.854 1.00 96.44 348 PHE A CA 1
ATOM 2767 C C . PHE A 1 348 ? -23.477 -9.275 31.897 1.00 96.44 348 PHE A C 1
ATOM 2769 O O . PHE A 1 348 ? -24.449 -10.007 31.725 1.00 96.44 348 PHE A O 1
ATOM 2776 N N . GLU A 1 349 ? -23.293 -8.165 31.179 1.00 94.75 349 GLU A N 1
ATOM 2777 C CA . GLU A 1 349 ? -24.248 -7.671 30.173 1.00 94.75 349 GLU A CA 1
ATOM 2778 C C . GLU A 1 349 ? -24.502 -8.681 29.052 1.00 94.75 349 GLU A C 1
ATOM 2780 O O . GLU A 1 349 ? -25.647 -8.955 28.695 1.00 94.75 349 GLU A O 1
ATOM 2785 N N . ARG A 1 350 ? -23.433 -9.277 28.506 1.00 93.81 350 ARG A N 1
ATOM 2786 C CA . ARG A 1 350 ? -23.540 -10.269 27.427 1.00 93.81 350 ARG A CA 1
ATOM 2787 C C . ARG A 1 350 ? -24.319 -11.508 27.862 1.00 93.81 350 ARG A C 1
ATOM 2789 O O . ARG A 1 350 ? -25.060 -12.075 27.065 1.00 93.81 350 ARG A O 1
ATOM 2796 N N . ASN A 1 351 ? -24.135 -11.943 29.106 1.00 94.06 351 ASN A N 1
ATOM 2797 C CA . ASN A 1 351 ? -24.785 -13.138 29.634 1.00 94.06 351 ASN A CA 1
ATOM 2798 C C . ASN A 1 351 ? -26.172 -12.846 30.221 1.00 94.06 351 ASN A C 1
ATOM 2800 O O . ASN A 1 351 ? -26.942 -13.785 30.421 1.00 94.06 351 ASN A O 1
ATOM 2804 N N . TRP A 1 352 ? -26.505 -11.575 30.468 1.00 93.44 352 TRP A N 1
ATOM 2805 C CA . TRP A 1 352 ? -27.740 -11.144 31.118 1.00 93.44 352 TRP A CA 1
ATOM 2806 C C . TRP A 1 352 ? -28.995 -11.860 30.596 1.00 93.44 352 TRP A C 1
ATOM 2808 O O . TRP A 1 352 ? -29.698 -12.448 31.417 1.00 93.44 352 TRP A O 1
ATOM 2818 N N . PRO A 1 353 ? -29.266 -11.942 29.273 1.00 94.06 353 PRO A N 1
ATOM 2819 C CA . PRO A 1 353 ? -30.488 -12.574 28.769 1.00 94.06 353 PRO A CA 1
ATOM 2820 C C . PRO A 1 353 ? -30.609 -14.065 29.113 1.00 94.06 353 PRO A C 1
ATOM 2822 O O . PRO A 1 353 ? -31.718 -14.590 29.177 1.00 94.06 353 PRO A O 1
ATOM 2825 N N . HIS A 1 354 ? -29.484 -14.743 29.350 1.00 93.38 354 HIS A N 1
ATOM 2826 C CA . HIS A 1 354 ? -29.400 -16.195 29.519 1.00 93.38 354 HIS A CA 1
ATOM 2827 C C . HIS A 1 354 ? -29.296 -16.644 30.983 1.00 93.38 354 HIS A C 1
ATOM 2829 O O . HIS A 1 354 ? -29.423 -17.832 31.268 1.00 93.38 354 HIS A O 1
ATOM 2835 N N . LEU A 1 355 ? -29.049 -15.718 31.913 1.00 91.50 355 LEU A N 1
ATOM 2836 C CA . LEU A 1 355 ? -28.907 -16.034 33.334 1.00 91.50 355 LEU A CA 1
ATOM 2837 C C . LEU A 1 355 ? -30.270 -16.005 34.049 1.00 91.50 355 LEU A C 1
ATOM 2839 O O . LEU A 1 355 ? -31.050 -15.084 33.791 1.00 91.50 355 LEU A O 1
ATOM 2843 N N . PRO A 1 356 ? -30.549 -16.942 34.978 1.00 94.19 356 PRO A N 1
ATOM 2844 C CA . PRO A 1 356 ? -31.661 -16.832 35.923 1.00 94.19 356 PRO A CA 1
ATOM 2845 C C . PRO A 1 356 ? -31.534 -15.585 36.808 1.00 94.19 356 PRO A C 1
ATOM 2847 O O . PRO A 1 356 ? -30.422 -15.128 37.076 1.00 94.19 356 PRO A O 1
ATOM 2850 N N . GLU A 1 357 ? -32.654 -15.065 37.308 1.00 92.69 357 GLU A N 1
ATOM 2851 C CA . GLU A 1 357 ? -32.697 -13.842 38.126 1.00 92.69 357 GLU A CA 1
ATOM 2852 C C . GLU A 1 357 ? -31.789 -13.913 39.365 1.00 92.69 357 GLU A C 1
ATOM 2854 O O . GLU A 1 357 ? -30.980 -13.011 39.587 1.00 92.69 357 GLU A O 1
ATOM 2859 N N . ASP A 1 358 ? -31.815 -15.029 40.099 1.00 93.50 358 ASP A N 1
ATOM 2860 C CA . ASP A 1 358 ? -30.941 -15.238 41.260 1.00 93.50 358 ASP A CA 1
ATOM 2861 C C . ASP A 1 358 ? -29.457 -15.136 40.899 1.00 93.50 358 ASP A C 1
ATOM 2863 O O . ASP A 1 358 ? -28.655 -14.569 41.647 1.00 93.50 358 ASP A O 1
ATOM 2867 N N . ARG A 1 359 ? -29.087 -15.656 39.722 1.00 93.94 359 ARG A N 1
ATOM 2868 C CA . ARG A 1 359 ? -27.708 -15.627 39.238 1.00 93.94 359 ARG A CA 1
ATOM 2869 C C . ARG A 1 359 ? -27.303 -14.233 38.774 1.00 93.94 359 ARG A C 1
ATOM 2871 O O . ARG A 1 359 ? -26.188 -13.817 39.068 1.00 93.94 359 ARG A O 1
ATOM 2878 N N . ARG A 1 360 ? -28.208 -13.493 38.122 1.00 93.69 360 ARG A N 1
ATOM 2879 C CA . ARG A 1 360 ? -28.002 -12.079 37.761 1.00 93.69 360 ARG A CA 1
ATOM 2880 C C . ARG A 1 360 ? -27.741 -11.229 38.998 1.00 93.69 360 ARG A C 1
ATOM 2882 O O . ARG A 1 360 ? -26.779 -10.467 39.021 1.00 93.69 360 ARG A O 1
ATOM 2889 N N . ARG A 1 361 ? -28.562 -11.399 40.039 1.00 93.88 361 ARG A N 1
ATOM 2890 C CA . ARG A 1 361 ? -28.383 -10.694 41.311 1.00 93.88 361 ARG A CA 1
ATOM 2891 C C . ARG A 1 361 ? -27.041 -11.046 41.949 1.00 93.88 361 ARG A C 1
ATOM 2893 O O . ARG A 1 361 ? -26.314 -10.148 42.351 1.00 93.88 361 ARG A O 1
ATOM 2900 N N . LEU A 1 362 ? -26.696 -12.334 42.004 1.00 94.50 362 LEU A N 1
ATOM 2901 C CA . LEU A 1 362 ? -25.443 -12.796 42.602 1.00 94.50 362 LEU A CA 1
ATOM 2902 C C . LEU A 1 362 ? -24.205 -12.280 41.852 1.00 94.50 362 LEU A C 1
ATOM 2904 O O . LEU A 1 362 ? -23.279 -11.787 42.490 1.00 94.50 362 LEU A O 1
ATOM 2908 N N . ASP A 1 363 ? -24.195 -12.351 40.519 1.00 94.81 363 ASP A N 1
ATOM 2909 C CA . ASP A 1 363 ? -23.071 -11.872 39.707 1.00 94.81 363 ASP A CA 1
ATOM 2910 C C . ASP A 1 363 ? -22.941 -10.334 39.775 1.00 94.81 363 ASP A C 1
ATOM 2912 O O . ASP A 1 363 ? -21.829 -9.819 39.892 1.00 94.81 363 ASP A O 1
ATOM 2916 N N . GLY A 1 364 ? -24.055 -9.591 39.776 1.00 94.69 364 GLY A N 1
ATOM 2917 C CA . GLY A 1 364 ? -24.041 -8.131 39.939 1.00 94.69 364 GLY A CA 1
ATOM 2918 C C . GLY A 1 364 ? -23.565 -7.683 41.325 1.00 94.69 364 GLY A C 1
ATOM 2919 O O . GLY A 1 364 ? -22.721 -6.793 41.439 1.00 94.69 364 GLY A O 1
ATOM 2920 N N . GLU A 1 365 ? -24.033 -8.343 42.387 1.00 94.12 365 GLU A N 1
ATOM 2921 C CA . GLU A 1 365 ? -23.555 -8.106 43.756 1.00 94.12 365 GLU A CA 1
ATOM 2922 C C . GLU A 1 365 ? -22.068 -8.436 43.911 1.00 94.12 365 GLU A C 1
ATOM 2924 O O . GLU A 1 365 ? -21.338 -7.720 44.599 1.00 94.12 365 GLU A O 1
ATOM 2929 N N . GLN A 1 366 ? -21.591 -9.484 43.235 1.00 94.00 366 GLN A N 1
ATOM 2930 C CA . GLN A 1 366 ? -20.170 -9.807 43.203 1.00 94.00 366 GLN A CA 1
ATOM 2931 C C . GLN A 1 366 ? -19.360 -8.668 42.566 1.00 94.00 366 GLN A C 1
ATOM 2933 O O . GLN A 1 366 ? -18.356 -8.253 43.140 1.00 94.00 366 GLN A O 1
ATOM 2938 N N . ILE A 1 367 ? -19.812 -8.112 41.435 1.00 95.31 367 ILE A N 1
ATOM 2939 C CA . ILE A 1 367 ? -19.150 -6.966 40.786 1.00 95.31 367 ILE A CA 1
ATOM 2940 C C .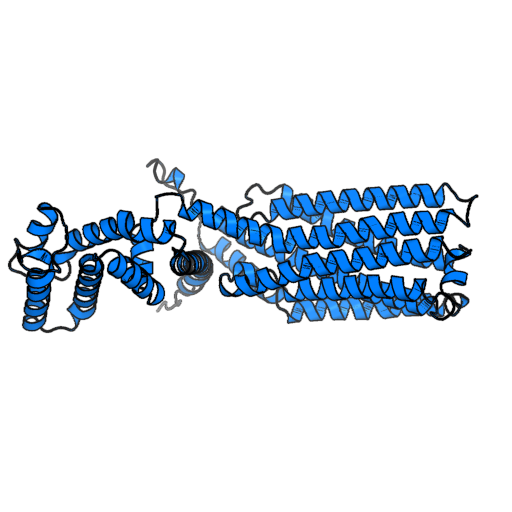 ILE A 1 367 ? -19.112 -5.751 41.730 1.00 95.31 367 ILE A C 1
ATOM 2942 O O . ILE A 1 367 ? -18.044 -5.162 41.908 1.00 95.31 367 ILE A O 1
ATOM 2946 N N . ARG A 1 368 ? -20.229 -5.412 42.398 1.00 93.88 368 ARG A N 1
ATOM 2947 C CA . ARG A 1 368 ? -20.271 -4.329 43.407 1.00 93.88 368 ARG A CA 1
ATOM 2948 C C . ARG A 1 368 ? -19.240 -4.541 44.510 1.00 93.88 368 ARG A C 1
ATOM 2950 O O . ARG A 1 368 ? -18.472 -3.631 44.819 1.00 93.88 368 ARG A O 1
ATOM 2957 N N . LYS A 1 369 ? -19.233 -5.727 45.116 1.00 91.94 369 LYS A N 1
ATOM 2958 C CA . LYS A 1 369 ? -18.369 -6.034 46.263 1.00 91.94 369 LYS A CA 1
ATOM 2959 C C . LYS A 1 369 ? -16.894 -6.037 45.888 1.00 91.94 369 LYS A C 1
ATOM 2961 O O . LYS A 1 369 ? -16.087 -5.514 46.649 1.00 91.94 369 LYS A O 1
ATOM 2966 N N . THR A 1 370 ? -16.549 -6.608 44.736 1.00 93.31 370 THR A N 1
ATOM 2967 C CA . THR A 1 370 ? -15.156 -6.733 44.300 1.00 93.31 370 THR A CA 1
ATOM 2968 C C . THR A 1 370 ? -14.568 -5.397 43.851 1.00 93.31 370 THR A C 1
ATOM 2970 O O . THR A 1 370 ? -13.441 -5.095 44.237 1.00 93.31 370 THR A O 1
ATOM 2973 N N . PHE A 1 371 ? -15.315 -4.596 43.082 1.00 94.94 371 PHE A N 1
ATOM 2974 C CA . PHE A 1 371 ? -14.750 -3.433 42.388 1.00 94.94 371 PHE A CA 1
ATOM 2975 C C . PHE A 1 371 ? -15.213 -2.066 42.914 1.00 94.94 371 PHE A C 1
ATOM 2977 O O . PHE A 1 371 ? -14.543 -1.081 42.629 1.00 94.94 371 PHE A O 1
ATOM 2984 N N . LEU A 1 372 ? -16.334 -1.962 43.644 1.00 91.75 372 LEU A N 1
ATOM 2985 C CA . LEU A 1 372 ? -16.945 -0.657 43.971 1.00 91.75 372 LEU A CA 1
ATOM 2986 C C . LEU A 1 372 ? -17.073 -0.350 45.470 1.00 91.75 372 LEU A C 1
ATOM 2988 O O . LEU A 1 372 ? -16.989 0.810 45.854 1.00 91.75 372 LEU A O 1
ATOM 2992 N N . VAL A 1 373 ? -17.342 -1.350 46.315 1.00 83.06 373 VAL A N 1
ATOM 2993 C CA . VAL A 1 373 ? -17.803 -1.120 47.705 1.00 83.06 373 VAL A CA 1
ATOM 2994 C C . VAL A 1 373 ? -16.728 -1.406 48.762 1.00 83.06 373 VAL A C 1
ATOM 2996 O O . VAL A 1 373 ? -16.898 -1.044 49.921 1.00 83.06 373 VAL A O 1
ATOM 2999 N N . SER A 1 374 ? -15.627 -2.071 48.414 1.00 71.50 374 SER A N 1
ATOM 3000 C CA . SER A 1 374 ? -14.690 -2.561 49.426 1.00 71.50 374 SER A CA 1
ATOM 3001 C C . SER A 1 374 ? -13.503 -1.619 49.648 1.00 71.50 374 SER A C 1
ATOM 3003 O O . SER A 1 374 ? -12.600 -1.547 48.819 1.00 71.50 374 SER A O 1
ATOM 3005 N N . ASP A 1 375 ? -13.442 -1.007 50.834 1.00 61.31 375 ASP A N 1
ATOM 3006 C CA . ASP A 1 375 ? -12.268 -0.266 51.342 1.00 61.31 375 ASP A CA 1
ATOM 3007 C C . ASP A 1 375 ? -11.017 -1.157 51.532 1.00 61.31 375 ASP A C 1
ATOM 3009 O O . ASP A 1 375 ? -9.931 -0.674 51.851 1.00 61.31 375 ASP A O 1
ATOM 3013 N N . HIS A 1 376 ? -11.154 -2.478 51.363 1.00 61.25 376 HIS A N 1
ATOM 3014 C CA . HIS A 1 376 ? -10.092 -3.470 51.573 1.00 61.25 376 HIS A CA 1
ATOM 3015 C C . HIS A 1 376 ? -9.844 -4.372 50.356 1.00 61.25 376 HIS A C 1
ATOM 3017 O O . HIS A 1 376 ? -9.002 -5.269 50.414 1.00 61.25 376 HIS A O 1
ATOM 3023 N N . SER A 1 377 ? -10.562 -4.162 49.251 1.00 72.31 377 SER A N 1
ATOM 3024 C CA . SER A 1 377 ? -10.304 -4.881 48.008 1.00 72.31 377 SER A CA 1
ATOM 3025 C C . SER A 1 377 ? -9.110 -4.247 47.309 1.00 72.31 377 SER A C 1
ATOM 3027 O O . SER A 1 377 ? -9.126 -3.067 46.971 1.00 72.31 377 SER A O 1
ATOM 3029 N N . ALA A 1 378 ? -8.097 -5.058 47.008 1.00 77.50 378 ALA A N 1
ATOM 3030 C CA . ALA A 1 378 ? -6.996 -4.659 46.133 1.00 77.50 378 ALA A CA 1
ATOM 3031 C C . ALA A 1 378 ? -7.448 -4.377 44.681 1.00 77.50 378 ALA A C 1
ATOM 3033 O O . ALA A 1 378 ? -6.614 -4.076 43.837 1.00 77.50 378 ALA A O 1
ATOM 3034 N N . GLN A 1 379 ? -8.746 -4.519 44.375 1.00 87.81 379 GLN A N 1
ATOM 3035 C CA . GLN A 1 379 ? -9.332 -4.371 43.043 1.00 87.81 379 GLN A CA 1
ATOM 3036 C C . GLN A 1 379 ? -10.397 -3.267 42.964 1.00 87.81 379 GLN A C 1
ATOM 3038 O O . GLN A 1 379 ? -11.188 -3.246 42.023 1.00 87.81 379 GLN A O 1
ATOM 3043 N N . THR A 1 380 ? -10.463 -2.361 43.937 1.00 92.44 380 THR A N 1
ATOM 3044 C CA . THR A 1 380 ? -11.422 -1.251 43.883 1.00 92.44 380 THR A CA 1
ATOM 3045 C C . THR A 1 380 ? -11.036 -0.258 42.788 1.00 92.44 380 THR A C 1
ATOM 3047 O O . THR A 1 380 ? -9.922 0.262 42.781 1.00 92.44 380 THR A O 1
ATOM 3050 N N . VAL A 1 381 ? -11.957 0.014 41.859 1.00 93.75 381 VAL A N 1
ATOM 3051 C CA . VAL A 1 381 ? -11.726 0.955 40.753 1.00 93.75 381 VAL A CA 1
ATOM 3052 C C . VAL A 1 381 ? -11.978 2.395 41.185 1.00 93.75 381 VAL A C 1
ATOM 3054 O O . VAL A 1 381 ? -12.870 2.685 41.982 1.00 93.75 381 VAL A O 1
ATOM 3057 N N . ASN A 1 382 ? -11.215 3.324 40.611 1.00 92.00 382 ASN A N 1
ATOM 3058 C CA . ASN A 1 382 ? -11.372 4.747 40.887 1.00 92.00 382 ASN A CA 1
ATOM 3059 C C . ASN A 1 382 ? -12.472 5.355 40.001 1.00 92.00 382 ASN A C 1
ATOM 3061 O O . ASN A 1 382 ? -12.234 5.682 38.837 1.00 92.00 382 ASN A O 1
ATOM 3065 N N . VAL A 1 383 ? -13.674 5.499 40.559 1.00 93.25 383 VAL A N 1
ATOM 3066 C CA . VAL A 1 383 ? -14.837 6.122 39.907 1.00 93.25 383 VAL A CA 1
ATOM 3067 C C . VAL A 1 383 ? -15.390 7.266 40.750 1.00 93.25 383 VAL A C 1
ATOM 3069 O O . VAL A 1 383 ? -15.206 7.323 41.967 1.00 93.25 383 VAL A O 1
ATOM 3072 N N . SER A 1 384 ? -16.087 8.199 40.108 1.00 93.38 384 SER A N 1
ATOM 3073 C CA . SER A 1 384 ? -16.694 9.342 40.779 1.00 93.38 384 SER A CA 1
ATOM 3074 C C . SER A 1 384 ? -17.769 8.906 41.780 1.00 93.38 384 SER A C 1
ATOM 3076 O O . SER A 1 384 ? -18.447 7.890 41.614 1.00 93.38 384 SER A O 1
ATOM 3078 N N . ALA A 1 385 ? -18.008 9.732 42.803 1.00 91.12 385 ALA A N 1
ATOM 3079 C CA . ALA A 1 385 ? -19.092 9.494 43.758 1.00 91.12 385 ALA A CA 1
ATOM 3080 C C . ALA A 1 385 ? -20.472 9.401 43.074 1.00 91.12 385 ALA A C 1
ATOM 3082 O O . ALA A 1 385 ? -21.364 8.720 43.575 1.00 91.12 385 ALA A O 1
ATOM 3083 N N . GLY A 1 386 ? -20.652 10.070 41.927 1.00 91.19 386 GLY A N 1
ATOM 3084 C CA . GLY A 1 386 ? -21.864 9.977 41.114 1.00 91.19 386 GLY A CA 1
ATOM 3085 C C . GLY A 1 386 ? -22.030 8.597 40.480 1.00 91.19 386 GLY A C 1
ATOM 3086 O O . GLY A 1 386 ? -23.085 7.984 40.638 1.00 91.19 386 GLY A O 1
ATOM 3087 N N . ALA A 1 387 ? -20.982 8.082 39.832 1.00 90.69 387 ALA A N 1
ATOM 3088 C CA . ALA A 1 387 ? -20.971 6.741 39.249 1.00 90.69 387 ALA A CA 1
ATOM 3089 C C . ALA A 1 387 ? -21.125 5.646 40.313 1.00 90.69 387 ALA A C 1
ATOM 3091 O O . ALA A 1 387 ? -21.900 4.706 40.126 1.00 90.69 387 ALA A O 1
ATOM 3092 N N . LEU A 1 388 ? -20.457 5.804 41.461 1.00 92.19 388 LEU A N 1
ATOM 3093 C CA . LEU A 1 388 ? -20.599 4.894 42.594 1.00 92.19 388 LEU A CA 1
ATOM 3094 C C . LEU A 1 388 ? -22.042 4.872 43.106 1.00 92.19 388 LEU A C 1
ATOM 3096 O O . LEU A 1 388 ? -22.615 3.798 43.267 1.00 92.19 388 LEU A O 1
ATOM 3100 N N . ARG A 1 389 ? -22.662 6.041 43.321 1.00 90.50 389 ARG A N 1
ATOM 3101 C CA . ARG A 1 389 ? -24.073 6.129 43.736 1.00 90.50 389 ARG A CA 1
ATOM 3102 C C . ARG A 1 389 ? -25.002 5.507 42.699 1.00 90.50 389 ARG A C 1
ATOM 3104 O O . ARG A 1 389 ? -25.878 4.746 43.086 1.00 90.50 389 ARG A O 1
ATOM 3111 N N . ALA A 1 390 ? -24.795 5.769 41.410 1.00 89.56 390 ALA A N 1
ATOM 3112 C CA . ALA A 1 390 ? -25.605 5.180 40.343 1.00 89.56 390 ALA A CA 1
ATOM 3113 C C . ALA A 1 390 ? -25.557 3.642 40.359 1.00 89.56 390 ALA A C 1
ATOM 3115 O O . ALA A 1 390 ? -26.590 2.996 40.218 1.00 89.56 390 ALA A O 1
ATOM 3116 N N . ALA A 1 391 ? -24.382 3.062 40.615 1.00 89.44 391 ALA A N 1
ATOM 3117 C CA . ALA A 1 391 ? -24.198 1.614 40.667 1.00 89.44 391 ALA A CA 1
ATOM 3118 C C . ALA A 1 391 ? -24.600 0.968 42.010 1.00 89.44 391 ALA A C 1
ATOM 3120 O O . ALA A 1 391 ? -24.664 -0.259 42.094 1.00 89.44 391 ALA A O 1
ATOM 3121 N N . THR A 1 392 ? -24.824 1.756 43.073 1.00 89.62 392 THR A N 1
ATOM 3122 C CA . THR A 1 392 ? -25.027 1.226 44.436 1.00 89.62 392 THR A CA 1
ATOM 3123 C C . THR A 1 392 ? -26.336 1.621 45.121 1.00 89.62 392 THR A C 1
ATOM 3125 O O . THR A 1 392 ? -26.738 0.939 46.069 1.00 89.62 392 THR A O 1
ATOM 3128 N N . ALA A 1 393 ? -27.002 2.686 44.669 1.00 86.62 393 ALA A N 1
ATOM 3129 C CA . ALA A 1 393 ? -28.205 3.218 45.308 1.00 86.62 393 ALA A CA 1
ATOM 3130 C C . ALA A 1 393 ? -29.452 2.356 45.065 1.00 86.62 393 ALA A C 1
ATOM 3132 O O . ALA A 1 393 ? -30.280 2.236 45.965 1.00 86.62 393 ALA A O 1
ATOM 3133 N N . ASP A 1 394 ? -29.583 1.752 43.880 1.00 84.94 394 ASP A N 1
ATOM 3134 C CA . ASP A 1 394 ? -30.671 0.818 43.587 1.00 84.94 394 ASP A CA 1
ATOM 3135 C C . ASP A 1 394 ? -30.281 -0.593 44.073 1.00 84.94 394 ASP A C 1
ATOM 3137 O O . ASP A 1 394 ? -29.227 -1.108 43.679 1.00 84.94 394 ASP A O 1
ATOM 3141 N N . PRO A 1 395 ? -31.079 -1.237 44.946 1.00 82.56 395 PRO A N 1
ATOM 3142 C CA . PRO A 1 395 ? -30.881 -2.644 45.299 1.00 82.56 395 PRO A CA 1
ATOM 3143 C C . PRO A 1 395 ? -31.193 -3.595 44.132 1.00 82.56 395 PRO A C 1
ATOM 3145 O O . PRO A 1 395 ? -30.807 -4.765 44.161 1.00 82.56 395 PRO A O 1
ATOM 3148 N N . THR A 1 396 ? -31.899 -3.116 43.108 1.00 90.25 396 THR A N 1
ATOM 3149 C CA . THR A 1 396 ? -32.259 -3.888 41.921 1.00 90.25 396 THR A CA 1
ATOM 3150 C C . THR A 1 396 ? -31.113 -3.862 40.920 1.00 90.25 396 THR A C 1
ATOM 3152 O O . THR A 1 396 ? -30.786 -2.833 40.333 1.00 90.25 396 THR A O 1
ATOM 3155 N N . ILE A 1 397 ? -30.517 -5.025 40.678 1.00 92.62 397 ILE A N 1
ATOM 3156 C CA . ILE A 1 397 ? -29.512 -5.193 39.631 1.00 92.62 397 ILE A CA 1
ATOM 3157 C C . ILE A 1 397 ? -30.214 -5.234 38.261 1.00 92.62 397 ILE A C 1
ATOM 3159 O O . ILE A 1 397 ? -31.163 -5.991 38.062 1.00 92.62 397 ILE A O 1
ATOM 3163 N N . ARG A 1 398 ? -29.732 -4.432 37.310 1.00 92.56 398 ARG A N 1
ATOM 3164 C CA . ARG A 1 398 ? -30.194 -4.288 35.918 1.00 92.56 398 ARG A CA 1
ATOM 3165 C C . ARG A 1 398 ? -28.987 -4.443 34.971 1.00 92.56 398 ARG A C 1
ATOM 3167 O O . ARG A 1 398 ? -27.847 -4.358 35.433 1.00 92.56 398 ARG A O 1
ATOM 3174 N N . PRO A 1 399 ? -29.176 -4.684 33.659 1.00 91.56 399 PRO A N 1
ATOM 3175 C CA . PRO A 1 399 ? -28.034 -4.857 32.757 1.00 91.56 399 PRO A CA 1
ATOM 3176 C C . PRO A 1 399 ? -27.196 -3.576 32.615 1.00 91.56 399 PRO A C 1
ATOM 3178 O O . PRO A 1 399 ? -25.992 -3.662 32.422 1.00 91.56 399 PRO A O 1
ATOM 3181 N N . ASP A 1 400 ? -27.818 -2.408 32.764 1.00 93.19 400 ASP A N 1
ATOM 3182 C CA . ASP A 1 400 ? -27.229 -1.070 32.651 1.00 93.19 400 ASP A CA 1
ATOM 3183 C C . ASP A 1 400 ? -26.722 -0.499 33.989 1.00 93.19 400 ASP A C 1
ATOM 3185 O O . ASP A 1 400 ? -26.172 0.602 34.023 1.00 93.19 400 ASP A O 1
ATOM 3189 N N . THR A 1 401 ? -26.847 -1.241 35.102 1.00 94.19 401 THR A N 1
ATOM 3190 C CA . THR A 1 401 ? -26.462 -0.779 36.456 1.00 94.19 401 THR A CA 1
ATOM 3191 C C . THR A 1 401 ? -25.035 -0.232 36.525 1.00 94.19 401 THR A C 1
ATOM 3193 O O . THR A 1 401 ? -24.755 0.681 37.300 1.00 94.19 401 THR A O 1
ATOM 3196 N N . PHE A 1 402 ? -24.122 -0.768 35.714 1.00 96.56 402 PHE A N 1
ATOM 3197 C CA . PHE A 1 402 ? -22.704 -0.414 35.744 1.00 96.56 402 PHE A CA 1
ATOM 3198 C C . PHE A 1 402 ? -22.265 0.506 34.597 1.00 96.56 402 PHE A C 1
ATOM 3200 O O . PHE A 1 402 ? -21.077 0.810 34.510 1.00 96.56 402 PHE A O 1
ATOM 3207 N N . ASP A 1 403 ? -23.174 0.979 33.736 1.00 94.69 403 ASP A N 1
ATOM 3208 C CA . ASP A 1 403 ? -22.812 1.707 32.510 1.00 94.69 403 ASP A CA 1
ATOM 3209 C C . ASP A 1 403 ? -22.016 2.989 32.785 1.00 94.69 403 ASP A C 1
ATOM 3211 O O . ASP A 1 403 ? -21.008 3.250 32.123 1.00 94.69 403 ASP A O 1
ATOM 3215 N N . VAL A 1 404 ? -22.432 3.768 33.789 1.00 95.38 404 VAL A N 1
ATOM 3216 C CA . VAL A 1 404 ? -21.771 5.032 34.157 1.00 95.38 404 VAL A CA 1
ATOM 3217 C C . VAL A 1 404 ? -20.358 4.768 34.682 1.00 95.38 404 VAL A C 1
ATOM 3219 O O . VAL A 1 404 ? -19.397 5.368 34.205 1.00 95.38 404 VAL A O 1
ATOM 3222 N N . ALA A 1 405 ? -20.217 3.821 35.613 1.00 96.00 405 ALA A N 1
ATOM 3223 C CA . ALA A 1 405 ? -18.922 3.434 36.168 1.00 96.00 405 ALA A CA 1
ATOM 3224 C C . ALA A 1 405 ? -18.001 2.837 35.091 1.00 96.00 405 ALA A C 1
ATOM 3226 O O . ALA A 1 405 ? -16.833 3.209 34.997 1.00 96.00 405 ALA A O 1
ATOM 3227 N N . ARG A 1 406 ? -18.524 1.964 34.219 1.00 96.25 406 ARG A N 1
ATOM 3228 C CA . ARG A 1 406 ? -17.776 1.393 33.090 1.00 96.25 406 ARG A CA 1
ATOM 3229 C C . ARG A 1 406 ? -17.276 2.481 32.145 1.00 96.25 406 ARG A C 1
ATOM 3231 O O . ARG A 1 406 ? -16.131 2.409 31.709 1.00 96.25 406 ARG A O 1
ATOM 3238 N N . ALA A 1 407 ? -18.106 3.474 31.824 1.00 94.69 407 ALA A N 1
ATOM 3239 C CA . ALA A 1 407 ? -17.723 4.574 30.943 1.00 94.69 407 ALA A CA 1
ATOM 3240 C C . ALA A 1 407 ? -16.595 5.432 31.543 1.00 94.69 407 ALA A C 1
ATOM 3242 O O . ALA A 1 407 ? -15.656 5.788 30.826 1.00 94.69 407 ALA A O 1
ATOM 3243 N N . GLU A 1 408 ? -16.646 5.716 32.848 1.00 95.94 408 GLU A N 1
ATOM 3244 C CA . GLU A 1 408 ? -15.572 6.429 33.551 1.00 95.94 408 GLU A CA 1
ATOM 3245 C C . GLU A 1 408 ? -14.269 5.625 33.566 1.00 95.94 408 GLU A C 1
ATOM 3247 O O . GLU A 1 408 ? -13.226 6.151 33.175 1.00 95.94 408 GLU A O 1
ATOM 3252 N N . VAL A 1 409 ? -14.326 4.336 33.920 1.00 96.00 409 VAL A N 1
ATOM 3253 C CA . VAL A 1 409 ? -13.146 3.455 33.930 1.00 96.00 409 VAL A CA 1
ATOM 3254 C C . VAL A 1 409 ? -12.554 3.306 32.527 1.00 96.00 409 VAL A C 1
ATOM 3256 O O . VAL A 1 409 ? -11.339 3.384 32.349 1.00 96.00 409 VAL A O 1
ATOM 3259 N N . LEU A 1 410 ? -13.391 3.171 31.497 1.00 95.25 410 LEU A N 1
ATOM 3260 C CA . LEU A 1 410 ? -12.947 3.146 30.104 1.00 95.25 410 LEU A CA 1
ATOM 3261 C C . LEU A 1 410 ? -12.226 4.448 29.723 1.00 95.25 410 LEU A C 1
ATOM 3263 O O . LEU A 1 410 ? -11.183 4.415 29.066 1.00 95.25 410 LEU A O 1
ATOM 32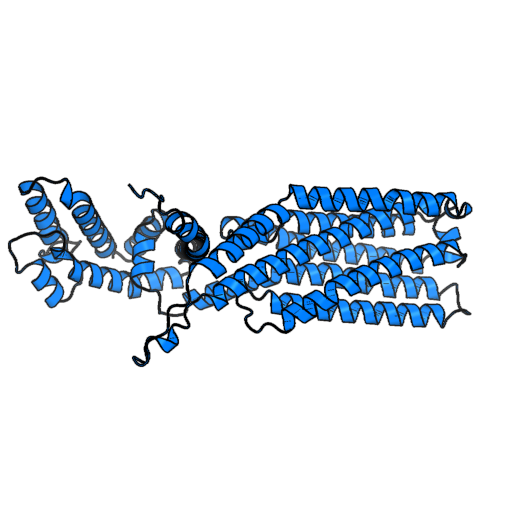67 N N . GLN A 1 411 ? -12.762 5.601 30.130 1.00 93.31 411 GLN A N 1
ATOM 3268 C CA . GLN A 1 411 ? -12.140 6.896 29.872 1.00 93.31 411 GLN A CA 1
ATOM 3269 C C . GLN A 1 411 ? -10.819 7.060 30.633 1.00 93.31 411 GLN A C 1
ATOM 3271 O O . GLN A 1 411 ? -9.874 7.610 30.059 1.00 93.31 411 GLN A O 1
ATOM 3276 N N . LEU A 1 412 ? -10.750 6.576 31.874 1.00 93.88 412 LEU A N 1
ATOM 3277 C CA . LEU A 1 412 ? -9.547 6.560 32.703 1.00 93.88 412 LEU A CA 1
ATOM 3278 C C . LEU A 1 412 ? -8.454 5.714 32.045 1.00 93.88 412 LEU A C 1
ATOM 3280 O O . LEU A 1 412 ? -7.395 6.246 31.716 1.00 93.88 412 LEU A O 1
ATOM 3284 N N . MET A 1 413 ? -8.748 4.446 31.732 1.00 95.06 413 MET A N 1
ATOM 3285 C CA . MET A 1 413 ? -7.818 3.550 31.033 1.00 95.06 413 MET A CA 1
ATOM 3286 C C . MET A 1 413 ? -7.324 4.155 29.718 1.00 95.06 413 MET A C 1
ATOM 3288 O O . MET A 1 413 ? -6.141 4.063 29.404 1.00 95.06 413 MET A O 1
ATOM 3292 N N . ARG A 1 414 ? -8.218 4.789 28.946 1.00 92.69 414 ARG A N 1
ATOM 3293 C CA . ARG A 1 414 ? -7.871 5.409 27.661 1.00 92.69 414 ARG A CA 1
ATOM 3294 C C . ARG A 1 414 ? -6.908 6.585 27.818 1.00 92.69 414 ARG A C 1
ATOM 3296 O O . ARG A 1 414 ? -5.986 6.723 27.020 1.00 92.69 414 ARG A O 1
ATOM 3303 N N . LYS A 1 415 ? -7.174 7.473 28.779 1.00 90.06 415 LYS A N 1
ATOM 3304 C CA . LYS A 1 415 ? -6.397 8.705 28.982 1.00 90.06 415 LYS A CA 1
ATOM 3305 C C . LYS A 1 415 ? -5.072 8.459 29.695 1.00 90.06 415 LYS A C 1
ATOM 3307 O O . LYS A 1 415 ? -4.153 9.240 29.484 1.00 90.06 415 LYS A O 1
ATOM 3312 N N . ASP A 1 416 ? -5.004 7.422 30.522 1.00 91.25 416 ASP A N 1
ATOM 3313 C CA . ASP A 1 416 ? -3.861 7.165 31.391 1.00 91.25 416 ASP A CA 1
ATOM 3314 C C . ASP A 1 416 ? -3.039 5.970 30.882 1.00 91.25 416 ASP A C 1
ATOM 3316 O O . ASP A 1 416 ? -2.115 6.152 30.087 1.00 91.25 416 ASP A O 1
ATOM 3320 N N . THR A 1 417 ? -3.422 4.741 31.239 1.00 92.12 417 THR A N 1
ATOM 3321 C CA . THR A 1 417 ? -2.678 3.510 30.912 1.00 92.12 417 THR A CA 1
ATOM 3322 C C . THR A 1 417 ? -2.454 3.317 29.413 1.00 92.12 417 THR A C 1
ATOM 3324 O O . THR A 1 417 ? -1.339 3.044 28.974 1.00 92.12 417 THR A O 1
ATOM 3327 N N . PHE A 1 418 ? -3.491 3.482 28.591 1.00 91.75 418 PHE A N 1
ATOM 3328 C CA . PHE A 1 418 ? -3.377 3.301 27.145 1.00 91.75 418 PHE A CA 1
ATOM 3329 C C . PHE A 1 418 ? -2.486 4.371 26.504 1.00 91.75 418 PHE A C 1
ATOM 3331 O O . PHE A 1 418 ? -1.612 4.037 25.703 1.00 91.75 418 PHE A O 1
ATOM 3338 N N . ALA A 1 419 ? -2.672 5.643 26.874 1.00 87.88 419 ALA A N 1
ATOM 3339 C CA . ALA A 1 419 ? -1.878 6.746 26.341 1.00 87.88 419 ALA A CA 1
ATOM 3340 C C . ALA A 1 419 ? -0.388 6.587 26.684 1.00 87.88 419 ALA A C 1
ATOM 3342 O O . ALA A 1 419 ? 0.459 6.721 25.798 1.00 87.88 419 ALA A O 1
ATOM 3343 N N . ARG A 1 420 ? -0.063 6.218 27.933 1.00 87.56 420 ARG A N 1
ATOM 3344 C CA . ARG A 1 420 ? 1.319 5.927 28.351 1.00 87.56 420 ARG A CA 1
ATOM 3345 C C . ARG A 1 420 ? 1.905 4.729 27.611 1.00 87.56 420 ARG A C 1
ATOM 3347 O O . ARG A 1 420 ? 3.022 4.812 27.108 1.00 87.56 420 ARG A O 1
ATOM 3354 N N . TYR A 1 421 ? 1.152 3.637 27.497 1.00 87.19 421 TYR A N 1
ATOM 3355 C CA . TYR A 1 421 ? 1.638 2.412 26.860 1.00 87.19 421 TYR A CA 1
ATOM 3356 C C . TYR A 1 421 ? 1.912 2.590 25.361 1.00 87.19 421 TYR A C 1
ATOM 3358 O O . TYR A 1 421 ? 2.925 2.113 24.845 1.00 87.19 421 TYR A O 1
ATOM 3366 N N . VAL A 1 422 ? 1.037 3.314 24.655 1.00 85.88 422 VAL A N 1
ATOM 3367 C CA . VAL A 1 422 ? 1.263 3.678 23.249 1.00 85.88 422 VAL A CA 1
ATOM 3368 C C . VAL A 1 422 ? 2.446 4.641 23.126 1.00 85.88 422 VAL A C 1
ATOM 3370 O O . VAL A 1 422 ? 3.313 4.405 22.285 1.00 85.88 422 VAL A O 1
ATOM 3373 N N . GLY A 1 423 ? 2.534 5.656 23.996 1.00 80.56 423 GLY A N 1
ATOM 3374 C CA . GLY A 1 423 ? 3.652 6.607 24.034 1.00 80.56 423 GLY A CA 1
ATOM 3375 C C . GLY A 1 423 ? 5.015 5.959 24.311 1.00 80.56 423 GLY A C 1
ATOM 3376 O O . GLY A 1 423 ? 6.030 6.420 23.801 1.00 80.56 423 GLY A O 1
ATOM 3377 N N . ALA A 1 424 ? 5.043 4.836 25.034 1.00 82.38 424 ALA A N 1
ATOM 3378 C CA . ALA A 1 424 ? 6.241 4.024 25.263 1.00 82.38 424 ALA A CA 1
ATOM 3379 C C . ALA A 1 424 ? 6.663 3.163 24.048 1.00 82.38 424 ALA A C 1
ATOM 3381 O O . ALA A 1 424 ? 7.601 2.373 24.141 1.00 82.38 424 ALA A O 1
ATOM 3382 N N . GLY A 1 425 ? 5.980 3.282 22.903 1.00 82.56 425 GLY A N 1
ATOM 3383 C CA . GLY A 1 425 ? 6.308 2.557 21.671 1.00 82.56 425 GLY A CA 1
ATOM 3384 C C . GLY A 1 425 ? 5.685 1.162 21.565 1.00 82.56 425 GLY A C 1
ATOM 3385 O O . GLY A 1 425 ? 6.000 0.414 20.638 1.00 82.56 425 GLY A O 1
ATOM 3386 N N . HIS A 1 426 ? 4.770 0.791 22.465 1.00 85.12 426 HIS A N 1
ATOM 3387 C CA . HIS A 1 426 ? 4.099 -0.514 22.443 1.00 85.12 426 HIS A CA 1
ATOM 3388 C C . HIS A 1 426 ? 2.747 -0.516 21.697 1.00 85.12 426 HIS A C 1
ATOM 3390 O O . HIS A 1 426 ? 1.969 -1.465 21.807 1.00 85.12 426 HIS A O 1
ATOM 3396 N N . GLY A 1 427 ? 2.466 0.506 20.880 1.00 83.06 427 GLY A N 1
ATOM 3397 C CA . GLY A 1 427 ? 1.198 0.685 20.154 1.00 83.06 427 GLY A CA 1
ATOM 3398 C C . GLY A 1 427 ? 0.913 -0.297 19.004 1.00 83.06 427 GLY A C 1
ATOM 3399 O O . GLY A 1 427 ? -0.153 -0.231 18.391 1.00 83.06 427 GLY A O 1
ATOM 3400 N N . GLY A 1 428 ? 1.812 -1.239 18.704 1.00 85.88 428 GLY A N 1
ATOM 3401 C CA . GLY A 1 428 ? 1.701 -2.128 17.538 1.00 85.88 428 GLY A CA 1
ATOM 3402 C C . GLY A 1 428 ? 0.364 -2.888 17.387 1.00 85.88 428 GLY A C 1
ATOM 3403 O O . GLY A 1 428 ? -0.141 -2.996 16.264 1.00 85.88 428 GLY A O 1
ATOM 3404 N N . PRO A 1 429 ? -0.243 -3.451 18.453 1.00 89.25 429 PRO A N 1
ATOM 3405 C CA . PRO A 1 429 ? -1.569 -4.075 18.366 1.00 89.25 429 PRO A CA 1
ATOM 3406 C C . PRO A 1 429 ? -2.696 -3.079 18.058 1.00 89.25 429 PRO A C 1
ATOM 3408 O O . PRO A 1 429 ? -3.525 -3.349 17.189 1.00 89.25 429 PRO A O 1
ATOM 3411 N N . TRP A 1 430 ? -2.699 -1.915 18.713 1.00 89.00 430 TRP A N 1
ATOM 3412 C CA . TRP A 1 430 ? -3.683 -0.853 18.478 1.00 89.00 430 TRP A CA 1
ATOM 3413 C C . TRP A 1 430 ? -3.641 -0.347 17.037 1.00 89.00 430 TRP A C 1
ATOM 3415 O O . TRP A 1 430 ? -4.670 -0.199 16.381 1.00 89.00 430 TRP A O 1
ATOM 3425 N N . GLU A 1 431 ? -2.443 -0.169 16.493 1.00 80.81 431 GLU A N 1
ATOM 3426 C CA . GLU A 1 431 ? -2.284 0.254 15.110 1.00 80.81 431 GLU A CA 1
ATOM 3427 C C . GLU A 1 431 ? -2.858 -0.754 14.107 1.00 80.81 431 GLU A C 1
ATOM 3429 O O . GLU A 1 431 ? -3.496 -0.363 13.129 1.00 80.81 431 GLU A O 1
ATOM 3434 N N . ARG A 1 432 ? -2.621 -2.056 14.329 1.00 81.81 432 ARG A N 1
ATOM 3435 C CA . ARG A 1 432 ? -3.179 -3.123 13.483 1.00 81.81 432 ARG A CA 1
ATOM 3436 C C . ARG A 1 432 ? -4.704 -3.143 13.560 1.00 81.81 432 ARG A C 1
ATOM 3438 O O . ARG A 1 432 ? -5.365 -3.370 12.548 1.00 81.81 432 ARG A O 1
ATOM 3445 N N . PHE A 1 433 ? -5.258 -2.875 14.741 1.00 88.31 433 PHE A N 1
ATOM 3446 C CA . PHE A 1 433 ? -6.695 -2.728 14.929 1.00 88.31 433 PHE A CA 1
ATOM 3447 C C . PHE A 1 433 ? -7.256 -1.530 14.153 1.00 88.31 433 PHE A C 1
ATOM 3449 O O . PHE A 1 433 ? -8.160 -1.721 13.343 1.00 88.31 433 PHE A O 1
ATOM 3456 N N . LEU A 1 434 ? -6.689 -0.330 14.322 1.00 83.69 434 LEU A N 1
ATOM 3457 C CA . LEU A 1 434 ? -7.130 0.877 13.609 1.00 83.69 434 LEU A CA 1
ATOM 3458 C C . LEU A 1 434 ? -7.118 0.693 12.095 1.00 83.69 434 LEU A C 1
ATOM 3460 O O . LEU A 1 434 ? -8.011 1.152 11.386 1.00 83.69 434 LEU A O 1
ATOM 3464 N N . GLN A 1 435 ? -6.102 0.009 11.588 1.00 71.50 435 GLN A N 1
ATOM 3465 C CA . GLN A 1 435 ? -5.984 -0.286 10.173 1.00 71.50 435 GLN A CA 1
ATOM 3466 C C . GLN A 1 435 ? -7.104 -1.207 9.694 1.00 71.50 435 GLN A C 1
ATOM 3468 O O . GLN A 1 435 ? -7.769 -0.903 8.706 1.00 71.50 435 GLN A O 1
ATOM 3473 N N . LYS A 1 436 ? -7.365 -2.290 10.434 1.00 77.50 436 LYS A N 1
ATOM 3474 C CA . LYS A 1 436 ? -8.470 -3.201 10.139 1.00 77.50 436 LYS A CA 1
ATOM 3475 C C . LYS A 1 436 ? -9.818 -2.485 10.202 1.00 77.50 436 LYS A C 1
ATOM 3477 O O . LYS A 1 436 ? -10.650 -2.729 9.342 1.00 77.50 436 LYS A O 1
ATOM 3482 N N . GLU A 1 437 ? -10.024 -1.593 11.164 1.00 81.25 437 GLU A N 1
ATOM 3483 C CA . GLU A 1 437 ? -11.245 -0.791 11.287 1.00 81.25 437 GLU A CA 1
ATOM 3484 C C . GLU A 1 437 ? -11.427 0.173 10.116 1.00 81.25 437 GLU A C 1
ATOM 3486 O O . GLU A 1 437 ? -12.470 0.163 9.471 1.00 81.25 437 GLU A O 1
ATOM 3491 N N . ASN A 1 438 ? -10.386 0.922 9.748 1.00 71.38 438 ASN A N 1
ATOM 3492 C CA . ASN A 1 438 ? -10.422 1.814 8.587 1.00 71.38 438 ASN A CA 1
ATOM 3493 C C . ASN A 1 438 ? -10.713 1.062 7.276 1.00 71.38 438 ASN A C 1
ATOM 3495 O O . ASN A 1 438 ? -11.340 1.610 6.362 1.00 71.38 438 ASN A O 1
ATOM 3499 N N . GLU A 1 439 ? -10.259 -0.188 7.178 1.00 67.62 439 GLU A N 1
ATOM 3500 C CA . GLU A 1 439 ? -10.536 -1.077 6.051 1.00 67.62 439 GLU A CA 1
ATOM 3501 C C . GLU A 1 439 ? -11.919 -1.705 6.098 1.00 67.62 439 GLU A C 1
ATOM 3503 O O . GLU A 1 439 ? -12.567 -1.825 5.063 1.00 67.62 439 GLU A O 1
ATOM 3508 N N . LEU A 1 440 ? -12.390 -2.107 7.274 1.00 69.50 440 LEU A N 1
ATOM 3509 C CA . LEU A 1 440 ? -13.741 -2.619 7.448 1.00 69.50 440 LEU A CA 1
ATOM 3510 C C . LEU A 1 440 ? -14.766 -1.528 7.178 1.00 69.50 440 LEU A C 1
ATOM 3512 O O . LEU A 1 440 ? -15.736 -1.806 6.491 1.00 69.50 440 LEU A O 1
ATOM 3516 N N . ASP A 1 441 ? -14.525 -0.291 7.598 1.00 66.69 441 ASP A N 1
ATOM 3517 C CA . ASP A 1 441 ? -15.355 0.855 7.226 1.00 66.69 441 ASP A CA 1
ATOM 3518 C C . ASP A 1 441 ? -15.386 1.041 5.706 1.00 66.69 441 ASP A C 1
ATOM 3520 O O . ASP A 1 441 ? -16.435 1.286 5.111 1.00 66.69 441 ASP A O 1
ATOM 3524 N N . PHE A 1 442 ? -14.239 0.871 5.047 1.00 58.06 442 PHE A N 1
ATOM 3525 C CA . PHE A 1 442 ? -14.152 0.916 3.591 1.00 58.06 442 PHE A CA 1
ATOM 3526 C C . PHE A 1 442 ? -14.946 -0.221 2.914 1.00 58.06 442 PHE A C 1
ATOM 3528 O O . PHE A 1 442 ? -15.648 0.011 1.927 1.00 58.06 442 PHE A O 1
ATOM 3535 N N . LEU A 1 443 ? -14.889 -1.437 3.459 1.00 54.34 443 LEU A N 1
ATOM 3536 C CA . LEU A 1 443 ? -15.585 -2.613 2.927 1.00 54.34 443 LEU A CA 1
ATOM 3537 C C . LEU A 1 443 ? -17.080 -2.638 3.272 1.00 54.34 443 LEU A C 1
ATOM 3539 O O . LEU A 1 443 ? -17.899 -3.058 2.462 1.00 54.34 443 LEU A O 1
ATOM 3543 N N . HIS A 1 444 ? -17.481 -2.166 4.446 1.00 57.47 444 HIS A N 1
ATOM 3544 C CA . HIS A 1 444 ? -18.887 -2.082 4.819 1.00 57.47 444 HIS A CA 1
ATOM 3545 C C . HIS A 1 444 ? -19.599 -1.029 3.984 1.00 57.47 444 HIS A C 1
ATOM 3547 O O . HIS A 1 444 ? -20.645 -1.338 3.425 1.00 57.47 444 HIS A O 1
ATOM 3553 N N . CYS A 1 445 ? -18.991 0.140 3.747 1.00 54.44 445 CYS A N 1
ATOM 3554 C CA . CYS A 1 445 ? -19.537 1.113 2.795 1.00 54.44 445 CYS A CA 1
ATOM 3555 C C . CYS A 1 445 ? -19.753 0.540 1.381 1.00 54.44 445 CYS A C 1
ATOM 3557 O O . CYS A 1 445 ? -20.565 1.083 0.631 1.00 54.44 445 CYS A O 1
ATOM 3559 N N . THR A 1 446 ? -19.047 -0.533 1.012 1.00 45.41 446 THR A N 1
ATOM 3560 C CA . THR A 1 446 ? -19.234 -1.228 -0.269 1.00 45.41 446 THR A CA 1
ATOM 3561 C C . THR A 1 446 ? -20.191 -2.427 -0.182 1.00 45.41 446 THR A C 1
ATOM 3563 O O . THR A 1 446 ? -20.825 -2.735 -1.186 1.00 45.41 446 THR A O 1
ATOM 3566 N N . THR A 1 447 ? -20.372 -3.051 0.994 1.00 43.72 447 THR A N 1
ATOM 3567 C CA . THR A 1 447 ? -21.133 -4.311 1.168 1.00 43.72 447 THR A CA 1
ATOM 3568 C C . THR A 1 447 ? -22.523 -4.148 1.803 1.00 43.72 447 THR A C 1
ATOM 3570 O O . THR A 1 447 ? -23.448 -4.831 1.390 1.00 43.72 447 THR A O 1
ATOM 3573 N N . THR A 1 448 ? -22.767 -3.260 2.779 1.00 44.31 448 THR A N 1
ATOM 3574 C CA . THR A 1 448 ? -24.139 -3.132 3.347 1.00 44.31 448 THR A CA 1
ATOM 3575 C C . THR A 1 448 ? -25.156 -2.638 2.313 1.00 44.31 448 THR A C 1
ATOM 3577 O O . THR A 1 448 ? -26.320 -3.017 2.353 1.00 44.31 448 THR A O 1
ATOM 3580 N N . ARG A 1 449 ? -24.698 -1.928 1.279 1.00 45.09 449 ARG A N 1
ATOM 3581 C CA . ARG A 1 449 ? -25.529 -1.535 0.132 1.00 45.09 449 ARG A CA 1
ATOM 3582 C C . ARG A 1 449 ? -25.872 -2.659 -0.847 1.00 45.09 449 ARG A C 1
ATOM 3584 O O . ARG A 1 449 ? -26.792 -2.495 -1.643 1.00 45.09 449 ARG A O 1
ATOM 3591 N N . THR A 1 450 ? -25.172 -3.796 -0.832 1.00 43.75 450 THR A N 1
ATOM 3592 C CA . THR A 1 450 ? -25.545 -4.924 -1.702 1.00 43.75 450 THR A CA 1
ATOM 3593 C C . THR A 1 450 ? -26.723 -5.724 -1.155 1.00 43.75 450 THR A C 1
ATOM 3595 O O . THR A 1 450 ? -27.415 -6.341 -1.961 1.00 43.75 450 THR A O 1
ATOM 3598 N N . ASN A 1 451 ? -26.982 -5.672 0.158 1.00 37.88 451 ASN A N 1
ATOM 3599 C CA . ASN A 1 451 ? -28.081 -6.397 0.805 1.00 37.88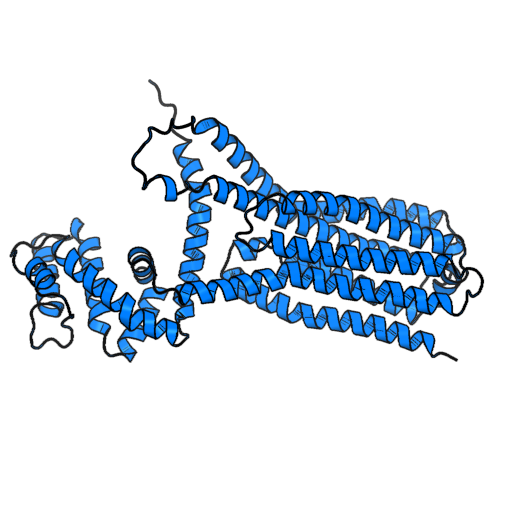 451 ASN A CA 1
ATOM 3600 C C . ASN A 1 451 ? -29.351 -5.546 0.968 1.00 37.88 451 ASN A C 1
ATOM 3602 O O . ASN A 1 451 ? -30.438 -6.064 0.737 1.00 37.88 451 ASN A O 1
ATOM 3606 N N . ASP A 1 452 ? -29.239 -4.241 1.240 1.00 41.25 452 ASP A N 1
ATOM 3607 C CA . ASP A 1 452 ? -30.420 -3.363 1.370 1.00 41.25 452 ASP A CA 1
ATOM 3608 C C . ASP A 1 452 ? -31.108 -3.061 0.019 1.00 41.25 452 ASP A C 1
ATOM 3610 O O . ASP A 1 452 ? -32.262 -2.641 -0.026 1.00 41.25 452 ASP A O 1
ATOM 3614 N N . ALA A 1 453 ? -30.427 -3.322 -1.103 1.00 45.03 453 ALA A N 1
ATOM 3615 C CA . ALA A 1 453 ? -30.993 -3.231 -2.452 1.00 45.03 453 ALA A CA 1
ATOM 3616 C C . ALA A 1 453 ? -31.691 -4.526 -2.922 1.00 45.03 453 ALA A C 1
ATOM 3618 O O . ALA A 1 453 ? -32.271 -4.548 -4.010 1.00 45.03 453 ALA A O 1
ATOM 3619 N N . VAL A 1 454 ? -31.654 -5.596 -2.118 1.00 40.03 454 VAL A N 1
ATOM 3620 C CA . VAL A 1 454 ? -32.443 -6.820 -2.318 1.00 40.03 454 VAL A CA 1
ATOM 3621 C C . VAL A 1 454 ? -33.591 -6.801 -1.313 1.00 40.03 454 VAL A C 1
ATOM 3623 O O . VAL A 1 454 ? -33.686 -7.633 -0.418 1.00 40.03 454 VAL A O 1
ATOM 3626 N N . VAL A 1 455 ? -34.483 -5.819 -1.446 1.00 43.50 455 VAL A N 1
ATOM 3627 C CA . VAL A 1 455 ? -35.834 -5.984 -0.907 1.00 43.50 455 VAL A CA 1
ATOM 3628 C C . VAL A 1 455 ? -36.490 -7.059 -1.777 1.00 43.50 455 VAL A C 1
ATOM 3630 O O . VAL A 1 455 ? -36.583 -6.854 -2.993 1.00 43.50 455 VAL A O 1
ATOM 3633 N N . PRO A 1 456 ? -36.900 -8.216 -1.227 1.00 41.00 456 PRO A N 1
ATOM 3634 C CA . PRO A 1 456 ? -37.654 -9.179 -2.005 1.00 41.00 456 PRO A CA 1
ATOM 3635 C C . PRO A 1 456 ? -38.938 -8.487 -2.454 1.00 41.00 456 PRO A C 1
ATOM 3637 O O . PRO A 1 456 ? -39.731 -8.026 -1.633 1.00 41.00 456 PRO A O 1
ATOM 3640 N N . ILE A 1 457 ? -39.128 -8.389 -3.769 1.00 45.53 457 ILE A N 1
ATOM 3641 C CA . ILE A 1 457 ? -40.421 -8.061 -4.365 1.00 45.53 457 ILE A CA 1
ATOM 3642 C C . ILE A 1 457 ? -41.320 -9.274 -4.094 1.00 45.53 457 ILE A C 1
ATOM 3644 O O . ILE A 1 457 ? -41.528 -10.124 -4.951 1.00 45.53 457 ILE A O 1
ATOM 3648 N N . HIS A 1 458 ? -41.795 -9.393 -2.860 1.00 44.56 458 HIS A N 1
ATOM 3649 C CA . HIS A 1 458 ? -42.979 -10.162 -2.531 1.00 44.56 458 HIS A CA 1
ATOM 3650 C C . HIS A 1 458 ? -44.087 -9.141 -2.309 1.00 44.56 458 HIS A C 1
ATOM 3652 O O . HIS A 1 458 ? -44.312 -8.659 -1.202 1.00 44.56 458 HIS A O 1
ATOM 3658 N N . GLY A 1 459 ? -44.712 -8.753 -3.420 1.00 43.88 459 GLY A N 1
ATOM 3659 C CA . GLY A 1 459 ? -46.096 -8.301 -3.397 1.00 43.88 459 GLY A CA 1
ATOM 3660 C C . GLY A 1 459 ? -47.023 -9.523 -3.501 1.00 43.88 459 GLY A C 1
ATOM 3661 O O . GLY A 1 459 ? -46.590 -10.523 -4.082 1.00 43.88 459 GLY A O 1
ATOM 3662 N N . PRO A 1 460 ? -48.228 -9.460 -2.906 1.00 42.91 460 PRO A N 1
ATOM 3663 C CA . PRO A 1 460 ? -49.238 -10.521 -2.946 1.00 42.91 460 PRO A CA 1
ATOM 3664 C C . PRO A 1 460 ? -49.728 -10.859 -4.357 1.00 42.91 460 PRO A C 1
ATOM 3666 O O . PRO A 1 460 ? -49.683 -9.965 -5.236 1.00 42.91 460 PRO A O 1
#

Sequence (460 aa):
MWPPVYIVASVVGGTGLACGAMMVPAVILFWATRRSSRCVSARRPHTTCFFFACALAFTSSNVVAFVYPDRVAAWQVIAWHFAFMGLALDAIVVLVWNYFFLFNLHRERDARRPRRKTMLDGSTSARVAPAGSAERSGRSWFEAHTYLNSVRVELLFLALNTIWQWPLLLVVVVYHDQLQGPFYATVLDGGRPGTVYLAVLTMRLVVFAAYIAPLIRYLRKTASDSLGIVRSFRRIDLCHRVTHLVILVGLALYFGSVRAWHDTVTIAGIIYVIPIGIATPYVQFELVVVPLYQHATERQALLDESGVPASLFEKFLGTRDGYDMMMRAATLEFSTENLLFWEAVRKFERNWPHLPEDRRRLDGEQIRKTFLVSDHSAQTVNVSAGALRAATADPTIRPDTFDVARAEVLQLMRKDTFARYVGAGHGGPWERFLQKENELDFLHCTTTRTNDAVVPIHGP

Foldseek 3Di:
DCVLLVVLLCLLVVLLVVLVVLVVVLLVLLVVCCVLFPLSVLLPVVLLVQLNVLVSQLSVLVSCCSVCQQPDFQLNNLLSNCLSVVSNLLSVVLSLLSLLLSLVLVVVVVVPPPPVVVVVVVDDDDDPDPPPPVLVVVQVSVVVSVVCSDPVVSVVSSVVSSVVSVVVSVCLCVVCVLRRGRNCVSQLVVPPNVVVSVVVVVVVLVVSCVVLVVSLVVLCVRPDPPQCSNVLSVQLVVLSVVLVVLLVVLVCVQVVPVPPRPPSVSVSSSSNSNSVSVSSSSNSCSSRVVSSVVVVVVLVVVLVPPCDDLVLLVVQCVDPLSVVLLCVLCVVVVNNLLSVLLVLLVVLLVCVVVDDQVVNLVSLVVSCDQAAPDPPHSNHDDDDPVQSCQLPVDSDRDSCSNVRVNSRSSVVSSNPSVSVCVVVVNCVSVSSSVSVVVVVVSVCVVPVSVVVVCPPPPDD

Radius of gyration: 31.95 Å; chains: 1; bounding box: 92×42×95 Å

InterPro domains:
  IPR016137 RGS domain [PF00615] (333-422)
  IPR016137 RGS domain [PR01301] (331-349)
  IPR016137 RGS domain [PR01301] (405-424)
  IPR016137 RGS domain [PS50132] (312-422)
  IPR016137 RGS domain [SM00315] (312-443)
  IPR036305 RGS domain superfamily [SSF48097] (313-422)
  IPR044926 RGS, subdomain 2 [G3DSA:1.10.167.10] (297-424)

Organism: Plasmodiophora brassicae (NCBI:txid37360)

pLDDT: mean 77.43, std 13.88, range [37.88, 97.44]